Protein AF-A0A2I2FEG8-F1 (afdb_monomer)

Radius of gyration: 24.8 Å; Cα contacts (8 Å, |Δi|>4): 855; chains: 1; bounding box: 60×52×74 Å

Foldseek 3Di:
DDAWDWDWDFFAQQFIWIQTPNATETFLDAQDDDAFDWDDCPVVQVPFPCVVVVDPDRDDDDTKGFHDGTNDHPVRDDDHQAYEQQFDPDNSRHNPRNLVVLAPHQYEYAPVRLVVNPPRPNYDHADAQRWDWDDGPNFTKTKHWHAAFFDDDTHGTKIWIFTCSQPADPPPRAGETAIEGTWHEADPSLLVLLVHHAYQEYEAQALQQWDQDPVGIDGTGHHLLRVVVSCVSSVYNYYDYGNNDRIPSRPAHPVRNVVNDDFFEKEWQADPVDPQRVLQVVLVVVLCVVCVVVVFLHHHYHYDPAADDLVRLLLLLVQQDPDVPPPQPDPDAHHDDLCLQFPPADHSVSRSVVCVVVVNPRGADTKIDRPVNSHIDRTNDSVNSCVVSRVDDDDD

Organism: Aspergillus candidus (NCBI:txid41067)

Solvent-accessible surface area (backbone atoms only — not comparable to full-atom values): 21434 Å² total; per-residue (Å²): 130,82,80,70,46,79,47,76,46,81,37,40,42,51,18,29,40,39,30,53,70,86,39,29,34,36,27,18,42,42,55,66,76,50,62,68,41,70,50,88,43,50,80,63,51,76,69,53,74,48,58,87,73,74,39,94,64,84,71,84,58,70,79,47,35,34,62,50,48,44,77,56,55,86,91,69,58,71,86,67,53,32,34,46,31,23,34,62,87,45,60,70,31,32,20,82,65,26,56,64,60,57,64,99,24,41,32,41,28,13,54,65,41,36,60,72,54,54,87,54,84,44,48,40,49,33,53,64,74,35,69,48,74,52,72,50,83,96,42,60,35,42,42,26,19,32,78,43,49,47,70,88,66,73,65,43,20,14,38,38,44,33,34,78,73,60,40,59,37,87,87,80,68,24,47,26,26,39,35,36,43,31,54,17,36,81,56,82,72,58,44,54,50,32,74,64,32,34,28,60,32,35,41,35,34,33,8,28,30,50,49,82,46,101,92,44,74,45,71,23,20,16,38,35,58,46,46,53,53,47,37,63,61,23,58,40,74,36,82,43,84,34,31,28,52,44,45,69,53,38,74,26,41,71,66,49,46,70,64,37,64,69,53,46,51,33,39,33,38,41,36,87,92,36,69,52,20,47,49,34,51,54,50,50,53,52,49,40,59,51,8,73,74,66,73,50,46,46,46,39,81,42,81,38,72,65,68,73,53,74,65,54,47,51,51,50,53,54,36,21,41,81,58,92,82,58,96,65,89,72,92,76,75,71,69,50,59,55,38,68,48,24,62,85,24,85,40,70,69,50,29,56,50,49,35,66,74,56,76,34,69,48,53,52,64,20,32,37,34,36,71,78,78,54,38,49,44,77,49,46,56,62,68,61,51,36,43,75,48,51,71,44,78,89,78,132

Sequence (396 aa):
MSTPTLTITHITTATTILNINGTTFLTDPFFGSIDGTEYDTTPVWEQADLKSLGLDAIPPPPHLINRRGPALQLNELPPIDAVLLSHEDHLDNLDPEGRKLLDARKVFTTPDGANNLRPRPGVVGLRPWETVTPTIGDKVFRITGTPCKHFPVGEVTGFILETDSLGVHAESGKPNAIYFSGDTVYIDELKEIGKRWHVTAALLNLGNATFDFPVGPIQITMDGQQAVRLMREIGAEVMIPVHFESWEHFREDREGLVEAKTLDPITLFHAPSSSTSTNAYNILKRASTAASSTARGDFQLEVTTAPPTTDQLRNILDYVSADANAASTSRNSKAYAVSDVITGAKDAEDALRKFKEDGGSGFVRPITVDWTNAQAVIGDNESEILRMVHQIEEGN

Structure (mmCIF, N/CA/C/O backbone):
data_AF-A0A2I2FEG8-F1
#
_entry.id   AF-A0A2I2FEG8-F1
#
loop_
_atom_site.group_PDB
_atom_site.id
_atom_site.type_symbol
_atom_site.label_atom_id
_atom_site.label_alt_id
_atom_site.label_comp_id
_atom_site.label_asym_id
_atom_site.label_entity_id
_atom_site.label_seq_id
_atom_site.pdbx_PDB_ins_code
_atom_site.Cartn_x
_atom_site.Cartn_y
_atom_site.Cartn_z
_atom_site.occupancy
_atom_site.B_iso_or_equiv
_atom_site.auth_seq_id
_atom_site.auth_comp_id
_atom_site.auth_asym_id
_atom_site.auth_atom_id
_atom_site.pdbx_PDB_model_num
ATOM 1 N N . MET A 1 1 ? -13.468 -24.208 -1.490 1.00 53.97 1 MET A N 1
ATOM 2 C CA . MET A 1 1 ? -12.507 -23.298 -2.147 1.00 53.97 1 MET A CA 1
ATOM 3 C C . MET A 1 1 ? -11.253 -23.300 -1.293 1.00 53.97 1 MET A C 1
ATOM 5 O O . MET A 1 1 ? -11.398 -23.347 -0.077 1.00 53.97 1 MET A O 1
ATOM 9 N N . SER A 1 2 ? -10.064 -23.375 -1.889 1.00 60.34 2 SER A N 1
ATOM 10 C CA . SER A 1 2 ? -8.805 -23.229 -1.148 1.00 60.34 2 SER A CA 1
ATOM 11 C C . SER A 1 2 ? -8.722 -21.828 -0.542 1.00 60.34 2 SER A C 1
ATOM 13 O O . SER A 1 2 ? -9.211 -20.878 -1.153 1.00 60.34 2 SER A O 1
ATOM 15 N N . THR A 1 3 ? -8.130 -21.703 0.645 1.00 73.12 3 THR A N 1
ATOM 16 C CA . THR A 1 3 ? -7.857 -20.401 1.267 1.00 73.12 3 THR A CA 1
ATOM 17 C C . THR A 1 3 ? -7.001 -19.551 0.321 1.00 73.12 3 THR A C 1
ATOM 19 O O . THR A 1 3 ? -6.051 -20.101 -0.244 1.00 73.12 3 THR A O 1
ATOM 22 N N . PRO A 1 4 ? -7.309 -18.254 0.125 1.00 81.31 4 PRO A N 1
ATOM 23 C CA . PRO A 1 4 ? -6.475 -17.381 -0.689 1.00 81.31 4 PRO A CA 1
ATOM 24 C C . PRO A 1 4 ? -5.050 -17.324 -0.126 1.00 81.31 4 PRO A C 1
ATOM 26 O O . PRO A 1 4 ? -4.870 -17.199 1.084 1.00 81.31 4 PRO A O 1
ATOM 29 N N . THR A 1 5 ? -4.040 -17.404 -0.989 1.00 90.19 5 THR A N 1
ATOM 30 C CA . THR A 1 5 ? -2.628 -17.303 -0.599 1.00 90.19 5 THR A CA 1
ATOM 31 C C . THR A 1 5 ? -1.956 -16.140 -1.315 1.00 90.19 5 THR A C 1
ATOM 33 O O . THR A 1 5 ? -1.998 -16.060 -2.546 1.00 90.19 5 THR A O 1
ATOM 36 N N . LEU A 1 6 ? -1.287 -15.288 -0.540 1.00 94.50 6 LEU A N 1
ATOM 37 C CA . LEU A 1 6 ? -0.347 -14.279 -1.016 1.00 94.50 6 LEU A CA 1
ATOM 38 C C . LEU A 1 6 ? 1.034 -14.612 -0.447 1.00 94.50 6 LEU A C 1
ATOM 40 O O . LEU A 1 6 ? 1.193 -14.737 0.764 1.00 94.50 6 LEU A O 1
ATOM 44 N N . THR A 1 7 ? 2.030 -14.773 -1.311 1.00 96.31 7 THR A N 1
ATOM 45 C CA . THR A 1 7 ? 3.439 -14.863 -0.909 1.00 96.31 7 THR A CA 1
ATOM 46 C C . THR A 1 7 ? 4.209 -13.734 -1.562 1.00 96.31 7 THR A C 1
ATOM 48 O O . THR A 1 7 ? 4.014 -13.451 -2.742 1.00 96.31 7 THR A O 1
ATOM 51 N N . ILE A 1 8 ? 5.070 -13.090 -0.782 1.00 96.38 8 ILE A N 1
ATOM 52 C CA . ILE A 1 8 ? 5.869 -11.951 -1.215 1.00 96.38 8 ILE A CA 1
ATOM 53 C C . ILE A 1 8 ? 7.335 -12.299 -0.992 1.00 96.38 8 ILE A C 1
ATOM 55 O O . ILE A 1 8 ? 7.712 -12.757 0.087 1.00 96.38 8 ILE A O 1
ATOM 59 N N . THR A 1 9 ? 8.162 -12.103 -2.012 1.00 97.00 9 THR A N 1
ATOM 60 C CA . THR A 1 9 ? 9.616 -12.259 -1.918 1.00 97.00 9 THR A CA 1
ATOM 61 C C . THR A 1 9 ? 10.265 -10.983 -2.420 1.00 97.00 9 THR A C 1
ATOM 63 O O . THR A 1 9 ? 10.274 -10.716 -3.619 1.00 97.00 9 THR A O 1
ATOM 66 N N . HIS A 1 10 ? 10.773 -10.179 -1.489 1.00 95.50 10 HIS A N 1
ATOM 67 C CA . HIS A 1 10 ? 11.550 -8.985 -1.807 1.00 95.50 10 HIS A CA 1
ATOM 68 C C . HIS A 1 10 ? 12.927 -9.398 -2.335 1.00 95.50 10 HIS A C 1
ATOM 70 O O . HIS A 1 10 ? 13.583 -10.254 -1.740 1.00 95.50 10 HIS A O 1
ATOM 76 N N . ILE A 1 11 ? 13.328 -8.838 -3.477 1.00 93.94 11 ILE A N 1
ATOM 77 C CA . ILE A 1 11 ? 14.624 -9.113 -4.111 1.00 93.94 11 ILE A CA 1
ATOM 78 C C . ILE A 1 11 ? 15.593 -7.968 -3.816 1.00 93.94 11 ILE A C 1
ATOM 80 O O . ILE A 1 11 ? 16.716 -8.211 -3.375 1.00 93.94 11 ILE A O 1
ATOM 84 N N . THR A 1 12 ? 15.169 -6.737 -4.105 1.00 91.12 12 THR A N 1
ATOM 85 C CA . THR A 1 12 ? 15.885 -5.477 -3.848 1.00 91.12 12 THR A CA 1
ATOM 86 C C . THR A 1 12 ? 14.969 -4.300 -4.177 1.00 91.12 12 THR A C 1
ATOM 88 O O . THR A 1 12 ? 13.983 -4.507 -4.874 1.00 91.12 12 THR A O 1
ATOM 91 N N . THR A 1 13 ? 15.274 -3.084 -3.710 1.00 90.56 13 THR A N 1
ATOM 92 C CA . THR A 1 13 ? 14.554 -1.835 -4.055 1.00 90.56 13 THR A CA 1
ATOM 93 C C . THR A 1 13 ? 13.032 -2.047 -4.154 1.00 90.56 13 THR A C 1
ATOM 95 O O . THR A 1 13 ? 12.452 -2.497 -3.162 1.00 90.56 13 THR A O 1
ATOM 98 N N . ALA A 1 14 ? 12.389 -1.786 -5.301 1.00 94.44 14 ALA A N 1
ATOM 99 C CA . ALA A 1 14 ? 10.988 -2.122 -5.580 1.00 94.44 14 ALA A CA 1
ATOM 100 C C . ALA A 1 14 ? 10.810 -3.500 -6.236 1.00 94.44 14 ALA A C 1
ATOM 102 O O . ALA A 1 14 ? 9.677 -3.971 -6.349 1.00 94.44 14 ALA A O 1
ATOM 103 N N . THR A 1 15 ? 11.886 -4.184 -6.631 1.00 96.56 15 THR A N 1
ATOM 104 C CA . THR A 1 15 ? 11.830 -5.511 -7.246 1.00 96.56 15 THR A CA 1
ATOM 105 C C . THR A 1 15 ? 11.345 -6.565 -6.260 1.00 96.56 15 THR A C 1
ATOM 107 O O . THR A 1 15 ? 12.051 -6.977 -5.334 1.00 96.56 15 THR A O 1
ATOM 110 N N . THR A 1 16 ? 10.122 -7.037 -6.479 1.00 97.81 16 THR A N 1
ATOM 111 C CA . THR A 1 16 ? 9.434 -7.963 -5.581 1.00 97.81 16 THR A CA 1
ATOM 112 C C . THR A 1 16 ? 8.659 -8.998 -6.383 1.00 97.81 16 THR A C 1
ATOM 114 O O . THR A 1 16 ? 7.964 -8.679 -7.346 1.00 97.81 16 THR A O 1
ATOM 117 N N . ILE A 1 17 ? 8.752 -10.261 -5.973 1.00 98.19 17 ILE A N 1
ATOM 118 C CA . ILE A 1 17 ? 7.903 -11.329 -6.497 1.00 98.19 17 ILE A CA 1
ATOM 119 C C . ILE A 1 17 ? 6.617 -11.366 -5.674 1.00 98.19 17 ILE A C 1
ATOM 121 O O . ILE A 1 17 ? 6.667 -11.531 -4.454 1.00 98.19 17 ILE A O 1
ATOM 125 N N . LEU A 1 18 ? 5.471 -11.276 -6.346 1.00 97.69 18 LEU A N 1
ATOM 126 C CA . LEU A 1 18 ? 4.147 -11.456 -5.754 1.00 97.69 18 LEU A CA 1
ATOM 127 C C . LEU A 1 18 ? 3.524 -12.735 -6.310 1.00 97.69 18 LEU A C 1
ATOM 129 O O . LEU A 1 18 ? 3.187 -12.801 -7.490 1.00 97.69 18 LEU A O 1
ATOM 133 N N . ASN A 1 19 ? 3.341 -13.753 -5.473 1.00 97.12 19 ASN A N 1
ATOM 134 C CA . ASN A 1 19 ? 2.577 -14.940 -5.839 1.00 97.12 19 ASN A CA 1
ATOM 135 C C . ASN A 1 19 ? 1.159 -14.841 -5.270 1.00 97.12 19 ASN A C 1
ATOM 137 O O . ASN A 1 19 ? 0.963 -14.911 -4.057 1.00 97.12 19 ASN A O 1
ATOM 141 N N . ILE A 1 20 ? 0.179 -14.683 -6.157 1.00 95.81 20 ILE A N 1
ATOM 142 C CA . ILE A 1 20 ? -1.240 -14.558 -5.825 1.00 95.81 20 ILE A CA 1
ATOM 143 C C . ILE A 1 20 ? -1.937 -15.827 -6.303 1.00 95.81 20 ILE A C 1
ATOM 145 O O . ILE A 1 20 ? -2.204 -15.995 -7.493 1.00 95.81 20 ILE A O 1
ATOM 149 N N . ASN A 1 21 ? -2.237 -16.735 -5.373 1.00 92.19 21 ASN A N 1
ATOM 150 C CA . ASN A 1 21 ? -2.897 -18.014 -5.662 1.00 92.19 21 ASN A CA 1
ATOM 151 C C . ASN A 1 21 ? -2.223 -18.813 -6.798 1.00 92.19 21 ASN A C 1
ATOM 153 O O . ASN A 1 21 ? -2.902 -19.375 -7.662 1.00 92.19 21 ASN A O 1
ATOM 157 N N . GLY A 1 22 ? -0.890 -18.843 -6.829 1.00 93.50 22 GLY A N 1
ATOM 158 C CA . GLY A 1 22 ? -0.116 -19.559 -7.844 1.00 93.50 22 GLY A CA 1
ATOM 159 C C . GLY A 1 22 ? 0.196 -18.763 -9.114 1.00 93.50 22 GLY A C 1
ATOM 160 O O . GLY A 1 22 ? 0.963 -19.266 -9.926 1.00 93.50 22 GLY A O 1
ATOM 161 N N . THR A 1 23 ? -0.336 -17.548 -9.286 1.00 96.62 23 THR A N 1
ATOM 162 C CA . THR A 1 23 ? 0.081 -16.632 -10.363 1.00 96.62 23 THR A CA 1
ATOM 163 C C . THR A 1 23 ? 1.197 -15.722 -9.866 1.00 96.62 23 THR A C 1
ATOM 165 O O . THR A 1 23 ? 1.036 -15.062 -8.839 1.00 96.62 23 THR A O 1
ATOM 168 N N . THR A 1 24 ? 2.311 -15.673 -10.589 1.00 97.25 24 THR A N 1
ATOM 169 C CA . THR A 1 24 ? 3.525 -14.964 -10.175 1.00 97.25 24 THR A CA 1
ATOM 170 C C . THR A 1 24 ? 3.695 -13.659 -10.948 1.00 97.25 24 THR A C 1
ATOM 172 O O . THR A 1 24 ? 3.871 -13.661 -12.167 1.00 97.25 24 THR A O 1
ATOM 175 N N . PHE A 1 25 ? 3.695 -12.544 -10.224 1.00 98.19 25 PHE A N 1
ATOM 176 C CA . PHE A 1 25 ? 4.021 -11.215 -10.730 1.00 98.19 25 PHE A CA 1
ATOM 177 C C . PHE A 1 25 ? 5.422 -10.807 -10.279 1.00 98.19 25 PHE A C 1
ATOM 179 O O . PHE A 1 25 ? 5.868 -11.199 -9.200 1.00 98.19 25 PHE A O 1
ATOM 186 N N . LEU A 1 26 ? 6.087 -9.988 -11.088 1.00 98.25 26 LEU A N 1
ATOM 187 C CA . LEU A 1 26 ? 7.313 -9.288 -10.717 1.00 98.25 26 LEU A CA 1
ATOM 188 C C . LEU A 1 26 ? 7.055 -7.783 -10.780 1.00 98.25 26 LEU A C 1
ATOM 190 O O . LEU A 1 26 ? 6.565 -7.296 -11.799 1.00 98.25 26 LEU A O 1
ATOM 194 N N . THR A 1 27 ? 7.356 -7.061 -9.710 1.00 98.31 27 THR A N 1
ATOM 195 C CA . THR A 1 27 ? 7.336 -5.593 -9.710 1.00 98.31 27 THR A CA 1
ATOM 196 C C . THR A 1 27 ? 8.697 -5.057 -10.142 1.00 98.31 27 THR A C 1
ATOM 198 O O . THR A 1 27 ? 9.700 -5.699 -9.836 1.00 98.31 27 THR A O 1
ATOM 201 N N . ASP A 1 28 ? 8.719 -3.933 -10.864 1.00 97.31 28 ASP A N 1
ATOM 202 C CA . ASP A 1 28 ? 9.888 -3.065 -11.104 1.00 97.31 28 ASP A CA 1
ATOM 203 C C . ASP A 1 28 ? 11.232 -3.816 -11.173 1.00 97.31 28 ASP A C 1
ATOM 205 O O . ASP A 1 28 ? 11.995 -3.813 -10.202 1.00 97.31 28 ASP A O 1
ATOM 209 N N . PRO A 1 29 ? 11.498 -4.557 -12.268 1.00 95.75 29 PRO A N 1
ATOM 210 C CA . PRO A 1 29 ? 12.634 -5.460 -12.351 1.00 95.75 29 PRO A CA 1
ATOM 211 C C . PRO A 1 29 ? 13.958 -4.695 -12.454 1.00 95.75 29 PRO A C 1
ATOM 213 O O . PRO A 1 29 ? 14.327 -4.215 -13.525 1.00 95.75 29 PRO A O 1
ATOM 216 N N . PHE A 1 30 ? 14.698 -4.682 -11.349 1.00 92.81 30 PHE A N 1
ATOM 217 C CA . PHE A 1 30 ? 16.052 -4.165 -11.230 1.00 92.81 30 PHE A CA 1
ATOM 218 C C . PHE A 1 30 ? 17.008 -5.296 -10.842 1.00 92.81 30 PHE A C 1
ATOM 220 O O . PHE A 1 30 ? 16.884 -5.906 -9.778 1.00 92.81 30 PHE A O 1
ATOM 227 N N . PHE A 1 31 ? 17.988 -5.567 -11.704 1.00 90.50 31 PHE A N 1
ATOM 228 C CA . PHE A 1 31 ? 19.017 -6.586 -11.475 1.00 90.50 31 PHE A CA 1
ATOM 229 C C . PHE A 1 31 ? 20.442 -6.029 -11.593 1.00 90.50 31 PHE A C 1
ATOM 231 O O . PHE A 1 31 ? 21.400 -6.793 -11.733 1.00 90.50 31 PHE A O 1
ATOM 238 N N . GLY A 1 32 ? 20.583 -4.702 -11.503 1.00 77.50 32 GLY A N 1
ATOM 239 C CA . GLY A 1 32 ? 21.852 -4.003 -11.648 1.00 77.50 32 GLY A CA 1
ATOM 240 C C . GLY A 1 32 ? 22.887 -4.512 -10.647 1.00 77.50 32 GLY A C 1
ATOM 241 O O . GLY A 1 32 ? 22.648 -4.590 -9.439 1.00 77.50 32 GLY A O 1
ATOM 242 N N . SER A 1 33 ? 24.047 -4.901 -11.165 1.00 65.88 33 SER A N 1
ATOM 243 C CA . SER A 1 33 ? 25.044 -5.669 -10.428 1.00 65.88 33 SER A CA 1
ATOM 244 C C . SER A 1 33 ? 26.125 -4.793 -9.786 1.00 65.88 33 SER A C 1
ATOM 246 O O . SER A 1 33 ? 26.771 -4.021 -10.486 1.00 65.88 33 SER A O 1
ATOM 248 N N . ILE A 1 34 ? 26.408 -5.091 -8.509 1.00 61.03 34 ILE A N 1
ATOM 249 C CA . ILE A 1 34 ? 27.569 -4.717 -7.669 1.00 61.03 34 ILE A CA 1
ATOM 250 C C . ILE A 1 34 ? 27.370 -3.473 -6.783 1.00 61.03 34 ILE A C 1
ATOM 252 O O . ILE A 1 34 ? 26.960 -2.403 -7.231 1.00 61.03 34 ILE A O 1
ATOM 256 N N . ASP A 1 35 ? 27.726 -3.640 -5.507 1.00 63.06 35 ASP A N 1
ATOM 257 C CA . ASP A 1 35 ? 27.823 -2.591 -4.493 1.00 63.06 35 ASP A CA 1
ATOM 258 C C . ASP A 1 35 ? 28.776 -1.471 -4.941 1.00 63.06 35 ASP A C 1
ATOM 260 O O . ASP A 1 35 ? 29.925 -1.712 -5.313 1.00 63.06 35 ASP A O 1
ATOM 264 N N . GLY A 1 36 ? 28.313 -0.227 -4.859 1.00 62.69 36 GLY A N 1
ATOM 265 C CA . GLY A 1 36 ? 29.059 0.961 -5.266 1.00 62.69 36 GLY A CA 1
ATOM 266 C C . GLY A 1 36 ? 28.967 1.287 -6.757 1.00 62.69 36 GLY A C 1
ATOM 267 O O . GLY A 1 36 ? 29.761 2.094 -7.232 1.00 62.69 36 GLY A O 1
ATOM 268 N N . THR A 1 37 ? 28.034 0.685 -7.501 1.00 74.56 37 THR A N 1
ATOM 269 C CA . THR A 1 37 ? 27.810 1.063 -8.904 1.00 74.56 37 THR A CA 1
ATOM 270 C C . THR A 1 37 ? 27.239 2.475 -8.979 1.00 74.56 37 THR A C 1
ATOM 272 O O . THR A 1 37 ? 26.170 2.742 -8.428 1.00 74.56 37 THR A O 1
ATOM 275 N N . GLU A 1 38 ? 27.952 3.355 -9.680 1.00 77.56 38 GLU A N 1
ATOM 276 C CA . GLU A 1 38 ? 27.523 4.716 -9.997 1.00 77.56 38 GLU A CA 1
ATOM 277 C C . GLU A 1 38 ? 26.891 4.750 -11.389 1.00 77.56 38 GLU A C 1
ATOM 279 O O . GLU A 1 38 ? 27.446 4.210 -12.351 1.00 77.56 38 GLU A O 1
ATOM 284 N N . TYR A 1 39 ? 25.738 5.402 -11.502 1.00 74.19 39 TYR A N 1
ATOM 285 C CA . TYR A 1 39 ? 25.041 5.581 -12.770 1.00 74.19 39 TYR A CA 1
ATOM 286 C C . TYR A 1 39 ? 25.094 7.047 -13.196 1.00 74.19 39 TYR A C 1
ATOM 288 O O . TYR A 1 39 ? 24.644 7.933 -12.469 1.00 74.19 39 TYR A O 1
ATOM 296 N N . ASP A 1 40 ? 25.624 7.295 -14.396 1.00 72.44 40 ASP A N 1
ATOM 297 C CA . ASP A 1 40 ? 25.605 8.621 -15.011 1.00 72.44 40 ASP A CA 1
ATOM 298 C C . ASP A 1 40 ? 24.218 8.901 -15.604 1.00 72.44 40 ASP A C 1
ATOM 300 O O . ASP A 1 40 ? 23.840 8.367 -16.650 1.00 72.44 40 ASP A O 1
ATOM 304 N N . THR A 1 41 ? 23.452 9.741 -14.913 1.00 70.19 41 THR A N 1
ATOM 305 C CA . THR A 1 41 ? 22.109 10.166 -15.323 1.00 70.19 41 THR A CA 1
ATOM 306 C C . THR A 1 41 ? 22.103 11.479 -16.100 1.00 70.19 41 THR A C 1
ATOM 308 O O . THR A 1 41 ? 21.032 11.911 -16.532 1.00 70.19 41 THR A O 1
ATOM 311 N N . THR A 1 42 ? 23.270 12.093 -16.344 1.00 68.94 42 THR A N 1
ATOM 312 C CA . THR A 1 42 ? 23.397 13.385 -17.043 1.00 68.94 42 THR A CA 1
ATOM 313 C C . THR A 1 42 ? 22.572 13.446 -18.335 1.00 68.94 42 THR A C 1
ATOM 315 O O . THR A 1 42 ? 21.806 14.396 -18.488 1.00 68.94 42 THR A O 1
ATOM 318 N N . PRO A 1 43 ? 22.604 12.438 -19.236 1.00 65.69 43 PRO A N 1
ATOM 319 C CA . PRO A 1 43 ? 21.886 12.522 -20.510 1.00 65.69 43 PRO A CA 1
ATOM 320 C C . PRO A 1 43 ? 20.357 12.557 -20.382 1.00 65.69 43 PRO A C 1
ATOM 322 O O . PRO A 1 43 ? 19.688 13.120 -21.249 1.00 65.69 43 PRO A O 1
ATOM 325 N N . VAL A 1 44 ? 19.802 11.928 -19.340 1.00 67.44 44 VAL A N 1
ATOM 326 C CA . VAL A 1 44 ? 18.356 11.929 -19.050 1.00 67.44 44 VAL A CA 1
ATOM 327 C C . VAL A 1 44 ? 17.984 13.220 -18.323 1.00 67.44 44 VAL A C 1
ATOM 329 O O . VAL A 1 44 ? 17.004 13.876 -18.666 1.00 67.44 44 VAL A O 1
ATOM 332 N N . TRP A 1 45 ? 18.822 13.634 -17.372 1.00 67.25 45 TRP A N 1
ATOM 333 C CA . TRP A 1 45 ? 18.631 14.839 -16.572 1.00 67.25 45 TRP A CA 1
ATOM 334 C C . TRP A 1 45 ? 18.677 16.132 -17.397 1.00 67.25 45 TRP A C 1
ATOM 336 O O . TRP A 1 45 ? 17.884 17.042 -17.172 1.00 67.25 45 TRP A O 1
ATOM 346 N N . GLU A 1 46 ? 19.546 16.200 -18.410 1.00 70.00 46 GLU A N 1
ATOM 347 C CA . GLU A 1 46 ? 19.629 17.331 -19.345 1.00 70.00 46 GLU A CA 1
ATOM 348 C C . GLU A 1 46 ? 18.370 17.507 -20.214 1.00 70.00 46 GLU A C 1
ATOM 350 O O . GLU A 1 46 ? 18.165 18.576 -20.790 1.00 70.00 46 GLU A O 1
ATOM 355 N N . GLN A 1 47 ? 17.515 16.482 -20.310 1.00 67.62 47 GLN A N 1
ATOM 356 C CA . GLN A 1 47 ? 16.264 16.523 -21.076 1.00 67.62 47 GLN A CA 1
ATOM 357 C C . GLN A 1 47 ? 15.048 16.914 -20.220 1.00 67.62 47 GLN A C 1
ATOM 359 O O . GLN A 1 47 ? 13.965 17.129 -20.767 1.00 67.62 47 GLN A O 1
ATOM 364 N N . ALA A 1 48 ? 15.208 17.034 -18.898 1.00 66.81 48 ALA A N 1
ATOM 365 C CA . ALA A 1 48 ? 14.127 17.362 -17.976 1.00 66.81 48 ALA A CA 1
ATOM 366 C C . ALA A 1 48 ? 13.641 18.819 -18.135 1.00 66.81 48 ALA A C 1
ATOM 368 O O . ALA A 1 48 ? 14.427 19.765 -18.030 1.00 66.81 48 ALA A O 1
ATOM 369 N N . ASP A 1 49 ? 12.329 19.032 -18.311 1.00 66.31 49 ASP A N 1
ATOM 370 C CA . ASP A 1 49 ? 11.733 20.379 -18.289 1.00 66.31 49 ASP A CA 1
ATOM 371 C C . ASP A 1 49 ? 11.455 20.850 -16.851 1.00 66.31 49 ASP A C 1
ATOM 373 O O . ASP A 1 49 ? 10.336 20.805 -16.330 1.00 66.31 49 ASP A O 1
ATOM 377 N N . LEU A 1 50 ? 12.512 21.336 -16.200 1.00 68.06 50 LEU A N 1
ATOM 378 C CA . LEU A 1 50 ? 12.476 21.811 -14.813 1.00 68.06 50 LEU A CA 1
ATOM 379 C C . LEU A 1 50 ? 11.956 23.248 -14.660 1.00 68.06 50 LEU A C 1
ATOM 381 O O . LEU A 1 50 ? 11.885 23.765 -13.542 1.00 68.06 50 LEU A O 1
ATOM 385 N N . LYS A 1 51 ? 11.536 23.903 -15.753 1.00 66.56 51 LYS A N 1
ATOM 386 C CA . LYS A 1 51 ? 10.956 25.256 -15.683 1.00 66.56 51 LYS A CA 1
ATOM 387 C C . LYS A 1 51 ? 9.671 25.277 -14.865 1.00 66.56 51 LYS A C 1
ATOM 389 O O . LYS A 1 51 ? 9.383 26.264 -14.191 1.00 66.56 51 LYS A O 1
ATOM 394 N N . SER A 1 52 ? 8.923 24.174 -14.892 1.00 62.59 52 SER A N 1
ATOM 395 C CA . SER A 1 52 ? 7.723 23.967 -14.075 1.00 62.59 52 SER A CA 1
ATOM 396 C C . SER A 1 52 ? 8.000 24.013 -12.563 1.00 62.59 52 SER A C 1
ATOM 398 O O . SER A 1 52 ? 7.094 24.321 -11.790 1.00 62.59 52 SER A O 1
ATOM 400 N N . LEU A 1 53 ? 9.253 23.790 -12.147 1.00 61.47 53 LEU A N 1
ATOM 401 C CA . LEU A 1 53 ? 9.721 23.865 -10.761 1.00 61.47 53 LEU A CA 1
ATOM 402 C C . LEU A 1 53 ? 10.372 25.213 -10.405 1.00 61.47 53 LEU A C 1
ATOM 404 O O . LEU A 1 53 ? 10.947 25.356 -9.328 1.00 61.47 53 LEU A O 1
ATOM 408 N N . GLY A 1 54 ? 10.283 26.213 -11.289 1.00 65.06 54 GLY A N 1
ATOM 409 C CA . GLY A 1 54 ? 10.846 27.547 -11.056 1.00 65.06 54 GLY A CA 1
ATOM 410 C C . GLY A 1 54 ? 12.371 27.607 -11.165 1.00 65.06 54 GLY A C 1
ATOM 411 O O . GLY A 1 54 ? 12.985 28.512 -10.602 1.00 65.06 54 GLY A O 1
ATOM 412 N N . LEU A 1 55 ? 12.985 26.645 -11.860 1.00 67.38 55 LEU A N 1
ATOM 413 C CA . LEU A 1 55 ? 14.425 26.600 -12.092 1.00 67.38 55 LEU A CA 1
ATOM 414 C C . LEU A 1 55 ? 14.758 27.154 -13.483 1.00 67.38 55 LEU A C 1
ATOM 416 O O . LEU A 1 55 ? 14.318 26.623 -14.501 1.00 67.38 55 LEU A O 1
ATOM 420 N N . ASP A 1 56 ? 15.571 28.213 -13.519 1.00 67.12 56 ASP A N 1
ATOM 421 C CA . ASP A 1 56 ? 16.039 28.850 -14.761 1.00 67.12 56 ASP A CA 1
ATOM 422 C C . ASP A 1 56 ? 17.206 28.092 -15.428 1.00 67.12 56 ASP A C 1
ATOM 424 O O . ASP A 1 56 ? 17.559 28.367 -16.577 1.00 67.12 56 ASP A O 1
ATOM 428 N N . ALA A 1 57 ? 17.810 27.134 -14.715 1.00 65.56 57 ALA A N 1
ATOM 429 C CA . ALA A 1 57 ? 18.888 26.270 -15.189 1.00 65.56 57 ALA A CA 1
ATOM 430 C C . ALA A 1 57 ? 18.755 24.856 -14.597 1.00 65.56 57 ALA A C 1
ATOM 432 O O . ALA A 1 57 ? 18.288 24.693 -13.469 1.00 65.56 57 ALA A O 1
ATOM 433 N N . ILE A 1 58 ? 19.194 23.846 -15.355 1.00 64.19 58 ILE A N 1
ATOM 434 C CA . ILE A 1 58 ? 19.211 22.444 -14.920 1.00 64.19 58 ILE A CA 1
ATOM 435 C C . ILE A 1 58 ? 20.314 22.291 -13.852 1.00 64.19 58 ILE A C 1
ATOM 437 O O . ILE A 1 58 ? 21.471 22.611 -14.140 1.00 64.19 58 ILE A O 1
ATOM 441 N N . PRO A 1 59 ? 19.994 21.876 -12.611 1.00 65.56 59 PRO A N 1
ATOM 442 C CA . PRO A 1 59 ? 20.997 21.630 -11.574 1.00 65.56 59 PRO A CA 1
ATOM 443 C C . PRO A 1 59 ? 21.854 20.404 -11.938 1.00 65.56 59 PRO A C 1
ATOM 445 O O . PRO A 1 59 ? 21.482 19.660 -12.844 1.00 65.56 59 PRO A O 1
ATOM 448 N N . PRO A 1 60 ? 22.984 20.149 -11.253 1.00 66.62 60 PRO A N 1
ATOM 449 C CA . PRO A 1 60 ? 23.759 18.931 -11.477 1.00 66.62 60 PRO A CA 1
ATOM 450 C C . PRO A 1 60 ? 22.877 17.680 -11.331 1.00 66.62 60 PRO A C 1
ATOM 452 O O . PRO A 1 60 ? 22.008 17.669 -10.452 1.00 66.62 60 PRO A O 1
ATOM 455 N N . PRO A 1 61 ? 23.073 16.650 -12.170 1.00 67.69 61 PRO A N 1
ATOM 456 C CA . PRO A 1 61 ? 22.325 15.409 -12.054 1.00 67.69 61 PRO A CA 1
ATOM 457 C C . PRO A 1 61 ? 22.577 14.757 -10.692 1.00 67.69 61 PRO A C 1
ATOM 459 O O . PRO A 1 61 ? 23.695 14.832 -10.168 1.00 67.69 61 PRO A O 1
ATOM 462 N N . PRO A 1 62 ? 21.560 14.111 -10.103 1.00 67.81 62 PRO A N 1
ATOM 463 C CA . PRO A 1 62 ? 21.762 13.370 -8.875 1.00 67.81 62 PRO A CA 1
ATOM 464 C C . PRO A 1 62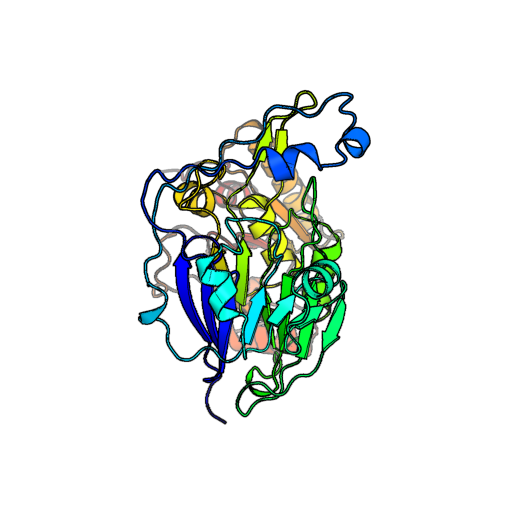 ? 22.726 12.205 -9.110 1.00 67.81 62 PRO A C 1
ATOM 466 O O . PRO A 1 62 ? 22.596 11.453 -10.078 1.00 67.81 62 PRO A O 1
ATOM 469 N N . HIS A 1 63 ? 23.683 12.034 -8.197 1.00 71.38 63 HIS A N 1
ATOM 470 C CA . HIS A 1 63 ? 24.547 10.860 -8.186 1.00 71.38 63 HIS A CA 1
ATOM 471 C C . HIS A 1 63 ? 23.735 9.656 -7.709 1.00 71.38 63 HIS A C 1
ATOM 473 O O . HIS A 1 63 ? 23.385 9.555 -6.532 1.00 71.38 63 HIS A O 1
ATOM 479 N N . LEU A 1 64 ? 23.422 8.745 -8.627 1.00 78.50 64 LEU A N 1
ATOM 480 C CA . LEU A 1 64 ? 22.727 7.512 -8.295 1.00 78.50 64 LEU A CA 1
ATOM 481 C C . LEU A 1 64 ? 23.754 6.419 -7.999 1.00 78.50 64 LEU A C 1
ATOM 483 O O . LEU A 1 64 ? 24.429 5.929 -8.905 1.00 78.50 64 LEU A O 1
ATOM 487 N N . ILE A 1 65 ? 23.867 6.049 -6.722 1.00 81.56 65 ILE A N 1
ATOM 488 C CA . ILE A 1 65 ? 24.772 4.997 -6.253 1.00 81.56 65 ILE A CA 1
ATOM 489 C C . ILE A 1 65 ? 23.949 3.853 -5.672 1.00 81.56 65 ILE A C 1
ATOM 491 O O . ILE A 1 65 ? 23.244 4.035 -4.673 1.00 81.56 65 ILE A O 1
ATOM 495 N N . ASN A 1 66 ? 24.077 2.668 -6.274 1.00 82.12 66 ASN A N 1
ATOM 496 C CA . ASN A 1 66 ? 23.550 1.441 -5.689 1.00 82.12 66 ASN A CA 1
ATOM 497 C C . ASN A 1 66 ? 24.583 0.853 -4.717 1.00 82.12 66 ASN A C 1
ATOM 499 O O . ASN A 1 66 ? 25.700 0.519 -5.098 1.00 82.12 66 ASN A O 1
ATOM 503 N N . ARG A 1 67 ? 24.207 0.717 -3.450 1.00 81.19 67 ARG A N 1
ATOM 504 C CA . ARG A 1 67 ? 25.000 0.205 -2.332 1.00 81.19 67 ARG A CA 1
ATOM 505 C C . ARG A 1 67 ? 24.839 -1.301 -2.115 1.00 81.19 67 ARG A C 1
ATOM 507 O O . ARG A 1 67 ? 25.677 -1.858 -1.413 1.00 81.19 67 ARG A O 1
ATOM 514 N N . ARG A 1 68 ? 23.790 -1.938 -2.657 1.00 82.44 68 ARG A N 1
ATOM 515 C CA . ARG A 1 68 ? 23.524 -3.372 -2.466 1.00 82.44 68 ARG A CA 1
ATOM 516 C C . ARG A 1 68 ? 22.940 -4.032 -3.721 1.00 82.44 68 ARG A C 1
ATOM 518 O O . ARG A 1 68 ? 21.913 -3.613 -4.248 1.00 82.44 68 ARG A O 1
ATOM 525 N N . GLY A 1 69 ? 23.574 -5.106 -4.187 1.00 84.50 69 GLY A N 1
ATOM 526 C CA . GLY A 1 69 ? 23.041 -5.933 -5.280 1.00 84.50 69 GLY A CA 1
ATOM 527 C C . GLY A 1 69 ? 21.752 -6.709 -4.929 1.00 84.50 69 GLY A C 1
ATOM 528 O O . GLY A 1 69 ? 21.416 -6.856 -3.752 1.00 84.50 69 GLY A O 1
ATOM 529 N N . PRO A 1 70 ? 21.033 -7.245 -5.936 1.00 89.75 70 PRO A N 1
ATOM 530 C CA . PRO A 1 70 ? 19.816 -8.028 -5.724 1.00 89.75 70 PRO A CA 1
ATOM 531 C C . PRO A 1 70 ? 20.082 -9.366 -5.022 1.00 89.75 70 PRO A C 1
ATOM 533 O O . PRO A 1 70 ? 21.075 -10.040 -5.305 1.00 89.75 70 PRO A O 1
ATOM 536 N N . ALA A 1 71 ? 19.160 -9.781 -4.144 1.00 91.12 71 ALA A N 1
ATOM 537 C CA . ALA A 1 71 ? 19.252 -11.052 -3.418 1.00 91.12 71 ALA A CA 1
ATOM 538 C C . ALA A 1 71 ? 19.065 -12.290 -4.313 1.00 91.12 71 ALA A C 1
ATOM 540 O O . ALA A 1 71 ? 19.506 -13.378 -3.950 1.00 91.12 71 ALA A O 1
ATOM 541 N N . LEU A 1 72 ? 18.413 -12.119 -5.467 1.00 91.88 72 LEU A N 1
ATOM 542 C CA . LEU A 1 72 ? 18.250 -13.129 -6.509 1.00 91.88 72 LEU A CA 1
ATOM 543 C C . LEU A 1 72 ? 18.686 -12.548 -7.849 1.00 91.88 72 LEU A C 1
ATOM 545 O O . LEU A 1 72 ? 18.305 -11.437 -8.215 1.00 91.88 72 LEU A O 1
ATOM 549 N N . GLN A 1 73 ? 19.451 -13.327 -8.598 1.00 90.31 73 GLN A N 1
ATOM 550 C CA . GLN A 1 73 ? 19.827 -13.026 -9.969 1.00 90.31 73 GLN A CA 1
ATOM 551 C C . GLN A 1 73 ? 18.733 -13.462 -10.948 1.00 90.31 73 GLN A C 1
ATOM 553 O O . GLN A 1 73 ? 17.844 -14.257 -10.639 1.00 90.31 73 GLN A O 1
ATOM 558 N N . LEU A 1 74 ? 18.834 -12.975 -12.185 1.00 88.25 74 LEU A N 1
ATOM 559 C CA . LEU A 1 74 ? 17.850 -13.222 -13.241 1.00 88.25 74 LEU A CA 1
ATOM 560 C C . LEU A 1 74 ? 17.557 -14.713 -13.486 1.00 88.25 74 LEU A C 1
ATOM 562 O O . LEU A 1 74 ? 16.425 -15.098 -13.772 1.00 88.25 74 LEU A O 1
ATOM 566 N N . ASN A 1 75 ? 18.592 -15.548 -13.396 1.00 89.94 75 ASN A N 1
ATOM 567 C CA . ASN A 1 75 ? 18.531 -16.994 -13.618 1.00 89.94 75 ASN A CA 1
ATOM 568 C C . ASN A 1 75 ? 18.034 -17.788 -12.398 1.00 89.94 75 ASN A C 1
ATOM 570 O O . ASN A 1 75 ? 17.855 -18.999 -12.509 1.00 89.94 75 ASN A O 1
ATOM 574 N N . GLU A 1 76 ? 17.814 -17.126 -11.263 1.00 93.50 76 GLU A N 1
ATOM 575 C CA . GLU A 1 76 ? 17.292 -17.716 -10.026 1.00 93.50 76 GLU A CA 1
ATOM 576 C C . GLU A 1 76 ? 15.792 -17.442 -9.848 1.00 93.50 76 GLU A C 1
ATOM 578 O O . GLU A 1 76 ? 15.159 -17.994 -8.946 1.00 93.50 76 GLU A O 1
ATOM 583 N N . LEU A 1 77 ? 15.204 -16.609 -10.715 1.00 94.38 77 LEU A N 1
ATOM 584 C CA . LEU A 1 77 ? 13.788 -16.277 -10.656 1.00 94.38 77 LEU A CA 1
ATOM 585 C C . LEU A 1 77 ? 12.905 -17.497 -10.971 1.00 94.38 77 LEU A C 1
ATOM 587 O O . LEU A 1 77 ? 13.189 -18.251 -11.909 1.00 94.38 77 LEU A O 1
ATOM 591 N N . PRO A 1 78 ? 11.775 -17.662 -10.259 1.00 94.56 78 PRO A N 1
ATOM 592 C CA . PRO A 1 78 ? 10.741 -18.597 -10.678 1.00 94.56 78 PRO A CA 1
ATOM 593 C C . PRO A 1 78 ? 10.105 -18.141 -12.006 1.00 94.56 78 PRO A C 1
ATOM 595 O O . PRO A 1 78 ? 10.308 -17.004 -12.444 1.00 94.56 78 PRO A O 1
ATOM 598 N N . PRO A 1 79 ? 9.289 -18.990 -12.660 1.00 94.19 79 PRO A N 1
ATOM 599 C CA . PRO A 1 79 ? 8.462 -18.553 -13.779 1.00 94.19 79 PRO A CA 1
ATOM 600 C C . PRO A 1 79 ? 7.624 -17.320 -13.405 1.00 94.19 79 PRO A C 1
ATOM 602 O O . PRO A 1 79 ? 6.898 -17.337 -12.413 1.00 94.19 79 PRO A O 1
ATOM 605 N N . ILE A 1 80 ? 7.745 -16.258 -14.206 1.00 95.75 80 ILE A N 1
ATOM 606 C CA . ILE A 1 80 ? 7.031 -14.986 -14.028 1.00 95.75 80 ILE A CA 1
ATOM 607 C C . ILE A 1 80 ? 5.940 -14.891 -15.093 1.00 95.75 80 ILE A C 1
ATOM 609 O O . ILE A 1 80 ? 6.259 -14.897 -16.286 1.00 95.75 80 ILE A O 1
ATOM 613 N N . ASP A 1 81 ? 4.683 -14.775 -14.667 1.00 96.69 81 ASP A N 1
ATOM 614 C CA . ASP A 1 81 ? 3.516 -14.720 -15.553 1.00 96.69 81 ASP A CA 1
ATOM 615 C C . ASP A 1 81 ? 3.241 -13.301 -16.076 1.00 96.69 81 ASP A C 1
ATOM 617 O O . ASP A 1 81 ? 2.803 -13.122 -17.218 1.00 96.69 81 ASP A O 1
ATOM 621 N N . ALA A 1 82 ? 3.488 -12.285 -15.245 1.00 97.94 82 ALA A N 1
ATOM 622 C CA . ALA A 1 82 ? 3.290 -10.881 -15.592 1.00 97.94 82 ALA A CA 1
ATOM 623 C C . ALA A 1 82 ? 4.235 -9.946 -14.823 1.00 97.94 82 ALA A C 1
ATOM 625 O O . ALA A 1 82 ? 4.764 -10.295 -13.770 1.00 97.94 82 ALA A O 1
ATOM 626 N N . VAL A 1 83 ? 4.428 -8.743 -15.355 1.00 98.50 83 VAL A N 1
ATOM 627 C CA . VAL A 1 83 ? 5.225 -7.675 -14.746 1.00 98.50 83 VAL A CA 1
ATOM 628 C C . VAL A 1 83 ? 4.321 -6.485 -14.440 1.00 98.50 83 VAL A C 1
ATOM 630 O O . VAL A 1 83 ? 3.527 -6.074 -15.291 1.00 98.50 83 VAL A O 1
ATOM 633 N N . LEU A 1 84 ? 4.446 -5.948 -13.230 1.00 98.69 84 LEU A N 1
ATOM 634 C CA . LEU A 1 84 ? 3.855 -4.678 -12.812 1.00 98.69 84 LEU A CA 1
ATOM 635 C C . LEU A 1 84 ? 4.985 -3.657 -12.780 1.00 98.69 84 LEU A C 1
ATOM 637 O O . LEU A 1 84 ? 5.801 -3.668 -11.865 1.00 98.69 84 LEU A O 1
ATOM 641 N N . LEU A 1 85 ? 5.072 -2.852 -13.826 1.00 98.44 85 LEU A N 1
ATOM 642 C CA . LEU A 1 85 ? 6.132 -1.877 -14.007 1.00 98.44 85 LEU A CA 1
ATOM 643 C C . LEU A 1 85 ? 5.551 -0.501 -13.706 1.00 98.44 85 LEU A C 1
ATOM 645 O O . LEU A 1 85 ? 4.752 0.002 -14.486 1.00 98.44 85 LEU A O 1
ATOM 649 N N . SER A 1 86 ? 5.893 0.079 -12.562 1.00 97.69 86 SER A N 1
ATOM 650 C CA . SER A 1 86 ? 5.346 1.370 -12.142 1.00 97.69 86 SER A CA 1
ATOM 651 C C . SER A 1 86 ? 5.721 2.489 -13.114 1.00 97.69 86 SER A C 1
ATOM 653 O O . SER A 1 86 ? 4.881 3.332 -13.424 1.00 97.69 86 SER A O 1
ATOM 655 N N . HIS A 1 87 ? 6.954 2.448 -13.619 1.00 94.81 87 HIS A N 1
ATOM 656 C CA . HIS A 1 87 ? 7.507 3.302 -14.665 1.00 94.81 87 HIS A CA 1
ATOM 657 C C . HIS A 1 87 ? 8.798 2.682 -15.211 1.00 94.81 87 HIS A C 1
ATOM 659 O O . HIS A 1 87 ? 9.433 1.846 -14.568 1.00 94.81 87 HIS A O 1
ATOM 665 N N . GLU A 1 88 ? 9.162 3.037 -16.437 1.00 92.00 88 GLU A N 1
ATOM 666 C CA . GLU A 1 88 ? 10.249 2.419 -17.192 1.00 92.00 88 GLU A CA 1
ATOM 667 C C . GLU A 1 88 ? 11.488 3.298 -17.337 1.00 92.00 88 GLU A C 1
ATOM 669 O O . GLU A 1 88 ? 12.481 2.829 -17.887 1.00 92.00 88 GLU A O 1
ATOM 674 N N . ASP A 1 89 ? 11.428 4.567 -16.964 1.00 86.50 89 ASP A N 1
ATOM 675 C CA . ASP A 1 89 ? 12.459 5.568 -17.235 1.00 86.50 89 ASP A CA 1
ATOM 676 C C . ASP A 1 89 ? 13.475 5.727 -16.096 1.00 86.50 89 ASP A C 1
ATOM 678 O O . ASP A 1 89 ? 14.565 6.253 -16.333 1.00 86.50 89 ASP A O 1
ATOM 682 N N . HIS A 1 90 ? 13.190 5.193 -14.906 1.00 87.38 90 HIS A N 1
ATOM 683 C CA . HIS A 1 90 ? 14.113 5.202 -13.771 1.00 87.38 90 HIS A CA 1
ATOM 684 C C . HIS A 1 90 ? 14.900 3.897 -13.632 1.00 87.38 90 HIS A C 1
ATOM 686 O O . HIS A 1 90 ? 14.374 2.786 -13.746 1.00 87.38 90 HIS A O 1
ATOM 692 N N . LEU A 1 91 ? 16.210 4.042 -13.409 1.00 85.94 91 LEU A N 1
ATOM 693 C CA . LEU A 1 91 ? 17.149 2.921 -13.383 1.00 85.94 91 LEU A CA 1
ATOM 694 C C . LEU A 1 91 ? 16.941 2.004 -12.185 1.00 85.94 91 LEU A C 1
ATOM 696 O O . LEU A 1 91 ? 17.205 0.818 -12.311 1.00 85.94 91 LEU A O 1
ATOM 700 N N . ASP A 1 92 ? 16.485 2.535 -11.059 1.00 86.38 92 ASP A N 1
ATOM 701 C CA . ASP A 1 92 ? 16.189 1.822 -9.819 1.00 86.38 92 ASP A CA 1
ATOM 702 C C . ASP A 1 92 ? 14.894 0.995 -9.869 1.00 86.38 92 ASP A C 1
ATOM 704 O O . ASP A 1 92 ? 14.736 0.068 -9.068 1.00 86.38 92 ASP A O 1
ATOM 708 N N . ASN A 1 93 ? 14.046 1.229 -10.877 1.00 91.94 93 ASN A N 1
ATOM 709 C CA . ASN A 1 93 ? 12.831 0.455 -11.146 1.00 91.94 93 ASN A CA 1
ATOM 710 C C . ASN A 1 93 ? 12.958 -0.432 -12.396 1.00 91.94 93 ASN A C 1
ATOM 712 O O . ASN A 1 93 ? 12.303 -1.473 -12.479 1.00 91.94 93 ASN A O 1
ATOM 716 N N . LEU A 1 94 ? 13.787 -0.055 -13.379 1.00 93.25 94 LEU A N 1
ATOM 717 C CA . LEU A 1 94 ? 14.004 -0.845 -14.592 1.00 93.25 94 LEU A CA 1
ATOM 718 C C . LEU A 1 94 ? 15.401 -0.651 -15.203 1.00 93.25 94 LEU A C 1
ATOM 720 O O . LEU A 1 94 ? 15.644 0.242 -16.024 1.00 93.25 94 LEU A O 1
ATOM 724 N N . ASP A 1 95 ? 16.302 -1.587 -14.916 1.00 90.62 95 ASP A N 1
ATOM 725 C CA . ASP A 1 95 ? 17.654 -1.590 -15.475 1.00 90.62 95 ASP A CA 1
ATOM 726 C C . ASP A 1 95 ? 17.757 -2.358 -16.810 1.00 90.62 95 ASP A C 1
ATOM 728 O O . ASP A 1 95 ? 16.823 -3.054 -17.231 1.00 90.62 95 ASP A O 1
ATOM 732 N N . PRO A 1 96 ? 18.898 -2.266 -17.523 1.00 89.69 96 PRO A N 1
ATOM 733 C CA . PRO A 1 96 ? 19.106 -3.012 -18.761 1.00 89.69 96 PRO A CA 1
ATOM 734 C C . PRO A 1 96 ? 18.929 -4.533 -18.633 1.00 89.69 96 PRO A C 1
ATOM 736 O O . PRO A 1 96 ? 18.482 -5.156 -19.599 1.00 89.69 96 PRO A O 1
ATOM 739 N N . GLU A 1 97 ? 19.250 -5.144 -17.485 1.00 89.62 97 GLU A N 1
ATOM 740 C CA . GLU A 1 97 ? 19.025 -6.579 -17.268 1.00 89.62 97 GLU A CA 1
ATOM 741 C C . GLU A 1 97 ? 17.539 -6.891 -17.058 1.00 89.62 97 GLU A C 1
ATOM 743 O O . GLU A 1 97 ? 16.998 -7.773 -17.731 1.00 89.62 97 GLU A O 1
ATOM 748 N N . GLY A 1 98 ? 16.840 -6.125 -16.220 1.00 92.56 98 GLY A N 1
ATOM 749 C CA . GLY A 1 98 ? 15.400 -6.246 -16.008 1.00 92.56 98 GLY A CA 1
ATOM 750 C C . GLY A 1 98 ? 14.581 -6.048 -17.282 1.00 92.56 98 GLY A C 1
ATOM 751 O O . GLY A 1 98 ? 13.621 -6.785 -17.526 1.00 92.56 98 GLY A O 1
ATOM 752 N N . ARG A 1 99 ? 15.013 -5.155 -18.184 1.00 93.06 99 ARG A N 1
ATOM 753 C CA . ARG A 1 99 ? 14.387 -4.966 -19.510 1.00 93.06 99 ARG A CA 1
ATOM 754 C C . ARG A 1 99 ? 14.344 -6.235 -20.352 1.00 93.06 99 ARG A C 1
ATOM 756 O O . ARG A 1 99 ? 13.414 -6.390 -21.146 1.00 93.06 99 ARG A O 1
ATOM 763 N N . LYS A 1 100 ? 15.301 -7.154 -20.180 1.00 90.44 100 LYS A N 1
ATOM 764 C CA . LYS A 1 100 ? 15.309 -8.447 -20.887 1.00 90.44 100 LYS A CA 1
ATOM 765 C C . LYS A 1 100 ? 14.150 -9.342 -20.446 1.00 90.44 100 LYS A C 1
ATOM 767 O O . LYS A 1 100 ? 13.739 -10.217 -21.202 1.00 90.44 100 LYS A O 1
ATOM 772 N N . LEU A 1 101 ? 13.589 -9.125 -19.250 1.00 90.19 101 LEU A N 1
ATOM 773 C CA . LEU A 1 101 ? 12.422 -9.875 -18.784 1.00 90.19 101 LEU A CA 1
ATOM 774 C C . LEU A 1 101 ? 11.118 -9.429 -19.437 1.00 90.19 101 LEU A C 1
ATOM 776 O O . LEU A 1 101 ? 10.152 -10.184 -19.441 1.00 90.19 101 LEU A O 1
ATOM 780 N N . LEU A 1 102 ? 11.051 -8.222 -19.984 1.00 93.69 102 LEU A N 1
ATOM 781 C CA . LEU A 1 102 ? 9.794 -7.719 -20.535 1.00 93.69 102 LEU A CA 1
ATOM 782 C C . LEU A 1 102 ? 9.384 -8.475 -21.808 1.00 93.69 102 LEU A C 1
ATOM 784 O O . LEU A 1 102 ? 8.206 -8.519 -22.165 1.00 93.69 102 LEU A O 1
ATOM 788 N N . ASP A 1 103 ? 10.345 -9.106 -22.482 1.00 88.81 103 ASP A N 1
ATOM 789 C CA . ASP A 1 103 ? 10.095 -9.865 -23.698 1.00 88.81 103 ASP A CA 1
ATOM 790 C C . ASP A 1 103 ? 9.282 -11.137 -23.401 1.00 88.81 103 ASP A C 1
ATOM 792 O O . ASP A 1 103 ? 9.548 -11.879 -22.456 1.00 88.81 103 ASP A O 1
ATOM 796 N N . ALA A 1 104 ? 8.264 -11.383 -24.234 1.00 85.44 104 ALA A N 1
ATOM 797 C CA . ALA A 1 104 ? 7.315 -12.499 -24.128 1.00 85.44 104 ALA A CA 1
ATOM 798 C C . ALA A 1 104 ? 6.448 -12.543 -22.848 1.00 85.44 104 ALA A C 1
ATOM 800 O O . ALA A 1 104 ? 5.753 -13.536 -22.627 1.00 85.44 104 ALA A O 1
ATOM 801 N N . ARG A 1 105 ? 6.423 -11.473 -22.042 1.00 91.44 105 ARG A N 1
ATOM 802 C CA . ARG A 1 105 ? 5.576 -11.357 -20.843 1.00 91.44 105 ARG A CA 1
ATOM 803 C C . ARG A 1 105 ? 4.471 -10.318 -21.023 1.00 91.44 105 ARG A C 1
ATOM 805 O O . ARG A 1 105 ? 4.551 -9.440 -21.882 1.00 91.44 105 ARG A O 1
ATOM 812 N N . LYS A 1 106 ? 3.424 -10.423 -20.199 1.00 96.31 106 LYS A N 1
ATOM 813 C CA . LYS A 1 106 ? 2.451 -9.337 -20.023 1.00 96.31 106 LYS A CA 1
ATOM 814 C C . LYS A 1 106 ? 3.054 -8.301 -19.091 1.00 96.31 106 LYS A C 1
ATOM 816 O O . LYS A 1 106 ? 3.473 -8.659 -17.996 1.00 96.31 106 LYS A O 1
ATOM 821 N N . VAL A 1 107 ? 3.091 -7.050 -19.521 1.00 98.38 107 VAL A N 1
ATOM 822 C CA . VAL A 1 107 ? 3.649 -5.939 -18.749 1.00 98.38 107 VAL A CA 1
ATOM 823 C C . VAL A 1 107 ? 2.568 -4.879 -18.624 1.00 98.38 107 VAL A C 1
ATOM 825 O O . VAL A 1 107 ? 2.015 -4.453 -19.635 1.00 98.38 107 VAL A O 1
ATOM 828 N N . PHE A 1 108 ? 2.260 -4.470 -17.401 1.00 98.69 108 PHE A N 1
ATOM 829 C CA . PHE A 1 108 ? 1.350 -3.362 -17.123 1.00 98.69 108 PHE A CA 1
ATOM 830 C C . PHE A 1 108 ? 2.183 -2.181 -16.646 1.00 98.69 108 PHE A C 1
ATOM 832 O O . PHE A 1 108 ? 3.033 -2.370 -15.783 1.00 98.69 108 PHE A O 1
ATOM 839 N N . THR A 1 109 ? 1.982 -1.013 -17.250 1.00 98.56 109 THR A N 1
ATOM 840 C CA . THR A 1 109 ? 2.786 0.195 -17.009 1.00 98.56 109 THR A CA 1
ATOM 841 C C . THR A 1 109 ? 1.985 1.451 -17.337 1.00 98.56 109 THR A C 1
ATOM 843 O O . THR A 1 109 ? 0.789 1.369 -17.623 1.00 98.56 109 THR A O 1
ATOM 846 N N . THR A 1 110 ? 2.615 2.616 -17.304 1.00 97.88 110 THR A N 1
ATOM 847 C CA . THR A 1 110 ? 2.035 3.887 -17.754 1.00 97.88 110 THR A CA 1
ATOM 848 C C . THR A 1 110 ? 1.796 3.939 -19.272 1.00 97.88 110 THR A C 1
ATOM 850 O O . THR A 1 110 ? 2.391 3.172 -20.037 1.00 97.88 110 THR A O 1
ATOM 853 N N . PRO A 1 111 ? 0.893 4.809 -19.762 1.00 97.06 111 PRO A N 1
ATOM 854 C CA . PRO A 1 111 ? 0.733 5.063 -21.191 1.00 97.06 111 PRO A CA 1
ATOM 855 C C . PRO A 1 111 ? 2.035 5.472 -21.885 1.00 97.06 111 PRO A C 1
ATOM 857 O O . PRO A 1 111 ? 2.304 4.962 -22.978 1.00 97.06 111 PRO A O 1
ATOM 860 N N . ASP A 1 112 ? 2.841 6.333 -21.256 1.00 94.56 112 ASP A N 1
ATOM 861 C CA . ASP A 1 112 ? 4.149 6.712 -21.797 1.00 94.56 112 ASP A CA 1
ATOM 862 C C . ASP A 1 112 ? 5.103 5.511 -21.862 1.00 94.56 112 ASP A C 1
ATOM 864 O O . ASP A 1 112 ? 5.636 5.201 -22.931 1.00 94.56 112 ASP A O 1
ATOM 868 N N . GLY A 1 113 ? 5.174 4.702 -20.802 1.00 95.06 113 GLY A N 1
ATOM 869 C CA . GLY A 1 113 ? 5.989 3.489 -20.807 1.00 95.06 113 GLY A CA 1
ATOM 870 C C . GLY A 1 113 ? 5.581 2.454 -21.835 1.00 95.06 113 GLY A C 1
ATOM 871 O O . GLY A 1 113 ? 6.426 1.843 -22.496 1.00 95.06 113 GLY A O 1
ATOM 872 N N . ALA A 1 114 ? 4.282 2.304 -22.079 1.00 96.38 114 ALA A N 1
ATOM 873 C CA . ALA A 1 114 ? 3.798 1.454 -23.157 1.00 96.38 114 ALA A CA 1
ATOM 874 C C . ALA A 1 114 ? 4.216 1.966 -24.545 1.00 96.38 114 ALA A C 1
ATOM 876 O O . ALA A 1 114 ? 4.406 1.166 -25.466 1.00 96.38 114 ALA A O 1
ATOM 877 N N . ASN A 1 115 ? 4.375 3.280 -24.715 1.00 95.62 115 ASN A N 1
ATOM 878 C CA . ASN A 1 115 ? 4.897 3.872 -25.939 1.00 95.62 115 ASN A CA 1
ATOM 879 C C . ASN A 1 115 ? 6.422 3.696 -26.057 1.00 95.62 115 ASN A C 1
ATOM 881 O O . ASN A 1 115 ? 6.898 3.259 -27.109 1.00 95.62 115 ASN A O 1
ATOM 885 N N . ASN A 1 116 ? 7.165 3.947 -24.980 1.00 94.12 116 ASN A N 1
ATOM 886 C CA . ASN A 1 116 ? 8.629 3.894 -24.941 1.00 94.12 116 ASN A CA 1
ATOM 887 C C . ASN A 1 116 ? 9.178 2.460 -25.048 1.00 94.12 116 ASN A C 1
ATOM 889 O O . ASN A 1 116 ? 10.264 2.236 -25.584 1.00 94.12 116 ASN A O 1
ATOM 893 N N . LEU A 1 117 ? 8.409 1.454 -24.617 1.00 94.62 117 LEU A N 1
ATOM 894 C CA . LEU A 1 117 ? 8.795 0.038 -24.674 1.00 94.62 117 LEU A CA 1
ATOM 895 C C . LEU A 1 117 ? 8.417 -0.675 -25.983 1.00 94.62 117 LEU A C 1
ATOM 897 O O . LEU A 1 117 ? 8.631 -1.891 -26.102 1.00 94.62 117 LEU A O 1
ATOM 901 N N . ARG A 1 118 ? 7.874 0.046 -26.973 1.00 93.38 118 ARG A N 1
ATOM 902 C CA . ARG A 1 118 ? 7.568 -0.504 -28.304 1.00 93.38 118 ARG A CA 1
ATOM 903 C C . ARG A 1 118 ? 8.819 -1.115 -28.963 1.00 93.38 118 ARG A C 1
ATOM 905 O O . ARG A 1 118 ? 9.926 -0.625 -28.760 1.00 93.38 118 ARG A O 1
ATOM 912 N N . PRO A 1 119 ? 8.665 -2.176 -29.781 1.00 92.81 119 PRO A N 1
ATOM 913 C CA . PRO A 1 119 ? 7.412 -2.727 -30.306 1.00 92.81 119 PRO A CA 1
ATOM 914 C C . PRO A 1 119 ? 6.835 -3.898 -29.488 1.00 92.81 119 PRO A C 1
ATOM 916 O O . PRO A 1 119 ? 6.100 -4.710 -30.047 1.00 92.81 119 PRO A O 1
ATOM 919 N N . ARG A 1 120 ? 7.168 -4.037 -28.196 1.00 93.12 120 ARG A N 1
ATOM 920 C CA . ARG A 1 120 ? 6.734 -5.187 -27.383 1.00 93.12 120 ARG A CA 1
ATOM 921 C C . ARG A 1 120 ? 5.198 -5.303 -27.341 1.00 93.12 120 ARG A C 1
ATOM 923 O O . ARG A 1 120 ? 4.547 -4.446 -26.751 1.00 93.12 120 ARG A O 1
ATOM 930 N N . PRO A 1 121 ? 4.596 -6.368 -27.908 1.00 88.31 121 PRO A N 1
ATOM 931 C CA . PRO A 1 121 ? 3.139 -6.467 -28.030 1.00 88.31 121 PRO A CA 1
ATOM 932 C C . PRO A 1 121 ? 2.433 -6.816 -26.710 1.00 88.31 121 PRO A C 1
ATOM 934 O O . PRO A 1 121 ? 1.214 -6.712 -26.628 1.00 88.31 121 PRO A O 1
ATOM 937 N N . GLY A 1 122 ? 3.180 -7.264 -25.694 1.00 92.81 122 GLY A N 1
ATOM 938 C CA . GLY A 1 122 ? 2.655 -7.633 -24.376 1.00 92.81 122 GLY A CA 1
ATOM 939 C C . GLY A 1 122 ? 2.560 -6.479 -23.375 1.00 92.81 122 GLY A C 1
ATOM 940 O O . GLY A 1 122 ? 2.144 -6.720 -22.244 1.00 92.81 122 GLY A O 1
ATOM 941 N N . VAL A 1 123 ? 2.950 -5.259 -23.764 1.00 97.69 123 VAL A N 1
ATOM 942 C CA . VAL A 1 123 ? 2.965 -4.084 -22.881 1.00 97.69 123 VAL A CA 1
ATOM 943 C C . VAL A 1 123 ? 1.643 -3.327 -22.983 1.00 97.69 123 VAL A C 1
ATOM 945 O O . VAL A 1 123 ? 1.189 -2.993 -24.077 1.00 97.69 123 VAL A O 1
ATOM 948 N N . VAL A 1 124 ? 1.028 -3.055 -21.835 1.00 98.00 124 VAL A N 1
ATOM 949 C CA . VAL A 1 124 ? -0.273 -2.399 -21.698 1.00 98.00 124 VAL A CA 1
ATOM 950 C C . VAL A 1 124 ? -0.122 -1.181 -20.792 1.00 98.00 124 VAL A C 1
ATOM 952 O O . VAL A 1 124 ? 0.256 -1.315 -19.631 1.00 98.00 124 VAL A O 1
ATOM 955 N N . GLY A 1 125 ? -0.433 -0.003 -21.335 1.00 97.94 125 GLY A N 1
ATOM 956 C CA . GLY A 1 125 ? -0.458 1.257 -20.594 1.00 97.94 125 GLY A CA 1
ATOM 957 C C . GLY A 1 125 ? -1.792 1.461 -19.874 1.00 97.94 125 GLY A C 1
ATOM 958 O O . GLY A 1 125 ? -2.838 1.225 -20.480 1.00 97.94 125 GLY A O 1
ATOM 959 N N . LEU A 1 126 ? -1.767 1.908 -18.618 1.00 98.25 126 LEU A N 1
ATOM 960 C CA . LEU A 1 126 ? -2.947 2.175 -17.792 1.00 98.25 126 LEU A CA 1
ATOM 961 C C . LEU A 1 126 ? -2.943 3.619 -17.295 1.00 98.25 126 LEU A C 1
ATOM 963 O O . LEU A 1 126 ? -2.018 4.040 -16.605 1.00 98.25 126 LEU A O 1
ATOM 967 N N . ARG A 1 127 ? -3.997 4.379 -17.601 1.00 98.00 127 ARG A N 1
ATOM 968 C CA . ARG A 1 127 ? -4.226 5.677 -16.950 1.00 98.00 127 ARG A CA 1
ATOM 969 C C . ARG A 1 127 ? -4.714 5.485 -15.509 1.00 98.00 127 ARG A C 1
ATOM 971 O O . ARG A 1 127 ? -5.244 4.420 -15.180 1.00 98.00 127 ARG A O 1
ATOM 978 N N . PRO A 1 128 ? -4.635 6.524 -14.658 1.00 97.56 128 PRO A N 1
ATOM 979 C CA . PRO A 1 128 ? -5.256 6.484 -13.341 1.00 97.56 128 PRO A CA 1
ATOM 980 C C . PRO A 1 128 ? -6.726 6.055 -13.420 1.00 97.56 128 PRO A C 1
ATOM 982 O O . PRO A 1 128 ? -7.512 6.604 -14.196 1.00 97.56 128 PRO A O 1
ATOM 985 N N . TRP A 1 129 ? -7.076 5.058 -12.610 1.00 98.38 129 TRP A N 1
ATOM 986 C CA . TRP A 1 129 ? -8.387 4.411 -12.520 1.00 98.38 129 TRP A CA 1
ATOM 987 C C . TRP A 1 129 ? -8.836 3.613 -13.748 1.00 98.38 129 TRP A C 1
ATOM 989 O O . TRP A 1 129 ? -9.971 3.134 -13.773 1.00 98.38 129 TRP A O 1
ATOM 999 N N . GLU A 1 130 ? -7.974 3.438 -14.746 1.00 98.62 130 GLU A N 1
ATOM 1000 C CA . GLU A 1 130 ? -8.229 2.546 -15.870 1.00 98.62 130 GLU A CA 1
ATOM 1001 C C . GLU A 1 130 ? -7.990 1.097 -15.450 1.00 98.62 130 GLU A C 1
ATOM 1003 O O . GLU A 1 130 ? -6.932 0.758 -14.920 1.00 98.62 130 GLU A O 1
ATOM 1008 N N . THR A 1 131 ? -8.982 0.243 -15.704 1.00 98.69 131 THR A N 1
ATOM 1009 C CA . THR A 1 131 ? -8.931 -1.184 -15.383 1.00 98.69 131 THR A CA 1
ATOM 1010 C C . THR A 1 131 ? -8.851 -2.017 -16.654 1.00 98.69 131 THR A C 1
ATOM 1012 O O . THR A 1 131 ? -9.675 -1.871 -17.558 1.00 98.69 131 THR A O 1
ATOM 1015 N N . VAL A 1 132 ? -7.919 -2.966 -16.687 1.00 98.62 132 VAL A N 1
ATOM 1016 C CA . VAL A 1 132 ? -7.861 -4.029 -17.700 1.00 98.62 132 VAL A CA 1
ATOM 1017 C C . VAL A 1 132 ? -8.158 -5.382 -17.075 1.00 98.62 132 VAL A C 1
ATOM 1019 O O . VAL A 1 132 ? -7.947 -5.590 -15.881 1.00 98.62 132 VAL A O 1
ATOM 1022 N N . THR A 1 133 ? -8.660 -6.320 -17.883 1.00 98.50 133 THR A N 1
ATOM 1023 C CA . THR A 1 133 ? -9.105 -7.637 -17.396 1.00 98.50 133 THR A CA 1
ATOM 1024 C C . THR A 1 133 ? -8.386 -8.803 -18.091 1.00 98.50 133 THR A C 1
ATOM 1026 O O . THR A 1 133 ? -9.001 -9.557 -18.848 1.00 98.50 133 THR A O 1
ATOM 1029 N N . PRO A 1 134 ? -7.058 -8.935 -17.926 1.00 97.69 134 PRO A N 1
ATOM 1030 C CA . PRO A 1 134 ? -6.281 -9.985 -18.572 1.00 97.69 134 PRO A CA 1
ATOM 1031 C C . PRO A 1 134 ? -6.483 -11.355 -17.911 1.00 97.69 134 PRO A C 1
ATOM 1033 O O . PRO A 1 134 ? -6.585 -11.485 -16.692 1.00 97.69 134 PRO A O 1
ATOM 1036 N N . THR A 1 135 ? -6.408 -12.411 -18.720 1.00 96.88 135 THR A N 1
ATOM 1037 C CA . THR A 1 135 ? -6.160 -13.772 -18.220 1.00 96.88 135 THR A CA 1
ATOM 1038 C C . THR A 1 135 ? -4.660 -13.975 -18.010 1.00 96.88 135 THR A C 1
ATOM 1040 O O . THR A 1 135 ? -3.909 -13.916 -18.981 1.00 96.88 135 THR A O 1
ATOM 1043 N N . ILE A 1 136 ? -4.196 -14.188 -16.784 1.00 95.44 136 ILE A N 1
ATOM 1044 C CA . ILE A 1 136 ? -2.780 -14.393 -16.441 1.00 95.44 136 ILE A CA 1
ATOM 1045 C C . ILE A 1 136 ? -2.657 -15.773 -15.793 1.00 95.44 136 ILE A C 1
ATOM 1047 O O . ILE A 1 136 ? -3.338 -16.062 -14.808 1.00 95.44 136 ILE A O 1
ATOM 1051 N N . GLY A 1 137 ? -1.848 -16.650 -16.390 1.00 88.88 137 GLY A N 1
ATOM 1052 C CA . GLY A 1 137 ? -1.905 -18.079 -16.091 1.00 88.88 137 GLY A CA 1
ATOM 1053 C C . GLY A 1 137 ? -3.302 -18.641 -16.384 1.00 88.88 137 GLY A C 1
ATOM 1054 O O . GLY A 1 137 ? -3.826 -18.490 -17.488 1.00 88.88 137 GLY A O 1
ATOM 1055 N N . ASP A 1 138 ? -3.918 -19.256 -15.380 1.00 90.06 138 ASP A N 1
ATOM 1056 C CA . ASP A 1 138 ? -5.265 -19.837 -15.410 1.00 90.06 138 ASP A CA 1
ATOM 1057 C C . ASP A 1 138 ? -6.345 -18.933 -14.779 1.00 90.06 138 ASP A C 1
ATOM 1059 O O . ASP A 1 138 ? -7.488 -19.363 -14.610 1.00 90.06 138 ASP A O 1
ATOM 1063 N N . LYS A 1 139 ? -6.007 -17.685 -14.423 1.00 94.38 139 LYS A N 1
ATOM 1064 C CA . LYS A 1 139 ? -6.881 -16.774 -13.665 1.00 94.38 139 LYS A CA 1
ATOM 1065 C C . LYS A 1 139 ? -7.181 -15.492 -14.420 1.00 94.38 139 LYS A C 1
ATOM 1067 O O . LYS A 1 139 ? -6.370 -14.998 -15.200 1.00 94.38 139 LYS A O 1
ATOM 1072 N N . VAL A 1 140 ? -8.355 -14.925 -14.157 1.00 97.62 140 VAL A N 1
ATOM 1073 C CA . VAL A 1 140 ? -8.718 -13.581 -14.614 1.00 97.62 140 VAL A CA 1
ATOM 1074 C C . VAL A 1 140 ? -8.354 -12.589 -13.519 1.00 97.62 140 VAL A C 1
ATOM 1076 O O . VAL A 1 140 ? -8.793 -12.734 -12.376 1.00 97.62 140 VAL A O 1
ATOM 1079 N N . PHE A 1 141 ? -7.564 -11.585 -13.879 1.00 98.44 141 PHE A N 1
ATOM 1080 C CA . PHE A 1 141 ? -7.244 -10.458 -13.012 1.00 98.44 141 PHE A CA 1
ATOM 1081 C C . PHE A 1 141 ? -7.977 -9.217 -13.492 1.00 98.44 141 PHE A C 1
ATOM 1083 O O . PHE A 1 141 ? -8.155 -9.039 -14.694 1.00 98.44 141 PHE A O 1
ATOM 1090 N N . ARG A 1 142 ? -8.375 -8.349 -12.565 1.00 98.69 142 ARG A N 1
ATOM 1091 C CA . ARG A 1 142 ? -8.689 -6.946 -12.850 1.00 98.69 142 ARG A CA 1
ATOM 1092 C C . ARG A 1 142 ? -7.528 -6.132 -12.300 1.00 98.69 142 ARG A C 1
ATOM 1094 O O . ARG A 1 142 ? -7.237 -6.211 -11.110 1.00 98.69 142 ARG A O 1
ATOM 1101 N N . ILE A 1 143 ? -6.832 -5.433 -13.188 1.00 98.81 143 ILE A N 1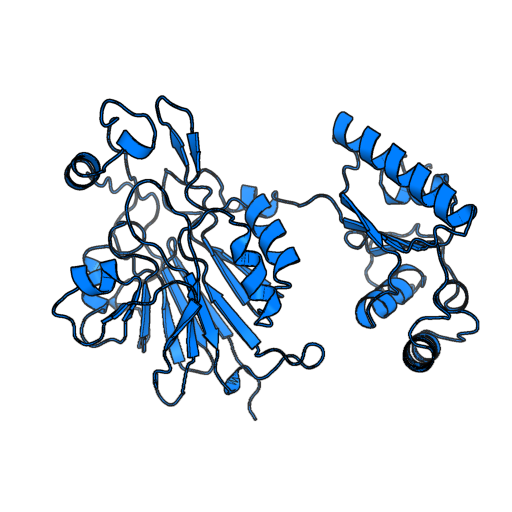
ATOM 1102 C CA . ILE A 1 143 ? -5.651 -4.637 -12.853 1.00 98.81 143 ILE A CA 1
ATOM 1103 C C . ILE A 1 143 ? -6.006 -3.187 -13.123 1.00 98.81 143 ILE A C 1
ATOM 1105 O O . ILE A 1 143 ? -6.306 -2.844 -14.266 1.00 98.81 143 ILE A O 1
ATOM 1109 N N . THR A 1 144 ? -6.004 -2.371 -12.074 1.00 98.88 144 THR A N 1
ATOM 1110 C CA . THR A 1 144 ? -6.356 -0.950 -12.150 1.00 98.88 144 THR A CA 1
ATOM 1111 C C . THR A 1 144 ? -5.128 -0.098 -11.878 1.00 98.88 144 THR A C 1
ATOM 1113 O O . THR A 1 144 ? -4.504 -0.281 -10.836 1.00 98.88 144 THR A O 1
ATOM 1116 N N . GLY A 1 145 ? -4.801 0.832 -12.777 1.00 98.75 145 GLY A N 1
ATOM 1117 C CA . GLY A 1 145 ? -3.756 1.830 -12.526 1.00 98.75 145 GLY A CA 1
ATOM 1118 C C . GLY A 1 145 ? -4.192 2.821 -11.442 1.00 98.75 145 GLY A C 1
ATOM 1119 O O . GLY A 1 145 ? -5.349 3.249 -11.428 1.00 98.75 145 GLY A O 1
ATOM 1120 N N . THR A 1 146 ? -3.306 3.203 -10.527 1.00 98.44 146 THR A N 1
ATOM 1121 C CA . THR A 1 146 ? -3.576 4.231 -9.503 1.00 98.44 146 THR A CA 1
ATOM 1122 C C . THR A 1 146 ? -2.856 5.535 -9.837 1.00 98.44 146 THR A C 1
ATOM 1124 O O . THR A 1 146 ? -1.816 5.500 -10.503 1.00 98.44 146 THR A O 1
ATOM 1127 N N . PRO A 1 147 ? -3.398 6.694 -9.416 1.00 96.88 147 PRO A N 1
ATOM 1128 C CA . PRO A 1 147 ? -2.714 7.967 -9.595 1.00 96.88 147 PRO A CA 1
ATOM 1129 C C . PRO A 1 147 ? -1.437 7.994 -8.753 1.00 96.88 147 PRO A C 1
ATOM 1131 O O . PRO A 1 147 ? -1.465 7.631 -7.578 1.00 96.88 147 PRO A O 1
ATOM 1134 N N . CYS A 1 148 ? -0.350 8.472 -9.348 1.00 95.06 148 CYS A N 1
ATOM 1135 C CA . CYS A 1 148 ? 0.912 8.725 -8.665 1.00 95.06 148 CYS A CA 1
ATOM 1136 C C . CYS A 1 148 ? 1.353 10.162 -8.915 1.00 95.06 148 CYS A C 1
ATOM 1138 O O . CYS A 1 148 ? 0.986 10.792 -9.911 1.00 95.06 148 CYS A O 1
ATOM 1140 N N . LYS A 1 149 ? 2.152 10.683 -7.991 1.00 89.94 149 LYS A N 1
ATOM 1141 C CA . LYS A 1 149 ? 2.812 11.971 -8.126 1.00 89.94 149 LYS A CA 1
ATOM 1142 C C . LYS A 1 149 ? 4.293 11.787 -7.845 1.00 89.94 149 LYS A C 1
ATOM 1144 O O . LYS A 1 149 ? 4.692 11.636 -6.692 1.00 89.94 149 LYS A O 1
ATOM 1149 N N . HIS A 1 150 ? 5.067 11.837 -8.918 1.00 82.56 150 HIS A N 1
ATOM 1150 C CA . HIS A 1 150 ? 6.509 11.687 -8.923 1.00 82.56 150 HIS A CA 1
ATOM 1151 C C . HIS A 1 150 ? 7.104 12.844 -9.729 1.00 82.56 150 HIS A C 1
ATOM 1153 O O . HIS A 1 150 ? 6.647 13.134 -10.833 1.00 82.56 150 HIS A O 1
ATOM 1159 N N . PHE A 1 151 ? 8.035 13.584 -9.132 1.00 71.75 151 PHE A N 1
ATOM 1160 C CA . PHE A 1 151 ? 8.702 14.717 -9.774 1.00 71.75 151 PHE A CA 1
ATOM 1161 C C . PHE A 1 151 ? 10.151 14.336 -10.097 1.00 71.75 151 PHE A C 1
ATOM 1163 O O . PHE A 1 151 ? 10.720 13.536 -9.363 1.00 71.75 151 PHE A O 1
ATOM 1170 N N . PRO A 1 152 ? 10.809 14.969 -11.085 1.00 54.97 152 PRO A N 1
ATOM 1171 C CA . PRO A 1 152 ? 10.300 16.000 -11.995 1.00 54.97 152 PRO A CA 1
ATOM 1172 C C . PRO A 1 152 ? 9.938 15.513 -13.411 1.00 54.97 152 PRO A C 1
ATOM 1174 O O . PRO A 1 152 ? 9.445 16.314 -14.204 1.00 54.97 152 PRO A O 1
ATOM 1177 N N . VAL A 1 153 ? 10.186 14.244 -13.742 1.00 62.94 153 VAL A N 1
ATOM 1178 C CA . VAL A 1 153 ? 9.997 13.662 -15.082 1.00 62.94 153 VAL A CA 1
ATOM 1179 C C . VAL A 1 153 ? 9.402 12.260 -14.934 1.00 62.94 153 VAL A C 1
ATOM 1181 O O . VAL A 1 153 ? 9.592 11.636 -13.895 1.00 62.94 153 VAL A O 1
ATOM 1184 N N . GLY A 1 154 ? 8.681 11.802 -15.956 1.00 69.88 154 GLY A N 1
ATOM 1185 C CA . GLY A 1 154 ? 8.164 10.437 -16.028 1.00 69.88 154 GLY A CA 1
ATOM 1186 C C . GLY A 1 154 ? 6.718 10.304 -15.570 1.00 69.88 154 GLY A C 1
ATOM 1187 O O . GLY A 1 154 ? 6.265 10.950 -14.622 1.00 69.88 154 GLY A O 1
ATOM 1188 N N . GLU A 1 155 ? 5.959 9.471 -16.279 1.00 89.00 155 GLU A N 1
ATOM 1189 C CA . GLU A 1 155 ? 4.671 9.000 -15.781 1.00 89.00 155 GLU A CA 1
ATOM 1190 C C . GLU A 1 155 ? 4.921 7.809 -14.859 1.00 89.00 155 GLU A C 1
ATOM 1192 O O . GLU A 1 155 ? 5.506 6.817 -15.286 1.00 89.00 155 GLU A O 1
ATOM 1197 N N . VAL A 1 156 ? 4.392 7.869 -13.636 1.00 95.38 156 VAL A N 1
ATOM 1198 C CA . VAL A 1 156 ? 4.368 6.729 -12.712 1.00 95.38 156 VAL A CA 1
ATOM 1199 C C . VAL A 1 156 ? 2.935 6.260 -12.492 1.00 95.38 156 VAL A C 1
ATOM 1201 O O . VAL A 1 156 ? 1.996 7.062 -12.472 1.00 95.38 156 VAL A O 1
ATOM 1204 N N . THR A 1 157 ? 2.752 4.955 -12.307 1.00 97.94 157 THR A N 1
ATOM 1205 C CA . THR A 1 157 ? 1.493 4.370 -11.851 1.00 97.94 157 THR A CA 1
ATOM 1206 C C . THR A 1 157 ? 1.723 3.330 -10.758 1.00 97.94 157 THR A C 1
ATOM 1208 O O . THR A 1 157 ? 2.718 2.607 -10.755 1.00 97.94 157 THR A O 1
ATOM 1211 N N . GLY A 1 158 ? 0.777 3.243 -9.830 1.00 98.25 158 GLY A N 1
ATOM 1212 C CA . GLY A 1 158 ? 0.619 2.086 -8.960 1.00 98.25 158 GLY A CA 1
ATOM 1213 C C . GLY A 1 158 ? -0.469 1.159 -9.498 1.00 98.25 158 GLY A C 1
ATOM 1214 O O . GLY A 1 158 ? -1.095 1.425 -10.525 1.00 98.25 158 GLY A O 1
ATOM 1215 N N . PHE A 1 159 ? -0.723 0.055 -8.805 1.00 98.88 159 PHE A N 1
ATOM 1216 C CA . PHE A 1 159 ? -1.627 -0.991 -9.265 1.00 98.88 159 PHE A CA 1
ATOM 1217 C C . PHE A 1 159 ? -2.513 -1.510 -8.142 1.00 98.88 159 PHE A C 1
ATOM 1219 O O . PHE A 1 159 ? -2.033 -1.882 -7.074 1.00 98.88 159 PHE A O 1
ATOM 1226 N N . ILE A 1 160 ? -3.806 -1.629 -8.423 1.00 98.81 160 ILE A N 1
ATOM 1227 C CA . ILE A 1 160 ? -4.724 -2.478 -7.665 1.00 98.81 160 ILE A CA 1
ATOM 1228 C C . ILE A 1 160 ? -4.897 -3.790 -8.421 1.00 98.81 160 ILE A C 1
ATOM 1230 O O . ILE A 1 160 ? -5.267 -3.791 -9.597 1.00 98.81 160 ILE A O 1
ATOM 1234 N N . LEU A 1 161 ? -4.651 -4.902 -7.731 1.00 98.62 161 LEU A N 1
ATOM 1235 C CA . LEU A 1 161 ? -4.824 -6.256 -8.239 1.00 98.62 161 LEU A CA 1
ATOM 1236 C C . LEU A 1 161 ? -6.031 -6.901 -7.572 1.00 98.62 161 LEU A C 1
ATOM 1238 O O . LEU A 1 161 ? -6.030 -7.153 -6.366 1.00 98.62 161 LEU A O 1
ATOM 1242 N N . GLU A 1 162 ? -7.031 -7.234 -8.377 1.00 97.06 162 GLU A N 1
ATOM 1243 C CA . GLU A 1 162 ? -8.168 -8.040 -7.954 1.00 97.06 162 GLU A CA 1
ATOM 1244 C C . GLU A 1 162 ? -8.219 -9.342 -8.749 1.00 97.06 162 GLU A C 1
ATOM 1246 O O . GLU A 1 162 ? -7.914 -9.396 -9.943 1.00 97.06 162 GLU A O 1
ATOM 1251 N N . THR A 1 163 ? -8.710 -10.393 -8.110 1.00 96.44 163 THR A N 1
ATOM 1252 C CA . THR A 1 163 ? -9.140 -11.614 -8.786 1.00 96.44 163 THR A CA 1
ATOM 1253 C C . THR A 1 163 ? -10.208 -12.285 -7.936 1.00 96.44 163 THR A C 1
ATOM 1255 O O . THR A 1 163 ? -10.247 -12.102 -6.720 1.00 96.44 163 THR A O 1
ATOM 1258 N N . ASP A 1 164 ? -11.092 -13.064 -8.553 1.00 93.94 164 ASP A N 1
ATOM 1259 C CA . ASP A 1 164 ? -12.228 -13.679 -7.856 1.00 93.94 164 ASP A CA 1
ATOM 1260 C C . ASP A 1 164 ? -11.766 -14.605 -6.718 1.00 93.94 164 ASP A C 1
ATOM 1262 O O . ASP A 1 164 ? -12.465 -14.767 -5.720 1.00 93.94 164 ASP A O 1
ATOM 1266 N N . SER A 1 165 ? -10.554 -15.161 -6.824 1.00 92.00 165 SER A N 1
ATOM 1267 C CA . SER A 1 165 ? -9.970 -16.010 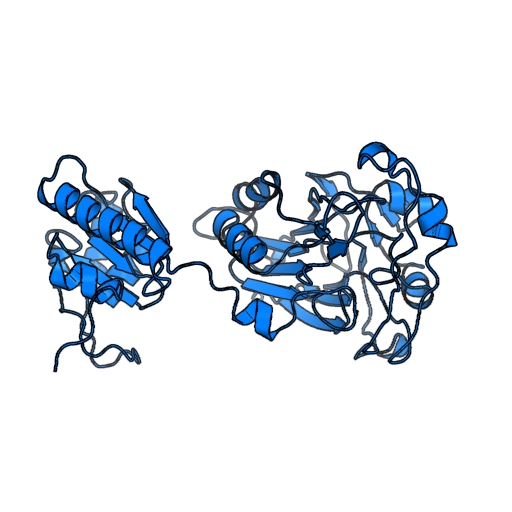-5.785 1.00 92.00 165 SER A CA 1
ATOM 1268 C C . SER A 1 165 ? -9.471 -15.253 -4.550 1.00 92.00 165 SER A C 1
ATOM 1270 O O . SER A 1 165 ? -9.158 -15.904 -3.559 1.00 92.00 165 SER A O 1
ATOM 1272 N N . LEU A 1 166 ? -9.387 -13.916 -4.573 1.00 94.44 166 LEU A N 1
ATOM 1273 C CA . LEU A 1 166 ? -9.164 -13.109 -3.363 1.00 94.44 166 LEU A CA 1
ATOM 1274 C C . LEU A 1 166 ? -10.459 -12.924 -2.558 1.00 94.44 166 LEU A C 1
ATOM 1276 O O . LEU A 1 166 ? -10.405 -12.668 -1.357 1.00 94.44 166 LEU A O 1
ATOM 1280 N N . GLY A 1 167 ? -11.619 -13.115 -3.192 1.00 94.12 167 GLY A N 1
ATOM 1281 C CA . GLY A 1 167 ? -12.925 -12.996 -2.557 1.00 94.12 167 GLY A CA 1
ATOM 1282 C C . GLY A 1 167 ? -13.353 -11.551 -2.291 1.00 94.12 167 GLY A C 1
ATOM 1283 O O . GLY A 1 167 ? -12.838 -10.594 -2.869 1.00 94.12 167 GLY A O 1
ATOM 1284 N N . VAL A 1 168 ? -14.345 -11.415 -1.416 1.00 95.81 168 VAL A N 1
ATOM 1285 C CA . VAL A 1 168 ? -14.912 -10.134 -0.985 1.00 95.81 168 VAL A CA 1
ATOM 1286 C C . VAL A 1 168 ? -14.810 -10.022 0.528 1.00 95.81 168 VAL A C 1
ATOM 1288 O O . VAL A 1 168 ? -14.942 -11.021 1.240 1.00 95.81 168 VAL A O 1
ATOM 1291 N N . HIS A 1 169 ? -14.599 -8.810 1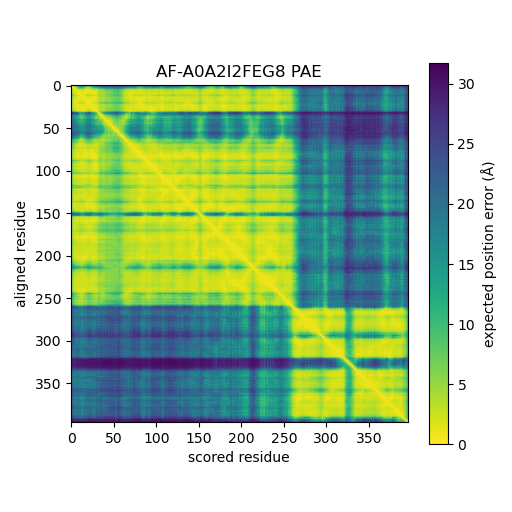.021 1.00 95.19 169 HIS A N 1
ATOM 1292 C CA . HIS A 1 169 ? -14.575 -8.543 2.447 1.00 95.19 169 HIS A CA 1
ATOM 1293 C C . HIS A 1 169 ? -15.984 -8.674 3.029 1.00 95.19 169 HIS A C 1
ATOM 1295 O O . HIS A 1 169 ? -16.931 -8.055 2.537 1.00 95.19 169 HIS A O 1
ATOM 1301 N N . ALA A 1 170 ? -16.129 -9.488 4.075 1.00 90.94 170 ALA A N 1
ATOM 1302 C CA . ALA A 1 170 ? -17.435 -9.891 4.592 1.00 90.94 170 ALA A CA 1
ATOM 1303 C C . ALA A 1 170 ? -18.265 -8.712 5.123 1.00 90.94 170 ALA A C 1
ATOM 1305 O O . ALA A 1 170 ? -19.483 -8.701 4.958 1.00 90.94 170 ALA A O 1
ATOM 1306 N N . GLU A 1 171 ? -17.618 -7.722 5.742 1.00 87.94 171 GLU A N 1
ATOM 1307 C CA . GLU A 1 171 ? -18.327 -6.606 6.375 1.00 87.94 171 GLU A CA 1
ATOM 1308 C C . GLU A 1 171 ? -18.620 -5.465 5.405 1.00 87.94 171 GLU A C 1
ATOM 1310 O O . GLU A 1 171 ? -19.714 -4.906 5.398 1.00 87.94 171 GLU A O 1
ATOM 1315 N N . SER A 1 172 ? -17.636 -5.112 4.576 1.00 90.06 172 SER A N 1
ATOM 1316 C CA . SER A 1 172 ? -17.745 -3.964 3.671 1.00 90.06 172 SER A CA 1
ATOM 1317 C C . SER A 1 172 ? -18.368 -4.330 2.324 1.00 90.06 172 SER A C 1
ATOM 1319 O O . SER A 1 172 ? -18.771 -3.436 1.583 1.00 90.06 172 SER A O 1
ATOM 1321 N N . GLY A 1 173 ? -18.420 -5.623 1.980 1.00 94.38 173 GLY A N 1
ATOM 1322 C CA . GLY A 1 173 ? -18.860 -6.119 0.674 1.00 94.38 173 GLY A CA 1
ATOM 1323 C C . GLY A 1 173 ? -17.930 -5.740 -0.484 1.00 94.38 173 GLY A C 1
ATOM 1324 O O . GLY A 1 173 ? -18.256 -6.013 -1.639 1.00 94.38 173 GLY A O 1
ATOM 1325 N N . LYS A 1 174 ? -16.791 -5.098 -0.199 1.00 96.94 174 LYS A N 1
ATOM 1326 C CA . LYS A 1 174 ? -15.831 -4.653 -1.212 1.00 96.94 174 LYS A CA 1
ATOM 1327 C C . LYS A 1 174 ? -14.998 -5.833 -1.720 1.00 96.94 174 LYS A C 1
ATOM 1329 O O . LYS A 1 174 ? -14.718 -6.751 -0.946 1.00 96.94 174 LYS A O 1
ATOM 1334 N N . PRO A 1 175 ? -14.567 -5.816 -2.992 1.00 97.75 175 PRO A N 1
ATOM 1335 C CA . PRO A 1 175 ? -13.583 -6.774 -3.483 1.00 97.75 175 PRO A CA 1
ATOM 1336 C C . PRO A 1 175 ? -12.283 -6.674 -2.680 1.00 97.75 175 PRO A C 1
ATOM 1338 O O . PRO A 1 175 ? -11.792 -5.570 -2.422 1.00 97.75 175 PRO A O 1
ATOM 1341 N N . ASN A 1 176 ? -11.735 -7.831 -2.303 1.00 97.75 176 ASN A N 1
ATOM 1342 C CA . ASN A 1 176 ? -10.405 -7.910 -1.714 1.00 97.75 176 ASN A CA 1
ATOM 1343 C C . ASN A 1 176 ? -9.361 -7.635 -2.795 1.00 97.75 176 ASN A C 1
ATOM 1345 O O . ASN A 1 176 ? -9.436 -8.197 -3.893 1.00 97.75 176 ASN A O 1
ATOM 1349 N N . ALA A 1 177 ? -8.384 -6.794 -2.476 1.00 98.31 177 ALA A N 1
ATOM 1350 C CA . ALA A 1 177 ? -7.362 -6.395 -3.425 1.00 98.31 177 ALA A CA 1
ATOM 1351 C C . ALA A 1 177 ? -5.978 -6.253 -2.792 1.00 98.31 177 ALA A C 1
ATOM 1353 O O . ALA A 1 177 ? -5.834 -6.007 -1.593 1.00 98.31 177 ALA A O 1
ATOM 1354 N N . ILE A 1 178 ? -4.961 -6.371 -3.642 1.00 98.56 178 ILE A N 1
ATOM 1355 C CA . ILE A 1 178 ? -3.570 -6.062 -3.310 1.00 98.56 178 ILE A CA 1
ATOM 1356 C C . ILE A 1 178 ? -3.216 -4.744 -3.988 1.00 98.56 178 ILE A C 1
ATOM 1358 O O . ILE A 1 178 ? -3.500 -4.566 -5.171 1.00 98.56 178 ILE A O 1
ATOM 1362 N N . TYR A 1 179 ? -2.604 -3.833 -3.243 1.00 98.81 179 TYR A N 1
ATOM 1363 C CA . TYR A 1 179 ? -2.152 -2.542 -3.740 1.00 98.81 179 TYR A CA 1
ATOM 1364 C C . TYR A 1 179 ? -0.627 -2.533 -3.873 1.00 98.81 179 TYR A C 1
ATOM 1366 O O . TYR A 1 179 ? 0.064 -2.938 -2.946 1.00 98.81 179 TYR A O 1
ATOM 1374 N N . PHE A 1 180 ? -0.105 -2.070 -5.004 1.00 98.75 180 PHE A N 1
ATOM 1375 C CA . PHE A 1 180 ? 1.298 -1.711 -5.195 1.00 98.75 180 PHE A CA 1
ATOM 1376 C C . PHE A 1 180 ? 1.372 -0.218 -5.523 1.00 98.75 180 PHE A C 1
ATOM 1378 O O . PHE A 1 180 ? 0.746 0.209 -6.487 1.00 98.75 180 PHE A O 1
ATOM 1385 N N . SER A 1 181 ? 2.086 0.587 -4.735 1.00 98.38 181 SER A N 1
ATOM 1386 C CA . SER A 1 181 ? 2.028 2.049 -4.880 1.00 98.38 181 SER A CA 1
ATOM 1387 C C . SER A 1 181 ? 2.726 2.599 -6.116 1.00 98.38 181 SER A C 1
ATOM 1389 O O . SER A 1 181 ? 2.350 3.671 -6.584 1.00 98.38 181 SER A O 1
ATOM 1391 N N . GLY A 1 182 ? 3.767 1.912 -6.595 1.00 96.81 182 GLY A N 1
ATOM 1392 C CA . GLY A 1 182 ? 4.794 2.558 -7.407 1.00 96.81 182 GLY A CA 1
ATOM 1393 C C . GLY A 1 182 ? 5.447 3.735 -6.670 1.00 96.81 182 GLY A C 1
ATOM 1394 O O . GLY A 1 182 ? 5.219 3.955 -5.471 1.00 96.81 182 GLY A O 1
ATOM 1395 N N . ASP A 1 183 ? 6.235 4.509 -7.401 1.00 95.38 183 ASP A N 1
ATOM 1396 C CA . ASP A 1 183 ? 6.888 5.710 -6.891 1.00 95.38 183 ASP A CA 1
ATOM 1397 C C . ASP A 1 183 ? 5.901 6.879 -6.818 1.00 95.38 183 ASP A C 1
ATOM 1399 O O . ASP A 1 183 ? 5.467 7.455 -7.816 1.00 95.38 183 ASP A O 1
ATOM 1403 N N . THR A 1 184 ? 5.499 7.239 -5.605 1.00 95.12 184 THR A N 1
ATOM 1404 C CA . THR A 1 184 ? 4.607 8.376 -5.391 1.00 95.12 184 THR A CA 1
ATOM 1405 C C . THR A 1 184 ? 4.827 8.971 -4.020 1.00 95.12 184 THR A C 1
ATOM 1407 O O . THR A 1 184 ? 5.070 8.242 -3.062 1.00 95.12 184 THR A O 1
ATOM 1410 N N . VAL A 1 185 ? 4.665 10.287 -3.903 1.00 93.06 185 VAL A N 1
ATOM 1411 C CA . VAL A 1 185 ? 4.346 10.917 -2.616 1.00 93.06 185 VAL A CA 1
ATOM 1412 C C . VAL A 1 185 ? 2.875 10.705 -2.275 1.00 93.06 185 VAL A C 1
ATOM 1414 O O . VAL A 1 185 ? 2.057 10.346 -3.130 1.00 93.06 185 VAL A O 1
ATOM 1417 N N . TYR A 1 186 ? 2.508 10.986 -1.030 1.00 93.19 186 TYR A N 1
ATOM 1418 C CA . TYR A 1 186 ? 1.105 11.011 -0.652 1.00 93.19 186 TYR A CA 1
ATOM 1419 C C . TYR A 1 186 ? 0.322 12.094 -1.423 1.00 93.19 186 TYR A C 1
ATOM 1421 O O . TYR A 1 186 ? 0.676 13.276 -1.417 1.00 93.19 186 TYR A O 1
ATOM 1429 N N . ILE A 1 187 ? -0.803 11.699 -2.025 1.00 93.31 187 ILE A N 1
ATOM 1430 C CA . ILE A 1 187 ? -1.802 12.598 -2.617 1.00 93.31 187 ILE A CA 1
ATOM 1431 C C . ILE A 1 187 ? -3.197 12.223 -2.114 1.00 93.31 187 ILE A C 1
ATOM 1433 O O . ILE A 1 187 ? -3.513 11.044 -1.966 1.00 93.31 187 ILE A O 1
ATOM 1437 N N . ASP A 1 188 ? -4.057 13.219 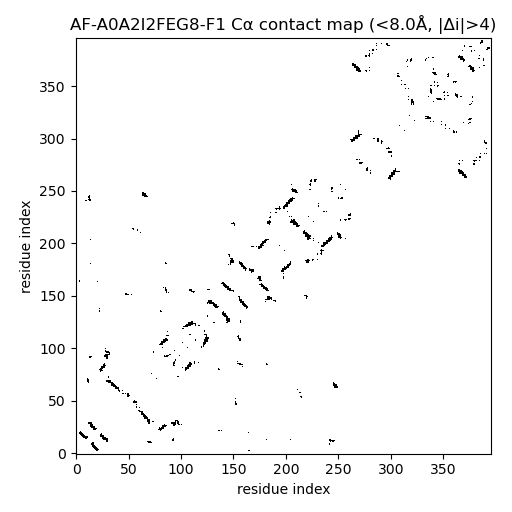-1.879 1.00 89.56 188 ASP A N 1
ATOM 1438 C CA . ASP A 1 188 ? -5.397 12.990 -1.310 1.00 89.56 188 ASP A CA 1
ATOM 1439 C C . ASP A 1 188 ? -6.268 12.051 -2.167 1.00 89.56 188 ASP A C 1
ATOM 1441 O O . ASP A 1 188 ? -7.162 11.391 -1.639 1.00 89.56 188 ASP A O 1
ATOM 1445 N N . GLU A 1 189 ? -6.002 11.958 -3.473 1.00 95.81 189 GLU A N 1
ATOM 1446 C CA . GLU A 1 189 ? -6.721 11.070 -4.392 1.00 95.81 189 GLU A CA 1
ATOM 1447 C C . GLU A 1 189 ? -6.538 9.580 -4.050 1.00 95.81 189 GLU A C 1
ATOM 1449 O O . GLU A 1 189 ? -7.432 8.775 -4.310 1.00 95.81 189 GLU A O 1
ATOM 1454 N N . LEU A 1 190 ? -5.439 9.199 -3.384 1.00 97.31 190 LEU A N 1
ATOM 1455 C CA . LEU A 1 190 ? -5.199 7.811 -2.966 1.00 97.31 190 LEU A CA 1
ATOM 1456 C C . LEU A 1 190 ? -6.245 7.307 -1.957 1.00 97.31 190 LEU A C 1
ATOM 1458 O O . LEU A 1 190 ? -6.507 6.106 -1.898 1.00 97.31 190 LEU A O 1
ATOM 1462 N N . LYS A 1 191 ? -6.929 8.202 -1.227 1.00 94.06 191 LYS A N 1
ATOM 1463 C CA . LYS A 1 191 ? -8.052 7.848 -0.333 1.00 94.06 191 LYS A CA 1
ATOM 1464 C C . LYS A 1 191 ? -9.196 7.152 -1.067 1.00 94.06 191 LYS A C 1
ATOM 1466 O O . LYS A 1 191 ? -9.969 6.415 -0.456 1.00 94.06 191 LYS A O 1
ATOM 1471 N N . GLU A 1 192 ? -9.336 7.385 -2.374 1.00 97.69 192 GLU A N 1
ATOM 1472 C CA . GLU A 1 192 ? -10.359 6.734 -3.194 1.00 97.69 192 GLU A CA 1
ATOM 1473 C C . GLU A 1 192 ? -10.164 5.213 -3.267 1.00 97.69 192 GLU A C 1
ATOM 1475 O O . GLU A 1 192 ? -11.146 4.490 -3.454 1.00 97.69 192 GLU A O 1
ATOM 1480 N N . ILE A 1 193 ? -8.941 4.710 -3.045 1.00 98.56 193 ILE A N 1
ATOM 1481 C CA . ILE A 1 193 ? -8.646 3.272 -3.005 1.00 98.56 193 ILE A CA 1
ATOM 1482 C C . ILE A 1 193 ? -9.502 2.592 -1.933 1.00 98.56 193 ILE A C 1
ATOM 1484 O O . ILE A 1 193 ? -10.274 1.684 -2.244 1.00 98.56 193 ILE A O 1
ATOM 1488 N N . GLY A 1 194 ? -9.455 3.088 -0.693 1.00 97.00 194 GLY A N 1
ATOM 1489 C CA . GLY A 1 194 ? -10.221 2.519 0.420 1.00 97.00 194 GLY A CA 1
ATOM 1490 C C . GLY A 1 194 ? -11.730 2.653 0.268 1.00 97.00 194 GLY A C 1
ATOM 1491 O O . GLY A 1 194 ? -12.485 1.954 0.939 1.00 97.00 194 GLY A O 1
ATOM 1492 N N . LYS A 1 195 ? -12.220 3.523 -0.623 1.00 96.62 195 LYS A N 1
ATOM 1493 C CA . LYS A 1 195 ? -13.655 3.614 -0.937 1.00 96.62 195 LYS A CA 1
ATOM 1494 C C . LYS A 1 195 ? -14.110 2.494 -1.869 1.00 96.62 195 LYS A C 1
ATOM 1496 O O . LYS A 1 195 ? -15.255 2.059 -1.756 1.00 96.62 195 LYS A O 1
ATOM 1501 N N . ARG A 1 196 ? -13.232 2.027 -2.758 1.00 98.19 196 ARG A N 1
ATOM 1502 C CA . ARG A 1 196 ? -13.547 1.071 -3.831 1.00 98.19 196 ARG A CA 1
ATOM 1503 C C . ARG A 1 196 ? -13.165 -0.369 -3.487 1.00 98.19 196 ARG A C 1
ATOM 1505 O O . ARG A 1 196 ? -13.909 -1.280 -3.840 1.00 98.19 196 ARG A O 1
ATOM 1512 N N . TRP A 1 197 ? -12.068 -0.568 -2.760 1.00 98.56 197 TRP A N 1
ATOM 1513 C CA . TRP A 1 197 ? -11.535 -1.890 -2.428 1.00 98.56 197 TRP A CA 1
ATOM 1514 C C . TRP A 1 197 ? -11.365 -2.081 -0.927 1.00 98.56 197 TRP A C 1
ATOM 1516 O O . TRP A 1 197 ? -11.275 -1.122 -0.160 1.00 98.56 197 TRP A O 1
ATOM 1526 N N . HIS A 1 198 ? -11.331 -3.346 -0.523 1.00 98.06 198 HIS A N 1
ATOM 1527 C CA . HIS A 1 198 ? -10.771 -3.758 0.754 1.00 98.06 198 HIS A CA 1
ATOM 1528 C C . HIS A 1 198 ? -9.334 -4.216 0.514 1.00 98.06 198 HIS A C 1
ATOM 1530 O O . HIS A 1 198 ? -9.107 -5.234 -0.141 1.00 98.06 198 HIS A O 1
ATOM 1536 N N . VAL A 1 199 ? -8.358 -3.432 0.965 1.00 98.25 199 VAL A N 1
ATOM 1537 C CA . VAL A 1 199 ? -6.947 -3.695 0.662 1.00 98.25 199 VAL A CA 1
ATOM 1538 C C . VAL A 1 199 ? -6.380 -4.665 1.695 1.00 98.25 199 VAL A C 1
ATOM 1540 O O . VAL A 1 199 ? -6.080 -4.288 2.822 1.00 98.25 199 VAL A O 1
ATOM 1543 N N . THR A 1 200 ? -6.203 -5.927 1.315 1.00 96.94 200 THR A N 1
ATOM 1544 C CA . THR A 1 200 ? -5.660 -6.954 2.221 1.00 96.94 200 THR A CA 1
ATOM 1545 C C . THR A 1 200 ? -4.149 -6.815 2.402 1.00 96.94 200 THR A C 1
ATOM 1547 O O . THR A 1 200 ? -3.591 -7.219 3.414 1.00 96.94 200 THR A O 1
ATOM 1550 N N . ALA A 1 201 ? -3.462 -6.257 1.404 1.00 97.69 201 ALA A N 1
ATOM 1551 C CA . ALA A 1 201 ? -2.028 -6.010 1.449 1.00 97.69 201 ALA A CA 1
ATOM 1552 C C . ALA A 1 201 ? -1.667 -4.803 0.580 1.00 97.69 201 ALA A C 1
ATOM 1554 O O . ALA A 1 201 ? -2.135 -4.700 -0.555 1.00 97.69 201 ALA A O 1
ATOM 1555 N N . ALA A 1 202 ? -0.818 -3.922 1.100 1.00 98.38 202 ALA A N 1
ATOM 1556 C CA . ALA A 1 202 ? -0.290 -2.760 0.402 1.00 98.38 202 ALA A CA 1
ATOM 1557 C C . ALA A 1 202 ? 1.243 -2.820 0.369 1.00 98.38 202 ALA A C 1
ATOM 1559 O O . ALA A 1 202 ? 1.898 -2.677 1.399 1.00 98.38 202 ALA A O 1
ATOM 1560 N N . LEU A 1 203 ? 1.802 -3.043 -0.817 1.00 98.31 203 LEU A N 1
ATOM 1561 C CA . LEU A 1 203 ? 3.223 -2.937 -1.121 1.00 98.31 203 LEU A CA 1
ATOM 1562 C C . LEU A 1 203 ? 3.545 -1.470 -1.434 1.00 98.31 203 LEU A C 1
ATOM 1564 O O . LEU A 1 203 ? 3.064 -0.943 -2.438 1.00 98.31 203 LEU A O 1
ATOM 1568 N N . LEU A 1 204 ? 4.305 -0.803 -0.565 1.00 98.00 204 LEU A N 1
ATOM 1569 C CA . LEU A 1 204 ? 4.548 0.640 -0.653 1.00 98.00 204 LEU A CA 1
ATOM 1570 C C . LEU A 1 204 ? 6.035 0.950 -0.862 1.00 98.00 204 LEU A C 1
ATOM 1572 O O . LEU A 1 204 ? 6.873 0.418 -0.134 1.00 98.00 204 LEU A O 1
ATOM 1576 N N . ASN A 1 205 ? 6.347 1.849 -1.798 1.00 96.94 205 ASN A N 1
ATOM 1577 C CA . ASN A 1 205 ? 7.700 2.368 -2.019 1.00 96.94 205 ASN A CA 1
ATOM 1578 C C . ASN A 1 205 ? 7.980 3.515 -1.030 1.00 96.94 205 ASN A C 1
ATOM 1580 O O . ASN A 1 205 ? 7.410 4.599 -1.175 1.00 96.94 205 ASN A O 1
ATOM 1584 N N . LEU A 1 206 ? 8.814 3.267 -0.009 1.00 94.50 206 LEU A N 1
ATOM 1585 C CA . LEU A 1 206 ? 8.930 4.112 1.194 1.00 94.50 206 LEU A CA 1
ATOM 1586 C C . LEU A 1 206 ? 10.343 4.651 1.486 1.00 94.50 206 LEU A C 1
ATOM 1588 O O . LEU A 1 206 ? 10.702 4.858 2.638 1.00 94.50 206 LEU A O 1
ATOM 1592 N N . GLY A 1 207 ? 11.180 4.870 0.473 1.00 88.25 207 GLY A N 1
ATOM 1593 C CA . GLY A 1 207 ? 12.557 5.337 0.696 1.00 88.25 207 GLY A CA 1
ATOM 1594 C C . GLY A 1 207 ? 12.711 6.816 1.026 1.00 88.25 207 GLY A C 1
ATOM 1595 O O . GLY A 1 207 ? 13.844 7.285 1.154 1.00 88.25 207 GLY A O 1
ATOM 1596 N N . ASN A 1 208 ? 11.610 7.575 1.110 1.00 90.19 208 ASN A N 1
ATOM 1597 C CA . ASN A 1 208 ? 11.634 9.032 1.237 1.00 90.19 208 ASN A CA 1
ATOM 1598 C C . ASN A 1 208 ? 12.652 9.689 0.278 1.00 90.19 208 ASN A C 1
ATOM 1600 O O . ASN A 1 208 ? 13.444 10.561 0.663 1.00 90.19 208 ASN A O 1
ATOM 1604 N N . ALA A 1 209 ? 12.691 9.212 -0.971 1.00 84.88 209 ALA A N 1
ATOM 1605 C CA . ALA A 1 209 ? 13.605 9.715 -1.978 1.00 84.88 209 ALA A CA 1
ATOM 1606 C C . ALA A 1 209 ? 13.390 11.224 -2.109 1.00 84.88 209 ALA A C 1
ATOM 1608 O O . ALA A 1 209 ? 12.263 11.698 -2.291 1.00 84.88 209 ALA A O 1
ATOM 1609 N N . THR A 1 210 ? 14.468 11.984 -1.934 1.00 82.44 210 THR A N 1
ATOM 1610 C CA . THR A 1 210 ? 14.411 13.444 -1.892 1.00 82.44 210 THR A CA 1
ATOM 1611 C C . THR A 1 210 ? 15.642 14.024 -2.563 1.00 82.44 210 THR A C 1
ATOM 1613 O O . THR A 1 210 ? 16.777 13.726 -2.178 1.00 82.44 210 THR A O 1
ATOM 1616 N N . PHE A 1 211 ? 15.407 14.912 -3.524 1.00 75.88 211 PHE A N 1
ATOM 1617 C CA . PHE A 1 211 ? 16.458 15.647 -4.214 1.00 75.88 211 PHE A CA 1
ATOM 1618 C C . PHE A 1 211 ? 16.510 17.091 -3.729 1.00 75.88 211 PHE A C 1
ATOM 1620 O O . PHE A 1 211 ? 15.480 17.756 -3.599 1.00 75.88 211 PHE A O 1
ATOM 1627 N N . ASP A 1 212 ? 17.720 17.582 -3.467 1.00 76.81 212 ASP A N 1
ATOM 1628 C CA . ASP A 1 212 ? 17.930 18.973 -3.086 1.00 76.81 212 ASP A CA 1
ATOM 1629 C C . ASP A 1 212 ? 18.033 19.839 -4.342 1.00 76.81 212 ASP A C 1
ATOM 1631 O O . ASP A 1 212 ? 18.975 19.725 -5.128 1.00 76.81 212 ASP A O 1
ATOM 1635 N N . PHE A 1 213 ? 17.067 20.736 -4.516 1.00 70.56 213 PHE A N 1
ATOM 1636 C CA . PHE A 1 213 ? 17.086 21.746 -5.566 1.00 70.56 213 PHE A CA 1
ATOM 1637 C C . PHE A 1 213 ? 17.404 23.128 -4.977 1.00 70.56 213 PHE A C 1
ATOM 1639 O O . PHE A 1 213 ? 17.193 23.357 -3.783 1.00 70.56 213 PHE A O 1
ATOM 1646 N N . PRO A 1 214 ? 17.830 24.110 -5.798 1.00 72.00 214 PRO A N 1
ATOM 1647 C CA . PRO A 1 214 ? 17.997 25.497 -5.350 1.00 72.00 214 PRO A CA 1
ATOM 1648 C C . PRO A 1 214 ? 16.744 26.115 -4.702 1.00 72.00 214 PRO A C 1
ATOM 1650 O O . PRO A 1 214 ? 16.858 27.043 -3.905 1.00 72.00 214 PRO A O 1
ATOM 1653 N N . VAL A 1 215 ? 15.555 25.598 -5.034 1.00 72.31 215 VAL A N 1
ATOM 1654 C CA . VAL A 1 215 ? 14.253 26.023 -4.486 1.00 72.31 215 VAL A CA 1
ATOM 1655 C C . VAL A 1 215 ? 13.858 25.299 -3.190 1.00 72.31 215 VAL A C 1
ATOM 1657 O O . VAL A 1 215 ? 12.820 25.612 -2.611 1.00 72.31 215 VAL A O 1
ATOM 1660 N N . GLY A 1 216 ? 14.681 24.360 -2.716 1.00 74.62 216 GLY A N 1
ATOM 1661 C CA . GLY A 1 216 ? 14.422 23.511 -1.555 1.00 74.62 216 GLY A CA 1
ATOM 1662 C C . GLY A 1 216 ? 14.382 22.016 -1.903 1.00 74.62 216 GLY A C 1
ATOM 1663 O O . GLY A 1 216 ? 14.424 21.652 -3.081 1.00 74.62 216 GLY A O 1
ATOM 1664 N N . PRO A 1 217 ? 14.321 21.138 -0.887 1.00 78.81 217 PRO A N 1
ATOM 1665 C CA . PRO A 1 217 ? 14.198 19.700 -1.095 1.00 78.81 217 PRO A CA 1
ATOM 1666 C C . PRO A 1 217 ? 12.837 19.349 -1.706 1.00 78.81 217 PRO A C 1
ATOM 1668 O O . PRO A 1 217 ? 11.801 19.850 -1.264 1.00 78.81 217 PRO A O 1
ATOM 1671 N N . ILE A 1 218 ? 12.839 18.459 -2.695 1.00 79.25 218 ILE A N 1
ATOM 1672 C CA . ILE A 1 218 ? 11.628 17.897 -3.298 1.00 79.25 218 ILE A CA 1
ATOM 1673 C C . ILE A 1 218 ? 11.605 16.399 -3.005 1.00 79.25 218 ILE A C 1
ATOM 1675 O O . ILE A 1 218 ? 12.464 15.657 -3.478 1.00 79.25 218 ILE A O 1
ATOM 1679 N N . GLN A 1 219 ? 10.616 15.983 -2.216 1.00 87.50 219 GLN A N 1
ATOM 1680 C CA . GLN A 1 219 ? 10.296 14.584 -1.940 1.00 87.50 219 GLN A CA 1
ATOM 1681 C C . GLN A 1 219 ? 9.548 13.980 -3.136 1.00 87.50 219 GLN A C 1
ATOM 1683 O O . GLN A 1 219 ? 8.658 14.630 -3.696 1.00 87.50 219 GLN A O 1
ATOM 1688 N N . ILE A 1 220 ? 9.899 12.752 -3.519 1.00 87.56 220 ILE A N 1
ATOM 1689 C CA . ILE A 1 220 ? 9.363 12.092 -4.723 1.00 87.56 220 ILE A CA 1
ATOM 1690 C C . ILE A 1 220 ? 8.781 10.695 -4.456 1.00 87.56 220 ILE A C 1
ATOM 1692 O O . ILE A 1 220 ? 7.983 10.212 -5.260 1.00 87.56 220 ILE A O 1
ATOM 1696 N N . THR A 1 221 ? 9.092 10.087 -3.309 1.00 92.00 221 THR A N 1
ATOM 1697 C CA . THR A 1 221 ? 8.416 8.886 -2.789 1.00 92.00 221 THR A CA 1
ATOM 1698 C C . THR A 1 221 ? 7.947 9.121 -1.357 1.00 92.00 221 THR A C 1
ATOM 1700 O O . THR A 1 221 ? 8.479 9.992 -0.667 1.00 92.00 221 THR A O 1
ATOM 1703 N N . MET A 1 222 ? 6.967 8.343 -0.896 1.00 93.94 222 MET A N 1
ATOM 1704 C CA . MET A 1 222 ? 6.461 8.434 0.474 1.00 93.94 222 MET A CA 1
ATOM 1705 C C . MET A 1 222 ? 7.558 8.205 1.522 1.00 93.94 222 MET A C 1
ATOM 1707 O O . MET A 1 222 ? 8.498 7.437 1.306 1.00 93.94 222 MET A O 1
ATOM 1711 N N . ASP A 1 223 ? 7.386 8.872 2.662 1.00 91.81 223 ASP A N 1
ATOM 1712 C CA . ASP A 1 223 ? 8.004 8.518 3.940 1.00 91.81 223 ASP A CA 1
ATOM 1713 C C . ASP A 1 223 ? 7.053 7.648 4.787 1.00 91.81 223 ASP A C 1
ATOM 1715 O O . ASP A 1 223 ? 5.887 7.420 4.431 1.00 91.81 223 ASP A O 1
ATOM 1719 N N . GLY A 1 224 ? 7.526 7.172 5.936 1.00 90.62 224 GLY A N 1
ATOM 1720 C CA . GLY A 1 224 ? 6.745 6.348 6.850 1.00 90.62 224 GLY A CA 1
ATOM 1721 C C . GLY A 1 224 ? 5.513 7.061 7.419 1.00 90.62 224 GLY A C 1
ATOM 1722 O O . GLY A 1 224 ? 4.464 6.436 7.581 1.00 90.62 224 GLY A O 1
ATOM 1723 N N . GLN A 1 225 ? 5.562 8.377 7.660 1.00 86.94 225 GLN A N 1
ATOM 1724 C CA . GLN A 1 225 ? 4.401 9.121 8.176 1.00 86.94 225 GLN A CA 1
ATOM 1725 C C . GLN A 1 225 ? 3.271 9.182 7.141 1.00 86.94 225 GLN A C 1
ATOM 1727 O O . GLN A 1 225 ? 2.098 8.954 7.459 1.00 86.94 225 GLN A O 1
ATOM 1732 N N . GLN A 1 226 ? 3.629 9.457 5.888 1.00 90.31 226 GLN A N 1
ATOM 1733 C CA . GLN A 1 226 ? 2.735 9.415 4.739 1.00 90.31 226 GLN A CA 1
ATOM 1734 C C . GLN A 1 226 ? 2.158 8.011 4.533 1.00 90.31 226 GLN A C 1
ATOM 1736 O O . GLN A 1 226 ? 0.951 7.880 4.306 1.00 90.31 226 GLN A O 1
ATOM 1741 N N . ALA A 1 227 ? 2.985 6.972 4.678 1.00 93.19 227 ALA A N 1
ATOM 1742 C CA . ALA A 1 227 ? 2.567 5.580 4.563 1.00 93.19 227 ALA A CA 1
ATOM 1743 C C . ALA A 1 227 ? 1.515 5.207 5.612 1.00 93.19 227 ALA A C 1
ATOM 1745 O O . ALA A 1 227 ? 0.448 4.701 5.263 1.00 93.19 227 ALA A O 1
ATOM 1746 N N . VAL A 1 228 ? 1.754 5.509 6.892 1.00 89.25 228 VAL A N 1
ATOM 1747 C CA . VAL A 1 228 ? 0.796 5.176 7.955 1.00 89.25 228 VAL A CA 1
ATOM 1748 C C . VAL A 1 228 ? -0.504 5.967 7.798 1.00 89.25 228 VAL A C 1
ATOM 1750 O O . VAL A 1 228 ? -1.590 5.407 7.980 1.00 89.25 228 VAL A O 1
ATOM 1753 N N . ARG A 1 229 ? -0.429 7.246 7.400 1.00 87.81 229 ARG A N 1
ATOM 1754 C CA . ARG A 1 229 ? -1.625 8.024 7.045 1.00 87.81 229 ARG A CA 1
ATOM 1755 C C . ARG A 1 229 ? -2.418 7.331 5.938 1.00 87.81 229 ARG A C 1
ATOM 1757 O O . ARG A 1 229 ? -3.626 7.152 6.091 1.00 87.81 229 ARG A O 1
ATOM 1764 N N . LEU A 1 230 ? -1.752 6.929 4.855 1.00 93.75 230 LEU A N 1
ATOM 1765 C CA . LEU A 1 230 ? -2.397 6.258 3.733 1.00 93.75 230 LEU A CA 1
ATOM 1766 C C . LEU A 1 230 ? -3.053 4.945 4.170 1.00 93.75 230 LEU A C 1
ATOM 1768 O O . LEU A 1 230 ? -4.230 4.745 3.891 1.00 93.75 230 LEU A O 1
ATOM 1772 N N . MET A 1 231 ? -2.325 4.093 4.897 1.00 94.38 231 MET A N 1
ATOM 1773 C CA . MET A 1 231 ? -2.819 2.809 5.409 1.00 94.38 231 MET A CA 1
ATOM 1774 C C . MET A 1 231 ? -4.110 2.971 6.219 1.00 94.38 231 MET A C 1
ATOM 1776 O O . MET A 1 231 ? -5.074 2.240 5.985 1.00 94.38 231 MET A O 1
ATOM 1780 N N . ARG A 1 232 ? -4.159 3.967 7.118 1.00 87.75 232 ARG A N 1
ATOM 1781 C CA . ARG A 1 232 ? -5.355 4.288 7.916 1.00 87.75 232 ARG A CA 1
ATOM 1782 C C . ARG A 1 232 ? -6.522 4.741 7.045 1.00 87.75 232 ARG A C 1
ATOM 1784 O O . ARG A 1 232 ? -7.643 4.278 7.227 1.00 87.75 232 ARG A O 1
ATOM 1791 N N . GLU A 1 233 ? -6.270 5.639 6.099 1.00 88.25 233 GLU A N 1
ATOM 1792 C CA . GLU A 1 233 ? -7.324 6.205 5.256 1.00 88.25 233 GLU A CA 1
ATOM 1793 C C . GLU A 1 233 ? -7.889 5.202 4.245 1.00 88.25 233 GLU A C 1
ATOM 1795 O O . GLU A 1 233 ? -9.080 5.267 3.932 1.00 88.25 233 GLU A O 1
ATOM 1800 N N . ILE A 1 234 ? -7.067 4.271 3.743 1.00 95.44 234 ILE A N 1
ATOM 1801 C CA . ILE A 1 234 ? -7.534 3.226 2.822 1.00 95.44 234 ILE A CA 1
ATOM 1802 C C . ILE A 1 234 ? -8.043 1.971 3.541 1.00 95.44 234 ILE A C 1
ATOM 1804 O O . ILE A 1 234 ? -8.643 1.112 2.895 1.00 95.44 234 ILE A O 1
ATOM 1808 N N . GLY A 1 235 ? -7.825 1.867 4.856 1.00 90.75 235 GLY A N 1
ATOM 1809 C CA . GLY A 1 235 ? -8.199 0.705 5.661 1.00 90.75 235 GLY A CA 1
ATOM 1810 C C . GLY A 1 235 ? -7.452 -0.565 5.256 1.00 90.75 235 GLY A C 1
ATOM 1811 O O . GLY A 1 235 ? -8.051 -1.637 5.244 1.00 90.75 235 GLY A O 1
ATOM 1812 N N . ALA A 1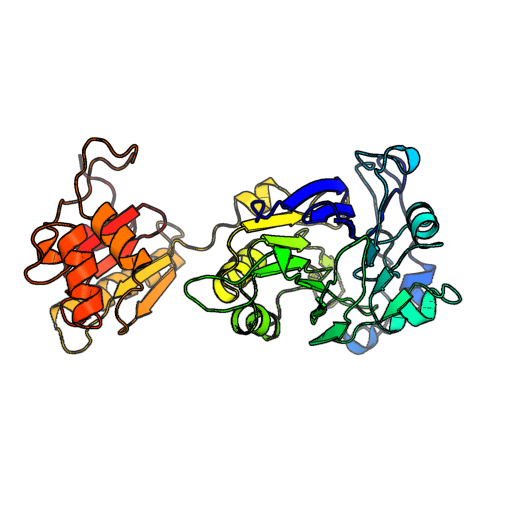 236 ? -6.182 -0.444 4.858 1.00 95.56 236 ALA A N 1
ATOM 1813 C CA . ALA A 1 236 ? -5.392 -1.595 4.440 1.00 95.56 236 ALA A CA 1
ATOM 1814 C C . ALA A 1 236 ? -4.952 -2.440 5.647 1.00 95.56 236 ALA A C 1
ATOM 1816 O O . ALA A 1 236 ? -4.532 -1.896 6.666 1.00 95.56 236 ALA A O 1
ATOM 1817 N N . GLU A 1 237 ? -5.025 -3.767 5.527 1.00 93.69 237 GLU A N 1
ATOM 1818 C CA . GLU A 1 237 ? -4.745 -4.679 6.649 1.00 93.69 237 GLU A CA 1
ATOM 1819 C C . GLU A 1 237 ? -3.246 -4.843 6.928 1.00 93.69 237 GLU A C 1
ATOM 1821 O O . GLU A 1 237 ? -2.824 -4.891 8.082 1.00 93.69 237 GLU A O 1
ATOM 1826 N N . VAL A 1 238 ? -2.433 -4.938 5.870 1.00 94.62 238 VAL A N 1
ATOM 1827 C CA . VAL A 1 238 ? -0.993 -5.209 5.968 1.00 94.62 238 VAL A CA 1
ATOM 1828 C C . VAL A 1 238 ? -0.210 -4.230 5.105 1.00 94.62 238 VAL A C 1
ATOM 1830 O O . VAL A 1 238 ? -0.449 -4.129 3.902 1.00 94.62 238 VAL A O 1
ATOM 1833 N N . MET A 1 239 ? 0.758 -3.543 5.714 1.00 95.19 239 MET A N 1
ATOM 1834 C CA . MET A 1 239 ? 1.761 -2.744 5.009 1.00 95.19 239 MET A CA 1
ATOM 1835 C C . MET A 1 239 ? 3.004 -3.595 4.753 1.00 95.19 239 MET A C 1
ATOM 1837 O O . MET A 1 239 ? 3.564 -4.166 5.688 1.00 95.19 239 MET A O 1
ATOM 1841 N N . ILE A 1 240 ? 3.458 -3.649 3.504 1.00 96.00 240 ILE A N 1
ATOM 1842 C CA . ILE A 1 240 ? 4.740 -4.239 3.119 1.00 96.00 240 ILE A CA 1
ATOM 1843 C C . ILE A 1 240 ? 5.627 -3.112 2.573 1.00 96.00 240 ILE A C 1
ATOM 1845 O O . ILE A 1 240 ? 5.438 -2.695 1.429 1.00 96.00 240 ILE A O 1
ATOM 1849 N N . PRO A 1 241 ? 6.569 -2.587 3.373 1.00 95.00 241 PRO A N 1
ATOM 1850 C CA . PRO A 1 241 ? 7.497 -1.571 2.900 1.00 95.00 241 PRO A CA 1
ATOM 1851 C C . PRO A 1 241 ? 8.500 -2.187 1.916 1.00 95.00 241 PRO A C 1
ATOM 1853 O O . PRO A 1 241 ? 9.027 -3.275 2.161 1.00 95.00 241 PRO A O 1
ATOM 1856 N 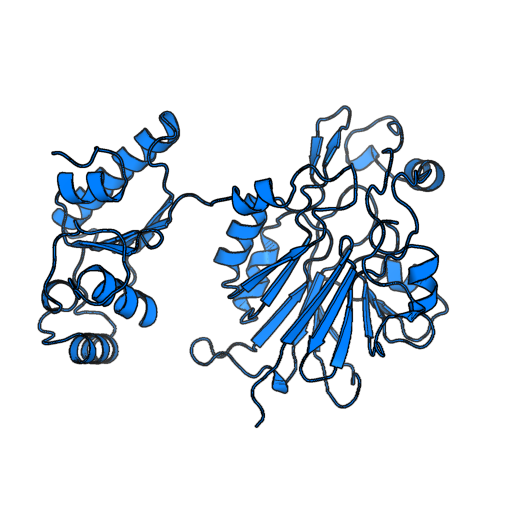N . VAL A 1 242 ? 8.781 -1.478 0.826 1.00 95.06 242 VAL A N 1
ATOM 1857 C CA . VAL A 1 242 ? 9.856 -1.742 -0.146 1.00 95.06 242 VAL A CA 1
ATOM 1858 C C . VAL A 1 242 ? 10.477 -0.409 -0.584 1.00 95.06 242 VAL A C 1
ATOM 1860 O O . VAL A 1 242 ? 10.066 0.651 -0.113 1.00 95.06 242 VAL A O 1
ATOM 1863 N N . HIS A 1 243 ? 11.482 -0.437 -1.463 1.00 93.62 243 HIS A N 1
ATOM 1864 C CA . HIS A 1 243 ? 12.101 0.769 -2.033 1.00 93.62 243 HIS A CA 1
ATOM 1865 C C . HIS A 1 243 ? 12.680 1.743 -0.985 1.00 93.62 243 HIS A C 1
ATOM 1867 O O . HIS A 1 243 ? 12.626 2.952 -1.170 1.00 93.62 243 HIS A O 1
ATOM 1873 N N . PHE A 1 244 ? 13.201 1.221 0.131 1.00 88.81 244 PHE A N 1
ATOM 1874 C CA . PHE A 1 244 ? 13.807 2.006 1.222 1.00 88.81 244 PHE A CA 1
ATOM 1875 C C . PHE A 1 244 ? 15.269 1.633 1.505 1.00 88.81 244 PHE A C 1
ATOM 1877 O O . PHE A 1 244 ? 15.914 2.189 2.386 1.00 88.81 244 PHE A O 1
ATOM 1884 N N . GLU A 1 245 ? 15.815 0.664 0.772 1.00 81.75 245 GLU A N 1
ATOM 1885 C CA . GLU A 1 245 ? 17.196 0.218 0.933 1.00 81.75 245 GLU A CA 1
ATOM 1886 C C . GLU A 1 245 ? 17.884 0.051 -0.423 1.00 81.75 245 GLU A C 1
ATOM 1888 O O . GLU A 1 245 ? 17.233 -0.069 -1.459 1.00 81.75 245 GLU A O 1
ATOM 1893 N N . SER A 1 246 ? 19.214 -0.016 -0.396 1.00 80.50 246 SER A N 1
ATOM 1894 C CA . SER A 1 246 ? 20.115 -0.206 -1.546 1.00 80.50 246 SER A CA 1
ATOM 1895 C C . SER A 1 246 ? 20.509 1.056 -2.312 1.00 80.50 246 SER A C 1
ATOM 1897 O O . SER A 1 246 ? 21.597 1.049 -2.864 1.00 80.50 246 SER A O 1
ATOM 1899 N N . TRP A 1 247 ? 19.767 2.165 -2.287 1.00 83.31 247 TRP A N 1
ATOM 1900 C CA . TRP A 1 247 ? 20.172 3.392 -2.998 1.00 83.31 247 TRP A CA 1
ATOM 1901 C C . TRP A 1 247 ? 20.502 4.555 -2.065 1.00 83.31 247 TRP A C 1
ATOM 1903 O O . TRP A 1 247 ? 19.835 4.768 -1.060 1.00 83.31 247 TRP A O 1
ATOM 1913 N N . GLU A 1 248 ? 21.533 5.331 -2.409 1.00 81.56 248 GLU A N 1
ATOM 1914 C CA . GLU A 1 248 ? 22.014 6.450 -1.579 1.00 81.56 248 GLU A CA 1
ATOM 1915 C C . GLU A 1 248 ? 21.052 7.641 -1.492 1.00 81.56 248 GLU A C 1
ATOM 1917 O O . GLU A 1 248 ? 21.108 8.412 -0.540 1.00 81.56 248 GLU A O 1
ATOM 1922 N N . HIS A 1 249 ? 20.159 7.801 -2.466 1.00 79.50 249 HIS A N 1
ATOM 1923 C CA . HIS A 1 249 ? 19.202 8.905 -2.474 1.00 79.50 249 HIS A CA 1
ATOM 1924 C C . HIS A 1 249 ? 17.974 8.649 -1.576 1.00 79.50 249 HIS A C 1
ATOM 1926 O O . HIS A 1 249 ? 17.150 9.553 -1.404 1.00 79.50 249 HIS A O 1
ATOM 1932 N N . PHE A 1 250 ? 17.853 7.453 -0.987 1.00 85.44 250 PHE A N 1
ATOM 1933 C CA . PHE A 1 250 ? 16.855 7.169 0.042 1.00 85.44 250 PHE A CA 1
ATOM 1934 C C . PHE A 1 250 ? 17.262 7.820 1.363 1.00 85.44 250 PHE A C 1
ATOM 1936 O O . PHE A 1 250 ? 18.390 7.667 1.830 1.00 85.44 250 PHE A O 1
ATOM 1943 N N . ARG A 1 251 ? 16.336 8.581 1.955 1.00 85.62 251 ARG A N 1
ATOM 1944 C CA . ARG A 1 251 ? 16.557 9.323 3.209 1.00 85.62 251 ARG A CA 1
ATOM 1945 C C . ARG A 1 251 ? 15.921 8.660 4.423 1.00 85.62 251 ARG A C 1
ATOM 1947 O O . ARG A 1 251 ? 16.101 9.152 5.533 1.00 85.62 251 ARG A O 1
ATOM 1954 N N . GLU A 1 252 ? 15.176 7.582 4.213 1.00 85.12 252 GLU A N 1
ATOM 1955 C CA . GLU A 1 252 ? 14.542 6.807 5.271 1.00 85.12 252 GLU A CA 1
ATOM 1956 C C . GLU A 1 252 ? 14.822 5.320 5.047 1.00 85.12 252 GLU A C 1
ATOM 1958 O O . GLU A 1 252 ? 14.570 4.786 3.968 1.00 85.12 252 GLU A O 1
ATOM 1963 N N . ASP A 1 253 ? 15.395 4.679 6.062 1.00 85.25 253 ASP A N 1
ATOM 1964 C CA . ASP A 1 253 ? 15.755 3.266 6.071 1.00 85.25 253 ASP A CA 1
ATOM 1965 C C . ASP A 1 253 ? 14.760 2.444 6.907 1.00 85.25 253 ASP A C 1
ATOM 1967 O O . ASP A 1 253 ? 13.696 2.915 7.318 1.00 85.25 253 ASP A O 1
ATOM 1971 N N . ARG A 1 254 ? 15.087 1.171 7.151 1.00 85.25 254 ARG A N 1
ATOM 1972 C CA . ARG A 1 254 ? 14.228 0.267 7.925 1.00 85.25 254 ARG A CA 1
ATOM 1973 C C . ARG A 1 254 ? 13.953 0.816 9.322 1.00 85.25 254 ARG A C 1
ATOM 1975 O O . ARG A 1 254 ? 12.818 0.734 9.783 1.00 85.25 254 ARG A O 1
ATOM 1982 N N . GLU A 1 255 ? 14.982 1.301 10.003 1.00 82.94 255 GLU A N 1
ATOM 1983 C CA . GLU A 1 255 ? 14.884 1.860 11.344 1.00 82.94 255 GLU A CA 1
ATOM 1984 C C . GLU A 1 255 ? 13.972 3.089 11.338 1.00 82.94 255 GLU A C 1
ATOM 1986 O O . GLU A 1 255 ? 13.028 3.129 12.128 1.00 82.94 255 GLU A O 1
ATOM 1991 N N . GLY A 1 256 ? 14.166 4.009 10.386 1.00 82.06 256 GLY A N 1
ATOM 1992 C CA . GLY A 1 256 ? 13.290 5.166 10.187 1.00 82.06 256 GLY A CA 1
ATOM 1993 C C . GLY A 1 256 ? 11.825 4.777 9.977 1.00 82.06 256 GLY A C 1
ATOM 1994 O O . GLY A 1 256 ? 10.946 5.303 10.654 1.00 82.06 256 GLY A O 1
ATOM 1995 N N . LEU A 1 257 ? 11.552 3.772 9.139 1.00 84.81 257 LEU A N 1
ATOM 1996 C CA . LEU A 1 257 ? 10.190 3.280 8.897 1.00 84.81 257 LEU A CA 1
ATOM 1997 C C . LEU A 1 257 ? 9.550 2.600 10.114 1.00 84.81 257 LEU A C 1
ATOM 1999 O O . LEU A 1 257 ? 8.336 2.678 10.295 1.00 84.81 257 LEU A O 1
ATOM 2003 N N . VAL A 1 258 ? 10.338 1.919 10.949 1.00 79.50 258 VAL A N 1
ATOM 2004 C CA . VAL A 1 258 ? 9.847 1.327 12.207 1.00 79.50 258 VAL A CA 1
ATOM 2005 C C . VAL A 1 258 ? 9.592 2.412 13.257 1.00 79.50 258 VAL A C 1
ATOM 2007 O O . VAL A 1 258 ? 8.653 2.301 14.052 1.00 79.50 258 VAL A O 1
ATOM 2010 N N . GLU A 1 259 ? 10.411 3.463 13.264 1.00 75.25 259 GLU A N 1
ATOM 2011 C CA . GLU A 1 259 ? 10.254 4.632 14.129 1.00 75.25 259 GLU A CA 1
ATOM 2012 C C . GLU A 1 259 ? 9.165 5.594 13.668 1.00 75.25 259 GLU A C 1
ATOM 2014 O O . GLU A 1 259 ? 8.677 6.360 14.503 1.00 75.25 259 GLU A O 1
ATOM 2019 N N . ALA A 1 260 ? 8.752 5.532 12.395 1.00 66.62 260 ALA A N 1
ATOM 2020 C CA . ALA A 1 260 ? 7.630 6.261 11.817 1.00 66.62 260 ALA A CA 1
ATOM 2021 C C . ALA A 1 260 ? 6.301 5.801 12.437 1.00 66.62 260 ALA A C 1
ATOM 2023 O O . ALA A 1 260 ? 5.409 5.232 11.811 1.00 66.62 260 ALA A O 1
ATOM 2024 N N . LYS A 1 261 ? 6.165 6.061 13.731 1.00 60.38 261 LYS A N 1
ATOM 2025 C CA . LYS A 1 261 ? 4.939 5.948 14.484 1.00 60.38 261 LYS A CA 1
ATOM 2026 C C . LYS A 1 261 ? 4.119 7.178 14.163 1.00 60.38 261 LYS A C 1
ATOM 2028 O O . LYS A 1 261 ? 4.535 8.314 14.384 1.00 60.38 261 LYS A O 1
ATOM 2033 N N . THR A 1 262 ? 2.905 6.956 13.694 1.00 61.28 262 THR A N 1
ATOM 2034 C CA . THR A 1 262 ? 1.857 7.935 13.954 1.00 61.28 262 THR A CA 1
ATOM 2035 C C . THR A 1 262 ? 1.661 8.065 15.448 1.00 61.28 262 THR A C 1
ATOM 2037 O O . THR A 1 262 ? 1.734 7.067 16.162 1.00 61.28 262 THR A O 1
ATOM 2040 N N . LEU A 1 263 ? 1.331 9.276 15.880 1.00 72.69 263 LEU A N 1
ATOM 2041 C CA . LEU A 1 263 ? 0.818 9.526 17.216 1.00 72.69 263 LEU A CA 1
ATOM 2042 C C . LEU A 1 263 ? -0.247 8.483 17.590 1.00 72.69 263 LEU A C 1
ATOM 2044 O O . LEU A 1 263 ? -1.067 8.094 16.740 1.00 72.69 263 LEU A O 1
ATOM 2048 N N . ASP A 1 264 ? -0.221 8.044 18.848 1.00 80.50 264 ASP A N 1
ATOM 2049 C CA . ASP A 1 264 ? -1.161 7.049 19.359 1.00 80.50 264 ASP A CA 1
ATOM 2050 C C . ASP A 1 264 ? -2.592 7.551 19.124 1.00 80.50 264 ASP A C 1
ATOM 2052 O O . ASP A 1 264 ? -2.919 8.674 19.525 1.00 80.50 264 ASP A O 1
ATOM 2056 N N . PRO A 1 265 ? -3.443 6.805 18.395 1.00 85.00 265 PRO A N 1
ATOM 2057 C CA . PRO A 1 265 ? -4.801 7.243 18.151 1.00 85.00 265 PRO A CA 1
ATOM 2058 C C . PRO A 1 265 ? -5.593 7.085 19.447 1.00 85.00 265 PRO A C 1
ATOM 2060 O O . PRO A 1 265 ? -5.789 5.977 19.949 1.00 85.00 265 PRO A O 1
ATOM 2063 N N . ILE A 1 266 ? -6.069 8.208 19.974 1.00 92.88 266 ILE A N 1
ATOM 2064 C CA . ILE A 1 266 ? -6.967 8.249 21.122 1.00 92.88 266 ILE A CA 1
ATOM 2065 C C . ILE A 1 266 ? -8.346 8.632 20.611 1.00 92.88 266 ILE A C 1
ATOM 2067 O O . ILE A 1 266 ? -8.566 9.774 20.204 1.00 92.88 266 ILE A O 1
ATOM 2071 N N . THR A 1 267 ? -9.293 7.697 20.644 1.00 95.25 267 THR A N 1
ATOM 2072 C CA . THR A 1 267 ? -10.669 7.970 20.216 1.00 95.25 267 THR A CA 1
ATOM 2073 C C . THR A 1 267 ? -11.546 8.302 21.415 1.00 95.25 267 THR A C 1
ATOM 2075 O O . THR A 1 267 ? -11.684 7.509 22.343 1.00 95.25 267 THR A O 1
ATOM 2078 N N . LEU A 1 268 ? -12.208 9.456 21.370 1.00 97.44 268 LEU A N 1
ATOM 2079 C CA . LEU A 1 268 ? -13.306 9.805 22.263 1.00 97.44 268 LEU A CA 1
ATOM 2080 C C . LEU A 1 268 ? -14.646 9.533 21.572 1.00 97.44 268 LEU A C 1
ATOM 2082 O O . LEU A 1 268 ? -15.046 10.259 20.655 1.00 97.44 268 LEU A O 1
ATOM 2086 N N . PHE A 1 269 ? -15.388 8.551 22.083 1.00 97.31 269 PHE A N 1
ATOM 2087 C CA . PHE A 1 269 ? -16.800 8.367 21.753 1.00 97.31 269 PHE A CA 1
ATOM 2088 C C . PHE A 1 269 ? -17.638 9.399 22.512 1.00 97.31 269 PHE A C 1
ATOM 2090 O O . PHE A 1 269 ? -17.993 9.233 23.681 1.00 97.31 269 PHE A O 1
ATOM 2097 N N . HIS A 1 270 ? -17.921 10.507 21.840 1.00 96.50 270 HIS A N 1
ATOM 2098 C CA . HIS A 1 270 ? -18.453 11.727 22.419 1.00 96.50 270 HIS A CA 1
ATOM 2099 C C . HIS A 1 270 ? -19.985 11.797 22.352 1.00 96.50 270 HIS A C 1
ATOM 2101 O O . HIS A 1 270 ? -20.614 11.463 21.349 1.00 96.50 270 HIS A O 1
ATOM 2107 N N . ALA A 1 271 ? -20.593 12.294 23.426 1.00 96.25 271 ALA A N 1
ATOM 2108 C CA . ALA A 1 271 ? -21.997 12.672 23.510 1.00 96.25 271 ALA A CA 1
ATOM 2109 C C . ALA A 1 271 ? -22.077 14.162 23.891 1.00 96.25 271 ALA A C 1
ATOM 2111 O O . ALA A 1 271 ? -22.086 14.470 25.082 1.00 96.25 271 ALA A O 1
ATOM 2112 N N . PRO A 1 272 ? -22.150 15.097 22.923 1.00 92.38 272 PRO A N 1
ATOM 2113 C CA . PRO A 1 272 ? -22.091 16.542 23.189 1.00 92.38 272 PRO A CA 1
ATOM 2114 C C . PRO A 1 272 ? -23.147 17.060 24.173 1.00 92.38 272 PRO A C 1
ATOM 2116 O O . PRO A 1 272 ? -22.949 18.075 24.831 1.00 92.38 272 PRO A O 1
ATOM 2119 N N . SER A 1 273 ? -24.278 16.359 24.292 1.00 94.19 273 SER A N 1
ATOM 2120 C CA . SER A 1 273 ? -25.347 16.677 25.242 1.00 94.19 273 SER A CA 1
ATOM 2121 C C . SER A 1 273 ? -25.033 16.287 26.693 1.00 94.19 273 SER A C 1
ATOM 2123 O O . SER A 1 273 ? -25.797 16.633 27.590 1.00 94.19 273 SER A O 1
ATOM 2125 N N . SER A 1 274 ? -23.947 15.549 26.941 1.00 95.44 274 SER A N 1
ATOM 2126 C CA . SER A 1 274 ? -23.513 15.108 28.268 1.00 95.44 274 SER A CA 1
ATOM 2127 C C . SER A 1 274 ? -22.415 16.024 28.809 1.00 95.44 274 SER A C 1
ATOM 2129 O O . SER A 1 274 ? -21.370 16.211 28.175 1.00 95.44 274 SER A O 1
ATOM 2131 N N . SER A 1 275 ? -22.621 16.559 30.017 1.00 95.50 275 SER A N 1
ATOM 2132 C CA . SER A 1 275 ? -21.609 17.350 30.729 1.00 95.50 275 SER A CA 1
ATOM 2133 C C . SER A 1 275 ? -20.336 16.539 30.965 1.00 95.50 275 SER A C 1
ATOM 2135 O O . SER A 1 275 ? -19.245 17.026 30.689 1.00 95.50 275 SER A O 1
ATOM 2137 N N . THR A 1 276 ? -20.482 15.274 31.363 1.00 95.25 276 THR A N 1
ATOM 2138 C CA . THR A 1 276 ? -19.375 14.324 31.530 1.00 95.25 276 THR A CA 1
ATOM 2139 C C . THR A 1 276 ? -18.608 14.151 30.219 1.00 95.25 276 THR A C 1
ATOM 2141 O O . THR A 1 276 ? -17.390 14.278 30.175 1.00 95.25 276 THR A O 1
ATOM 2144 N N . SER A 1 277 ? -19.300 13.972 29.093 1.00 96.31 277 SER A N 1
ATOM 2145 C CA . SER A 1 277 ? -18.611 13.838 27.803 1.00 96.31 277 SER A CA 1
ATOM 2146 C C . SER A 1 277 ? -17.893 15.116 27.358 1.00 96.31 277 SER A C 1
ATOM 2148 O O . SER A 1 277 ? -16.819 15.049 26.761 1.00 96.31 277 SER A O 1
ATOM 2150 N N . THR A 1 278 ? -18.456 16.282 27.679 1.00 97.00 278 THR A N 1
ATOM 2151 C CA . THR A 1 278 ? -17.838 17.587 27.403 1.00 97.00 278 THR A CA 1
ATOM 2152 C C . THR A 1 278 ? -16.583 17.803 28.251 1.00 97.00 278 THR A C 1
ATOM 2154 O O . THR A 1 278 ? -15.577 18.307 27.751 1.00 97.00 278 THR A O 1
ATOM 2157 N N . ASN A 1 279 ? -16.604 17.375 29.515 1.00 96.88 279 ASN A N 1
ATOM 2158 C CA . ASN A 1 279 ? -15.442 17.417 30.398 1.00 96.88 279 ASN A CA 1
ATOM 2159 C C . ASN A 1 279 ? -14.302 16.536 29.870 1.00 96.88 279 ASN A C 1
ATOM 2161 O O . ASN A 1 279 ? -13.184 17.031 29.722 1.00 96.88 279 ASN A O 1
ATOM 2165 N N . ALA A 1 280 ? -14.589 15.279 29.507 1.00 96.31 280 ALA A N 1
ATOM 2166 C CA . ALA A 1 280 ? -13.606 14.358 28.927 1.00 96.31 280 ALA A CA 1
ATOM 2167 C C . ALA A 1 280 ? -12.948 14.937 27.660 1.00 96.31 280 ALA A C 1
ATOM 2169 O O . ALA A 1 280 ? -11.722 14.953 27.543 1.00 96.31 280 ALA A O 1
ATOM 2170 N N . TYR A 1 281 ? -13.750 15.510 26.754 1.00 96.88 281 TYR A N 1
ATOM 2171 C CA . TYR A 1 281 ? -13.246 16.202 25.564 1.00 96.88 281 TYR A CA 1
ATOM 2172 C C . TYR A 1 281 ? -12.294 17.355 25.911 1.00 96.88 281 TYR A C 1
ATOM 2174 O O . TYR A 1 281 ? -11.214 17.466 25.334 1.00 96.88 281 TYR A O 1
ATOM 2182 N N . ASN A 1 282 ? -12.656 18.200 26.880 1.00 96.50 282 ASN A N 1
ATOM 2183 C CA . ASN A 1 282 ? -11.814 19.323 27.294 1.00 96.50 282 ASN A CA 1
ATOM 2184 C C . ASN A 1 282 ? -10.512 18.871 27.976 1.00 96.50 282 ASN A C 1
ATOM 2186 O O . ASN A 1 282 ? -9.488 19.543 27.838 1.00 96.50 282 ASN A O 1
ATOM 2190 N N . ILE A 1 283 ? -10.521 17.751 28.706 1.00 95.88 283 ILE A N 1
ATOM 2191 C CA . ILE A 1 283 ? -9.308 17.143 29.274 1.00 95.88 283 ILE A CA 1
ATOM 2192 C C . ILE A 1 283 ? -8.379 16.694 28.141 1.00 95.88 283 ILE A C 1
ATOM 2194 O O . ILE A 1 283 ? -7.236 17.142 28.086 1.00 95.88 283 ILE A O 1
ATOM 2198 N N . LEU A 1 284 ? -8.889 15.902 27.194 1.00 94.38 284 LEU A N 1
ATOM 2199 C CA . LEU A 1 284 ? -8.108 15.383 26.066 1.00 94.38 284 LEU A CA 1
ATOM 2200 C C . LEU A 1 284 ? -7.580 16.489 25.154 1.00 94.38 284 LEU A C 1
ATOM 2202 O O . LEU A 1 284 ? -6.427 16.449 24.739 1.00 94.38 284 LEU A O 1
ATOM 2206 N N . LYS A 1 285 ? -8.381 17.524 24.887 1.00 93.62 285 LYS A N 1
ATOM 2207 C CA . LYS A 1 285 ? -7.948 18.672 24.084 1.00 93.62 285 LYS A CA 1
ATOM 2208 C C . LYS A 1 285 ? -6.792 19.429 24.743 1.00 93.62 285 LYS A C 1
ATOM 2210 O O . LYS A 1 285 ? -5.849 19.826 24.056 1.00 93.62 285 LYS A O 1
ATOM 2215 N 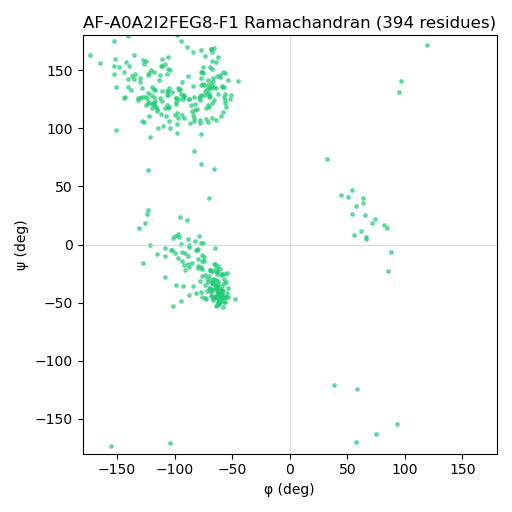N . ARG A 1 286 ? -6.849 19.628 26.068 1.00 92.69 286 ARG A N 1
ATOM 2216 C CA . ARG A 1 286 ? -5.750 20.244 26.833 1.00 92.69 286 ARG A CA 1
ATOM 2217 C C . ARG A 1 286 ? -4.504 19.361 26.817 1.00 92.69 286 ARG A C 1
ATOM 2219 O O . ARG A 1 286 ? -3.423 19.878 26.561 1.00 92.69 286 ARG A O 1
ATOM 2226 N N . ALA A 1 287 ? -4.672 18.057 27.033 1.00 89.44 287 ALA A N 1
ATOM 2227 C CA . ALA A 1 287 ? -3.586 17.084 27.012 1.00 89.44 287 ALA A CA 1
ATOM 2228 C C . ALA A 1 287 ? -2.885 17.026 25.647 1.00 89.44 287 ALA A C 1
ATOM 2230 O O . ALA A 1 287 ? -1.674 17.179 25.592 1.00 89.44 287 ALA A O 1
ATOM 2231 N N . SER A 1 288 ? -3.641 16.923 24.550 1.00 86.44 288 SER A N 1
ATOM 2232 C CA . SER A 1 288 ? -3.096 16.918 23.185 1.00 86.44 288 SER A CA 1
ATOM 2233 C C . SER A 1 288 ? -2.325 18.209 22.881 1.00 86.44 288 SER A C 1
ATOM 2235 O O . SER A 1 288 ? -1.197 18.160 22.406 1.00 86.44 288 SER A O 1
ATOM 2237 N N . THR A 1 289 ? -2.868 19.374 23.264 1.00 84.69 289 THR A N 1
ATOM 2238 C CA . THR A 1 289 ? -2.171 20.662 23.076 1.00 84.69 289 THR A CA 1
ATOM 2239 C C . THR A 1 289 ? -0.852 20.728 23.862 1.00 84.69 289 THR A C 1
ATOM 2241 O O . THR A 1 289 ? 0.146 21.239 23.358 1.00 84.69 289 THR A O 1
ATOM 2244 N N . ALA A 1 290 ? -0.837 20.231 25.104 1.00 82.31 290 ALA A N 1
ATOM 2245 C CA . ALA A 1 290 ? 0.363 20.198 25.942 1.00 82.31 290 ALA A CA 1
ATOM 2246 C C . ALA A 1 290 ? 1.414 19.207 25.413 1.00 82.31 290 ALA A C 1
ATOM 2248 O O . ALA A 1 290 ? 2.608 19.526 25.379 1.00 82.31 290 ALA A O 1
ATOM 2249 N N . ALA A 1 291 ? 0.973 18.038 24.955 1.00 77.12 291 ALA A N 1
ATOM 2250 C CA . ALA A 1 291 ? 1.835 16.991 24.433 1.00 77.12 291 ALA A CA 1
ATOM 2251 C C . ALA A 1 291 ? 2.585 17.434 23.173 1.00 77.12 291 ALA A C 1
ATOM 2253 O O . ALA A 1 291 ? 3.810 17.328 23.129 1.00 77.12 291 ALA A O 1
ATOM 2254 N N . SER A 1 292 ? 1.895 18.084 22.228 1.00 69.38 292 SER A N 1
ATOM 2255 C CA . SER A 1 292 ? 2.528 18.618 21.015 1.00 69.38 292 SER A CA 1
ATOM 2256 C C . SER A 1 292 ? 3.587 19.697 21.301 1.00 69.38 292 SER A C 1
ATOM 2258 O O . SER A 1 292 ? 4.430 19.974 20.454 1.00 69.38 292 SER A O 1
ATOM 2260 N N . SER A 1 293 ? 3.582 20.313 22.492 1.00 69.31 293 SER A N 1
ATOM 2261 C CA . SER A 1 293 ? 4.611 21.286 22.899 1.00 69.31 293 SER A CA 1
ATOM 2262 C C . SER A 1 293 ? 5.810 20.677 23.635 1.00 69.31 293 SER A C 1
ATOM 2264 O O . SER A 1 293 ? 6.875 21.290 23.673 1.00 69.31 293 SER A O 1
ATOM 2266 N N . THR A 1 294 ? 5.646 19.495 24.236 1.00 63.12 294 THR A N 1
ATOM 2267 C CA . THR A 1 294 ? 6.654 18.868 25.114 1.00 63.12 294 THR A CA 1
ATOM 2268 C C . THR A 1 294 ? 7.216 17.561 24.554 1.00 63.12 294 THR A C 1
ATOM 2270 O O . THR A 1 294 ? 8.161 17.027 25.129 1.00 63.12 294 THR A O 1
ATOM 2273 N N . ALA A 1 295 ? 6.641 17.050 23.457 1.00 60.09 295 ALA A N 1
ATOM 2274 C CA . ALA A 1 295 ? 6.921 15.750 22.837 1.00 60.09 295 ALA A CA 1
ATOM 2275 C C . ALA A 1 295 ? 6.761 14.538 23.782 1.00 60.09 295 ALA A C 1
ATOM 2277 O O . ALA A 1 295 ? 7.094 13.411 23.419 1.00 60.09 295 ALA A O 1
ATOM 2278 N N . ARG A 1 296 ? 6.235 14.743 24.998 1.00 62.81 296 ARG A N 1
ATOM 2279 C CA . ARG A 1 296 ? 5.937 13.688 25.970 1.00 62.81 296 ARG A CA 1
ATOM 2280 C C . ARG A 1 296 ? 4.450 13.350 25.902 1.00 62.81 296 ARG A C 1
ATOM 2282 O O . ARG A 1 296 ? 3.612 14.223 26.125 1.00 62.81 296 ARG A O 1
ATOM 2289 N N . GLY A 1 297 ? 4.148 12.078 25.637 1.00 65.62 297 GLY A N 1
ATOM 2290 C CA . GLY A 1 297 ? 2.774 11.582 25.538 1.00 65.62 297 GLY A CA 1
ATOM 2291 C C . GLY A 1 297 ? 2.000 12.225 24.389 1.00 65.62 297 GLY A C 1
ATOM 2292 O O . GLY A 1 297 ? 0.856 12.609 24.595 1.00 65.62 297 GLY A O 1
ATOM 2293 N N . ASP A 1 298 ? 2.642 12.436 23.234 1.00 79.25 298 ASP A N 1
ATOM 2294 C CA . ASP A 1 298 ? 1.995 12.999 22.043 1.00 79.25 298 ASP A CA 1
ATOM 2295 C C . ASP A 1 298 ? 1.072 11.960 21.396 1.00 79.25 298 ASP A C 1
ATOM 2297 O O . ASP A 1 298 ? 1.443 10.799 21.225 1.00 79.25 298 ASP A O 1
ATOM 2301 N N . PHE A 1 299 ? -0.154 12.371 21.082 1.00 85.94 299 PHE A N 1
ATOM 2302 C CA . PHE A 1 299 ? -1.221 11.477 20.6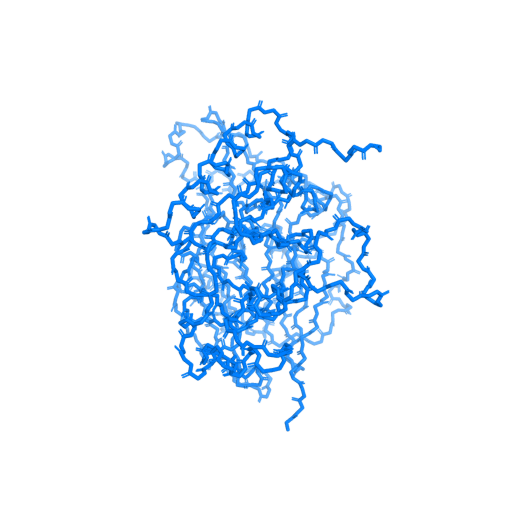37 1.00 85.94 299 PHE A CA 1
ATOM 2303 C C . PHE A 1 299 ? -2.166 12.189 19.662 1.00 85.94 299 PHE A C 1
ATOM 2305 O O . PHE A 1 299 ? -2.356 13.408 19.720 1.00 85.94 299 PHE A O 1
ATOM 2312 N N . GLN A 1 300 ? -2.797 11.425 18.772 1.00 85.50 300 GLN A N 1
ATOM 2313 C CA . GLN A 1 300 ? -3.792 11.943 17.841 1.00 85.50 300 GLN A CA 1
ATOM 2314 C C . GLN A 1 300 ? -5.186 11.782 18.441 1.00 85.50 300 GLN A C 1
ATOM 2316 O O . GLN A 1 300 ? -5.692 10.671 18.571 1.00 85.50 300 GLN A O 1
ATOM 2321 N N . LEU A 1 301 ? -5.827 12.900 18.787 1.00 91.31 301 LEU A N 1
ATOM 2322 C CA . LEU A 1 301 ? -7.195 12.890 19.297 1.00 91.31 301 LEU A CA 1
ATOM 2323 C C . LEU A 1 301 ? -8.214 12.774 18.155 1.00 91.31 301 LEU A C 1
ATOM 2325 O O . LEU A 1 301 ? -8.380 13.701 17.362 1.00 91.31 301 LEU A O 1
ATOM 2329 N N . GLU A 1 302 ? -8.966 11.680 18.139 1.00 92.06 302 GLU A N 1
ATOM 2330 C CA . GLU A 1 302 ? -10.123 11.479 17.272 1.00 92.06 302 GLU A CA 1
ATOM 2331 C C . GLU A 1 302 ? -11.413 11.613 18.081 1.00 92.06 302 GLU A C 1
ATOM 2333 O O . GLU A 1 302 ? -11.588 10.975 19.115 1.00 92.06 302 GLU A O 1
ATOM 2338 N N . VAL A 1 303 ? -12.353 12.435 17.618 1.00 94.56 303 VAL A N 1
ATOM 2339 C CA . VAL A 1 303 ? -13.632 12.639 18.309 1.00 94.56 303 VAL A CA 1
ATOM 2340 C C . VAL A 1 303 ? -14.762 12.210 17.396 1.00 94.56 303 VAL A C 1
ATOM 2342 O O . VAL A 1 303 ? -14.927 12.758 16.307 1.00 94.56 303 VAL A O 1
ATOM 2345 N N . THR A 1 304 ? -15.566 11.252 17.851 1.00 94.50 304 THR A N 1
ATOM 2346 C CA . THR A 1 304 ? -16.692 10.722 17.080 1.00 94.50 304 THR A CA 1
ATOM 2347 C C . THR A 1 304 ? -17.971 10.714 17.902 1.00 94.50 304 THR A C 1
ATOM 2349 O O . THR A 1 304 ? -17.963 10.392 19.086 1.00 94.50 304 THR A O 1
ATOM 2352 N N . THR A 1 305 ? -19.091 11.066 17.275 1.00 93.69 305 THR A N 1
ATOM 2353 C CA . THR A 1 305 ? -20.435 10.898 17.853 1.00 93.69 305 THR A CA 1
ATOM 2354 C C . THR A 1 305 ? -21.115 9.616 17.370 1.00 93.69 305 THR A C 1
ATOM 2356 O O . THR A 1 305 ? -22.130 9.204 17.939 1.00 93.69 305 THR A O 1
ATOM 2359 N N . ALA A 1 306 ? -20.553 8.955 16.352 1.00 92.12 306 ALA A N 1
ATOM 2360 C CA . ALA A 1 306 ? -21.033 7.669 15.872 1.00 92.12 306 ALA A CA 1
ATOM 2361 C C . ALA A 1 306 ? -20.792 6.571 16.928 1.00 92.12 306 ALA A C 1
ATOM 2363 O O . ALA A 1 306 ? -19.878 6.689 17.750 1.00 92.12 306 ALA A O 1
ATOM 2364 N N . PRO A 1 307 ? -21.626 5.519 16.977 1.00 89.94 307 PRO A N 1
ATOM 2365 C CA . PRO A 1 307 ? -21.304 4.325 17.755 1.00 89.94 307 PRO A CA 1
ATOM 2366 C C . PRO A 1 307 ? -20.049 3.626 17.186 1.00 89.94 307 PRO A C 1
ATOM 2368 O O . PRO A 1 307 ? -19.734 3.828 16.010 1.00 89.94 307 PRO A O 1
ATOM 2371 N N . PRO A 1 308 ? -19.333 2.815 17.989 1.00 92.88 308 PRO A N 1
ATOM 2372 C CA . PRO A 1 308 ? -18.218 2.008 17.490 1.00 92.88 308 PRO A CA 1
ATOM 2373 C C . PRO A 1 308 ? -18.668 0.990 16.431 1.00 92.88 308 PRO A C 1
ATOM 2375 O O . PRO A 1 308 ? -19.843 0.634 16.345 1.00 92.88 308 PRO A O 1
ATOM 2378 N N . THR A 1 309 ? -17.738 0.463 15.637 1.00 89.75 309 THR A N 1
ATOM 2379 C CA . THR A 1 309 ? -17.988 -0.770 14.872 1.00 89.75 309 THR A CA 1
ATOM 2380 C C . THR A 1 309 ? -18.109 -1.976 15.814 1.00 89.75 309 THR A C 1
ATOM 2382 O O . THR A 1 309 ? -17.779 -1.898 16.999 1.00 89.75 309 THR A O 1
ATOM 2385 N N . THR A 1 310 ? -18.576 -3.122 15.303 1.00 84.31 310 THR A N 1
ATOM 2386 C CA . THR A 1 310 ? -18.663 -4.352 16.118 1.00 84.31 310 THR A CA 1
ATOM 2387 C C . THR A 1 310 ? -17.283 -4.785 16.627 1.00 84.31 310 THR A C 1
ATOM 2389 O O . THR A 1 310 ? -17.162 -5.178 17.787 1.00 84.31 310 THR A O 1
ATOM 2392 N N . ASP A 1 311 ? -16.243 -4.667 15.800 1.00 81.56 311 ASP A N 1
ATOM 2393 C CA . ASP A 1 311 ? -14.872 -5.012 16.189 1.00 81.56 311 ASP A CA 1
ATOM 2394 C C . ASP A 1 311 ? -14.274 -4.010 17.174 1.00 81.56 311 ASP A C 1
ATOM 2396 O O . ASP A 1 311 ? -13.657 -4.411 18.160 1.00 81.56 311 ASP A O 1
ATOM 2400 N N . GLN A 1 312 ? -14.536 -2.713 16.983 1.00 89.00 312 GLN A N 1
ATOM 2401 C CA . GLN A 1 312 ? -14.168 -1.699 17.970 1.00 89.00 312 GLN A CA 1
ATOM 2402 C C . GLN A 1 312 ? -14.825 -1.982 19.323 1.00 89.00 312 GLN A C 1
ATOM 2404 O O . GLN A 1 312 ? -14.156 -1.899 20.346 1.00 89.00 312 GLN A O 1
ATOM 2409 N N . LEU A 1 313 ? -16.110 -2.355 19.346 1.00 92.56 313 LEU A N 1
ATOM 2410 C CA . LEU A 1 313 ? -16.791 -2.717 20.587 1.00 92.56 313 LEU A CA 1
ATOM 2411 C C . LEU A 1 313 ? -16.168 -3.953 21.242 1.00 92.56 313 LEU A C 1
ATOM 2413 O O . LEU A 1 313 ? -15.981 -3.949 22.455 1.00 92.56 313 LEU A O 1
ATOM 2417 N N . ARG A 1 314 ? -15.838 -4.994 20.469 1.00 88.38 314 ARG A N 1
ATOM 2418 C CA . ARG A 1 314 ? -15.157 -6.184 20.997 1.00 88.38 314 ARG A CA 1
ATOM 2419 C C . ARG A 1 314 ? -13.834 -5.800 21.667 1.00 88.38 314 ARG A C 1
ATOM 2421 O O . ARG A 1 314 ? -13.643 -6.131 22.829 1.00 88.38 314 ARG A O 1
ATOM 2428 N N . ASN A 1 315 ? -13.004 -5.012 20.988 1.00 87.94 315 ASN A N 1
ATOM 2429 C CA . ASN A 1 315 ? -11.739 -4.528 21.540 1.00 87.94 315 ASN A CA 1
ATOM 2430 C C . ASN A 1 315 ? -11.946 -3.689 22.810 1.00 87.94 315 ASN A C 1
ATOM 2432 O O . ASN A 1 315 ? -11.254 -3.891 23.797 1.00 87.94 315 ASN A O 1
ATOM 2436 N N . ILE A 1 316 ? -12.929 -2.780 22.821 1.00 92.00 316 ILE A N 1
ATOM 2437 C CA . ILE A 1 316 ? -13.245 -1.969 24.007 1.00 92.00 316 ILE A CA 1
ATOM 2438 C C . ILE A 1 316 ? -13.628 -2.860 25.191 1.00 92.00 316 ILE A C 1
ATOM 2440 O O . ILE A 1 316 ? -13.159 -2.618 26.299 1.00 92.00 316 ILE A O 1
ATOM 2444 N N . LEU A 1 317 ? -14.471 -3.875 24.967 1.00 90.50 317 LEU A N 1
ATOM 2445 C CA . LEU A 1 317 ? -14.867 -4.833 26.001 1.00 90.50 317 LEU A CA 1
ATOM 2446 C C . LEU A 1 317 ? -13.651 -5.578 26.560 1.00 90.50 317 LEU A C 1
ATOM 2448 O O . LEU A 1 317 ? -13.540 -5.704 27.778 1.00 90.50 317 LEU A O 1
ATOM 2452 N N . ASP A 1 318 ? -12.723 -5.980 25.693 1.00 84.94 318 ASP A N 1
ATOM 2453 C CA . ASP A 1 318 ? -11.478 -6.627 26.100 1.00 84.94 318 ASP A CA 1
ATOM 2454 C C . ASP A 1 318 ? -10.604 -5.670 26.932 1.00 84.94 318 ASP A C 1
ATOM 2456 O O . ASP A 1 318 ? -10.131 -6.053 28.001 1.00 84.94 318 ASP A O 1
ATOM 2460 N N . TYR A 1 319 ? -10.462 -4.404 26.517 1.00 87.88 319 TYR A N 1
ATOM 2461 C CA . TYR A 1 319 ? -9.622 -3.399 27.192 1.00 87.88 319 TYR A CA 1
ATOM 2462 C C . TYR A 1 319 ? -10.122 -3.011 28.585 1.00 87.88 319 TYR A C 1
ATOM 2464 O O . TYR A 1 319 ? -9.323 -2.662 29.457 1.00 87.88 319 TYR A O 1
ATOM 2472 N N . VAL A 1 320 ? -11.441 -3.037 28.804 1.00 83.38 320 VAL A N 1
ATOM 2473 C CA . VAL A 1 320 ? -12.028 -2.734 30.119 1.00 83.38 320 VAL A CA 1
ATOM 2474 C C . VAL A 1 320 ? -12.126 -3.954 31.031 1.00 83.38 320 VAL A C 1
ATOM 2476 O O . VAL A 1 320 ? -12.284 -3.801 32.248 1.00 83.38 320 VAL A O 1
ATOM 2479 N N . SER A 1 321 ? -12.063 -5.159 30.459 1.00 69.94 321 SER A N 1
ATOM 2480 C CA . SER A 1 321 ? -12.144 -6.408 31.203 1.00 69.94 321 SER A CA 1
ATOM 2481 C C . SER A 1 321 ? -10.777 -6.768 31.786 1.00 69.94 321 SER A C 1
ATOM 2483 O O . SER A 1 321 ? -9.792 -6.942 31.076 1.00 69.94 321 SER A O 1
ATOM 2485 N N . ALA A 1 322 ? -10.696 -6.889 33.110 1.00 54.22 322 ALA A N 1
ATOM 2486 C CA . ALA A 1 322 ? -9.497 -7.384 33.781 1.00 54.22 322 ALA A CA 1
ATOM 2487 C C . ALA A 1 322 ? -9.410 -8.912 33.647 1.00 54.22 322 ALA A C 1
ATOM 2489 O O . ALA A 1 322 ? -9.613 -9.632 34.625 1.00 54.22 322 ALA A O 1
ATOM 2490 N N . ASP A 1 323 ? -9.161 -9.428 32.442 1.00 45.41 323 ASP A N 1
ATOM 2491 C CA . ASP A 1 323 ? -8.911 -10.857 32.278 1.00 45.41 323 ASP A CA 1
ATOM 2492 C C . ASP A 1 323 ? -7.438 -11.167 32.585 1.00 45.41 323 ASP A C 1
ATOM 2494 O O . ASP A 1 323 ? -6.519 -10.815 31.843 1.00 45.41 323 ASP A O 1
ATOM 2498 N N . ALA A 1 324 ? -7.206 -11.834 33.718 1.00 38.44 324 ALA A N 1
ATOM 2499 C CA . ALA A 1 324 ? -5.884 -12.155 34.261 1.00 38.44 324 ALA A CA 1
ATOM 2500 C C . ALA A 1 324 ? -5.051 -13.116 33.381 1.00 38.44 324 ALA A C 1
ATOM 2502 O O . ALA A 1 324 ? -3.908 -13.420 33.725 1.00 38.44 324 ALA A O 1
ATOM 2503 N N . ASN A 1 325 ? -5.611 -13.599 32.265 1.00 40.16 325 ASN A N 1
ATOM 2504 C CA . ASN A 1 325 ? -4.962 -14.504 31.314 1.00 40.16 325 ASN A CA 1
ATOM 2505 C C . ASN A 1 325 ? -4.583 -13.847 29.974 1.00 40.16 325 ASN A C 1
ATOM 2507 O O . ASN A 1 325 ? -3.964 -14.509 29.139 1.00 40.16 325 ASN A O 1
ATOM 2511 N N . ALA A 1 326 ? -4.909 -12.570 29.750 1.00 42.50 326 ALA A N 1
ATOM 2512 C CA . ALA A 1 326 ? -4.404 -11.842 28.592 1.00 42.50 326 ALA A CA 1
ATOM 2513 C C . ALA A 1 326 ? -2.942 -11.442 28.844 1.00 42.50 326 ALA A C 1
ATOM 2515 O O . ALA A 1 326 ? -2.616 -10.838 29.864 1.00 42.50 326 ALA A O 1
ATOM 2516 N N . ALA A 1 327 ? -2.045 -11.760 27.908 1.00 34.78 327 ALA A N 1
ATOM 2517 C CA . ALA A 1 327 ? -0.622 -11.411 27.946 1.00 34.78 327 ALA A CA 1
ATOM 2518 C C . ALA A 1 327 ? -0.363 -9.898 27.733 1.00 34.78 327 ALA A C 1
ATOM 2520 O O . ALA A 1 327 ? 0.573 -9.518 27.033 1.00 34.78 327 ALA A O 1
ATOM 2521 N N . SER A 1 328 ? -1.199 -9.033 28.315 1.00 41.16 328 SER A N 1
ATOM 2522 C CA . SER A 1 328 ? -1.042 -7.582 28.307 1.00 41.16 328 SER A CA 1
ATOM 2523 C C . SER A 1 328 ? -0.170 -7.149 29.483 1.00 41.16 328 SER A C 1
ATOM 2525 O O . SER A 1 328 ? -0.416 -7.471 30.645 1.00 41.16 328 SER A O 1
ATOM 2527 N N . THR A 1 329 ? 0.890 -6.412 29.173 1.00 36.59 329 THR A N 1
ATOM 2528 C CA . THR A 1 329 ? 1.897 -5.913 30.114 1.00 36.59 329 THR A CA 1
ATOM 2529 C C . THR A 1 329 ? 1.431 -4.725 30.964 1.00 36.59 329 THR A C 1
ATOM 2531 O O . THR A 1 329 ? 2.208 -4.254 31.791 1.00 36.59 329 THR A O 1
ATOM 2534 N N . SER A 1 330 ? 0.188 -4.246 30.830 1.00 43.94 330 SER A N 1
ATOM 2535 C CA . SER A 1 330 ? -0.325 -3.128 31.637 1.00 43.94 330 SER A CA 1
ATOM 2536 C C . SER A 1 330 ? -1.154 -3.634 32.824 1.00 43.94 330 SER A C 1
ATOM 2538 O O . SER A 1 330 ? -2.337 -3.931 32.707 1.00 43.94 330 SER A O 1
ATOM 2540 N N . ARG A 1 331 ? -0.523 -3.749 33.999 1.00 45.00 331 ARG A N 1
ATOM 2541 C CA . ARG A 1 331 ? -1.142 -4.260 35.242 1.00 45.00 331 ARG A CA 1
ATOM 2542 C C . ARG A 1 331 ? -2.036 -3.250 35.987 1.00 45.00 331 ARG A C 1
ATOM 2544 O O . ARG A 1 331 ? -2.462 -3.560 37.094 1.00 45.00 331 ARG A O 1
ATOM 2551 N N . ASN A 1 332 ? -2.311 -2.069 35.422 1.00 51.00 332 ASN A N 1
ATOM 2552 C CA . ASN A 1 332 ? -2.855 -0.926 36.174 1.00 51.00 332 ASN A CA 1
ATOM 2553 C C . ASN A 1 332 ? -4.082 -0.226 35.546 1.00 51.00 332 ASN A C 1
ATOM 2555 O O . ASN A 1 332 ? -4.442 0.867 35.992 1.00 51.00 332 ASN A O 1
ATOM 2559 N N . SER A 1 333 ? -4.767 -0.818 34.559 1.00 55.28 333 SER A N 1
ATOM 2560 C CA . SER A 1 333 ? -6.053 -0.277 34.094 1.00 55.28 333 SER A CA 1
ATOM 2561 C C . SER A 1 333 ? -7.169 -0.577 35.105 1.00 55.28 333 SER A C 1
ATOM 2563 O O . SER A 1 333 ? -7.257 -1.659 35.689 1.00 55.28 333 SER A O 1
ATOM 2565 N N . LYS A 1 334 ? -8.030 0.412 35.361 1.00 67.88 334 LYS A N 1
ATOM 2566 C CA . LYS A 1 334 ? -9.223 0.227 36.191 1.00 67.88 334 LYS A CA 1
ATOM 2567 C C . LYS A 1 334 ? -10.174 -0.726 35.469 1.00 67.88 334 LYS A C 1
ATOM 2569 O O . LYS A 1 334 ? -10.561 -0.456 34.339 1.00 67.88 334 LYS A O 1
ATOM 2574 N N . ALA A 1 335 ? -10.564 -1.810 36.131 1.00 77.94 335 ALA A N 1
ATOM 2575 C CA . ALA A 1 335 ? -11.550 -2.734 35.587 1.00 77.94 335 ALA A CA 1
ATOM 2576 C C . ALA A 1 335 ? -12.937 -2.075 35.566 1.00 77.94 335 ALA A C 1
ATOM 2578 O O . ALA A 1 335 ? -13.382 -1.554 36.595 1.00 77.94 335 ALA A O 1
ATOM 2579 N N . TYR A 1 336 ? -13.628 -2.140 34.429 1.00 84.75 336 TYR A N 1
ATOM 2580 C CA . TYR A 1 336 ? -15.043 -1.777 34.330 1.00 84.75 336 TYR A CA 1
ATOM 2581 C C . TYR A 1 336 ? -15.884 -3.026 34.073 1.00 84.75 336 TYR A C 1
ATOM 2583 O O . TYR A 1 336 ? -15.407 -4.021 33.524 1.00 84.75 336 TYR A O 1
ATOM 2591 N N . ALA A 1 337 ? -17.149 -2.995 34.484 1.00 88.62 337 ALA A N 1
ATOM 2592 C CA . ALA A 1 337 ? -18.075 -4.060 34.142 1.00 88.62 337 ALA A CA 1
ATOM 2593 C C . ALA A 1 337 ? -18.508 -3.925 32.678 1.00 88.62 337 ALA A C 1
ATOM 2595 O O . ALA A 1 337 ? -18.612 -2.828 32.134 1.00 88.62 337 ALA A O 1
ATOM 2596 N N . VAL A 1 338 ? -18.872 -5.042 32.046 1.00 89.50 338 VAL A N 1
ATOM 2597 C CA . VAL A 1 338 ? -19.425 -5.027 30.681 1.00 89.50 338 VAL A CA 1
ATOM 2598 C C . VAL A 1 338 ? -20.684 -4.147 30.585 1.00 89.50 338 VAL A C 1
ATOM 2600 O O . VAL A 1 338 ? -20.903 -3.469 29.580 1.00 89.50 338 VAL A O 1
ATOM 2603 N N . SER A 1 339 ? -21.474 -4.088 31.663 1.00 91.19 339 SER A N 1
ATOM 2604 C CA . SER A 1 339 ? -22.647 -3.215 31.772 1.00 91.19 339 SER A CA 1
ATOM 2605 C C . SER A 1 339 ? -22.326 -1.718 31.745 1.00 91.19 339 SER A C 1
ATOM 2607 O O . SER A 1 339 ? -23.219 -0.922 31.457 1.00 91.19 339 SER A O 1
ATOM 2609 N N . ASP A 1 340 ? -21.080 -1.340 32.049 1.00 92.06 340 ASP A N 1
ATOM 2610 C CA . ASP A 1 340 ? -20.608 0.046 32.004 1.00 92.06 340 ASP A CA 1
ATOM 2611 C C . ASP A 1 340 ? -20.268 0.480 30.569 1.00 92.06 340 ASP A C 1
ATOM 2613 O O . ASP A 1 340 ? -20.227 1.675 30.290 1.00 92.06 340 ASP A O 1
ATOM 2617 N N . VAL A 1 341 ? -20.065 -0.477 29.650 1.00 92.75 341 VAL A N 1
ATOM 2618 C CA . VAL A 1 341 ? -19.852 -0.234 28.211 1.00 92.75 341 VAL A CA 1
ATOM 2619 C C . VAL A 1 341 ? -21.168 -0.328 27.440 1.00 92.75 341 VAL A C 1
ATOM 2621 O O . VAL A 1 341 ? -21.495 0.568 26.660 1.00 92.75 341 VAL A O 1
ATOM 2624 N N . ILE A 1 342 ? -21.944 -1.395 27.664 1.00 95.56 342 ILE A N 1
ATOM 2625 C CA . ILE A 1 342 ? -23.269 -1.601 27.063 1.00 95.56 342 ILE A CA 1
ATOM 2626 C C . ILE A 1 342 ? -24.317 -1.713 28.165 1.00 95.56 342 ILE A C 1
ATOM 2628 O O . ILE A 1 342 ? -24.329 -2.664 28.949 1.00 95.56 342 ILE A O 1
ATOM 2632 N N . THR A 1 343 ? -25.260 -0.775 28.172 1.00 93.12 343 THR A N 1
ATOM 2633 C CA . THR A 1 343 ? -26.298 -0.682 29.202 1.00 93.12 343 THR A CA 1
ATOM 2634 C C . THR A 1 343 ? -27.085 -1.992 29.322 1.00 93.12 343 THR A C 1
ATOM 2636 O O . THR A 1 343 ? -27.768 -2.437 28.397 1.00 93.12 343 THR A O 1
ATOM 2639 N N . GLY A 1 344 ? -27.018 -2.611 30.503 1.00 91.00 344 GLY A N 1
ATOM 2640 C CA . GLY A 1 344 ? -27.771 -3.825 30.823 1.00 91.00 344 GLY A CA 1
ATOM 2641 C C . GLY A 1 344 ? -27.285 -5.095 30.116 1.00 91.00 344 GLY A C 1
ATOM 2642 O O . GLY A 1 344 ? -28.067 -6.045 30.014 1.00 91.00 344 GLY A O 1
ATOM 2643 N N . ALA A 1 345 ? -26.055 -5.112 29.598 1.00 92.62 345 ALA A N 1
ATOM 2644 C CA . ALA A 1 345 ? -25.383 -6.335 29.169 1.00 92.62 345 ALA A CA 1
ATOM 2645 C C . ALA A 1 345 ? -24.851 -7.128 30.371 1.00 92.62 345 ALA A C 1
ATOM 2647 O O . ALA A 1 345 ? -24.413 -6.545 31.365 1.00 92.62 345 ALA A O 1
ATOM 2648 N N . LYS A 1 346 ? -24.913 -8.459 30.285 1.00 90.50 346 LYS A N 1
ATOM 2649 C CA . LYS A 1 346 ? -24.456 -9.366 31.356 1.00 90.50 346 LYS A CA 1
ATOM 2650 C C . LYS A 1 346 ? -23.008 -9.817 31.190 1.00 90.50 346 LYS A C 1
ATOM 2652 O O . LYS A 1 346 ? -22.304 -9.987 32.179 1.00 90.50 346 LYS A O 1
ATOM 2657 N N . ASP A 1 347 ? -22.597 -10.011 29.947 1.00 90.12 347 ASP A N 1
ATOM 2658 C CA . ASP A 1 347 ? -21.286 -10.491 29.523 1.00 90.12 347 ASP A CA 1
ATOM 2659 C C . ASP A 1 347 ? -20.983 -9.951 28.113 1.00 90.12 347 ASP A C 1
ATOM 2661 O O . ASP A 1 347 ? -21.814 -9.261 27.510 1.00 90.12 347 ASP A O 1
ATOM 2665 N N . ALA A 1 348 ? -19.776 -10.211 27.605 1.00 88.25 348 ALA A N 1
ATOM 2666 C CA . ALA A 1 348 ? -19.316 -9.670 26.326 1.00 88.25 348 ALA A CA 1
ATOM 2667 C C . ALA A 1 348 ? -20.144 -10.171 25.125 1.00 88.25 348 ALA A C 1
ATOM 2669 O O . ALA A 1 348 ? -20.401 -9.406 24.192 1.00 88.25 348 ALA A O 1
ATOM 2670 N N . GLU A 1 349 ? -20.614 -11.423 25.149 1.00 90.69 349 GLU A N 1
ATOM 2671 C CA . GLU A 1 349 ? -21.462 -11.964 24.081 1.00 90.69 349 GLU A CA 1
ATOM 2672 C C . GLU A 1 349 ? -22.838 -11.284 24.069 1.00 90.69 349 GLU A C 1
ATOM 2674 O O . GLU A 1 349 ? -23.323 -10.864 23.013 1.00 90.69 349 GLU A O 1
ATOM 2679 N N . ASP A 1 350 ? -23.447 -11.105 25.244 1.00 93.00 350 ASP A N 1
ATOM 2680 C CA . ASP A 1 350 ? -24.713 -10.392 25.407 1.00 93.00 350 ASP A CA 1
ATOM 2681 C C . ASP A 1 350 ? -24.583 -8.911 25.018 1.00 93.00 350 ASP A C 1
ATOM 2683 O O . ASP A 1 350 ? -25.490 -8.359 24.393 1.00 93.00 350 ASP A O 1
ATOM 2687 N N . ALA A 1 351 ? -23.442 -8.279 25.315 1.00 92.94 351 ALA A N 1
ATOM 2688 C CA . ALA A 1 351 ? -23.131 -6.912 24.901 1.00 92.94 351 ALA A CA 1
ATOM 2689 C C . ALA A 1 351 ? -23.096 -6.766 23.373 1.00 92.94 351 ALA A C 1
ATOM 2691 O O . ALA A 1 351 ? -23.796 -5.911 22.828 1.00 92.94 351 ALA A O 1
ATOM 2692 N N . LEU A 1 352 ? -22.348 -7.629 22.675 1.00 92.44 352 LEU A N 1
ATOM 2693 C CA . LEU A 1 352 ? -22.266 -7.624 21.209 1.00 92.44 352 LEU A CA 1
ATOM 2694 C C . LEU A 1 352 ? -23.627 -7.907 20.561 1.00 92.44 352 LEU A C 1
ATOM 2696 O O . LEU A 1 352 ? -23.981 -7.281 19.560 1.00 92.44 352 LEU A O 1
ATOM 2700 N N . ARG A 1 353 ? -24.411 -8.831 21.130 1.00 94.56 353 ARG A N 1
ATOM 2701 C CA . ARG A 1 353 ? -25.766 -9.139 20.655 1.00 94.56 353 ARG A CA 1
ATOM 2702 C C . ARG A 1 353 ? -26.697 -7.934 20.803 1.00 94.56 353 ARG A C 1
ATOM 2704 O O . ARG A 1 353 ? -27.310 -7.528 19.819 1.00 94.56 353 ARG A O 1
ATOM 2711 N N . LYS A 1 354 ? -26.771 -7.336 21.999 1.00 94.38 354 LYS A N 1
ATOM 2712 C CA . LYS A 1 354 ? -27.604 -6.151 22.282 1.00 94.38 354 LYS A CA 1
ATOM 2713 C C . LYS A 1 354 ? -27.232 -4.969 21.397 1.00 94.38 354 LYS A C 1
ATOM 2715 O O . LYS A 1 354 ? -28.120 -4.348 20.829 1.00 94.38 354 LYS A O 1
ATOM 2720 N N . PHE A 1 355 ? -25.934 -4.716 21.238 1.00 94.00 355 PHE A N 1
ATOM 2721 C CA . PHE A 1 355 ? -25.417 -3.639 20.399 1.00 94.00 355 PHE A CA 1
ATOM 2722 C C . PHE A 1 355 ? -25.845 -3.778 18.932 1.00 94.00 355 PHE A C 1
ATOM 2724 O O . PHE A 1 355 ? -26.192 -2.796 18.279 1.00 94.00 355 PHE A O 1
ATOM 2731 N N . LYS A 1 356 ? -25.858 -5.010 18.405 1.00 90.88 356 LYS A N 1
ATOM 2732 C CA . LYS A 1 356 ? -26.364 -5.286 17.053 1.00 90.88 356 LYS A CA 1
ATOM 2733 C C . LYS A 1 356 ? -27.880 -5.115 16.954 1.00 90.88 356 LYS A C 1
ATOM 2735 O O . LYS A 1 356 ? -28.361 -4.614 15.943 1.00 90.88 356 LYS A O 1
ATOM 2740 N N . GLU A 1 357 ? -28.623 -5.534 17.976 1.00 90.88 357 GLU A N 1
ATOM 2741 C CA . GLU A 1 357 ? -30.091 -5.457 18.005 1.00 90.88 357 GLU A CA 1
ATOM 2742 C C . GLU A 1 357 ? -30.615 -4.021 18.106 1.00 90.88 357 GLU A C 1
ATOM 2744 O O . GLU A 1 357 ? -31.627 -3.695 17.488 1.00 90.88 357 GLU A O 1
ATOM 2749 N N . ASP A 1 358 ? -29.941 -3.163 18.872 1.00 89.56 358 ASP A N 1
ATOM 2750 C CA . ASP A 1 358 ? -30.396 -1.801 19.156 1.00 89.56 358 ASP A CA 1
ATOM 2751 C C . ASP A 1 358 ? -29.692 -0.715 18.322 1.00 89.56 358 ASP A C 1
ATOM 2753 O O . ASP A 1 358 ? -29.911 0.480 18.538 1.00 89.56 358 ASP A O 1
ATOM 2757 N N . GLY A 1 359 ? -28.844 -1.119 17.370 1.00 85.25 359 GLY A N 1
ATOM 2758 C CA . GLY A 1 359 ? -28.088 -0.206 16.511 1.00 85.25 359 GLY A CA 1
ATOM 2759 C C . GLY A 1 359 ? -27.061 0.644 17.267 1.00 85.25 359 GLY A C 1
ATOM 2760 O O . GLY A 1 359 ? -26.737 1.749 16.832 1.00 85.25 359 GLY A O 1
ATOM 2761 N N . GLY A 1 360 ? -26.577 0.163 18.412 1.00 85.62 360 GLY A N 1
ATOM 2762 C CA . GLY A 1 360 ? -25.595 0.835 19.256 1.00 85.62 360 GLY A CA 1
ATOM 2763 C C . GLY A 1 360 ? -26.167 1.893 20.195 1.00 85.62 360 GLY A C 1
ATOM 2764 O O . GLY A 1 360 ? -25.415 2.719 20.725 1.00 85.62 360 GLY A O 1
ATOM 2765 N N . SER A 1 361 ? -27.483 1.885 20.419 1.00 87.69 361 SER A N 1
ATOM 2766 C CA . SER A 1 361 ? -28.156 2.844 21.304 1.00 87.69 361 SER A CA 1
ATOM 2767 C C . SER A 1 361 ? -27.762 2.676 22.776 1.00 87.69 361 SER A C 1
ATOM 2769 O O . SER A 1 361 ? -27.652 3.662 23.503 1.00 87.69 361 SER A O 1
ATOM 2771 N N . GLY A 1 362 ? -27.485 1.442 23.201 1.00 90.31 362 GLY A N 1
ATOM 2772 C CA . GLY A 1 362 ? -27.099 1.086 24.562 1.00 90.31 362 GLY A CA 1
ATOM 2773 C C . GLY A 1 362 ? -25.631 1.350 24.891 1.00 90.31 362 GLY A C 1
ATOM 2774 O O . GLY A 1 362 ? -25.241 1.149 26.043 1.00 90.31 362 GLY A O 1
ATOM 2775 N N . PHE A 1 363 ? -24.828 1.796 23.916 1.00 95.88 363 PHE A N 1
ATOM 2776 C CA . PHE A 1 363 ? -23.420 2.128 24.118 1.00 95.88 363 PHE A CA 1
ATOM 2777 C C . PHE A 1 363 ? -23.255 3.391 24.963 1.00 95.88 363 PHE A C 1
ATOM 2779 O O . PHE A 1 363 ? -23.690 4.488 24.585 1.00 95.88 363 PHE A O 1
ATOM 2786 N N . VAL A 1 364 ? -22.613 3.217 26.116 1.00 95.00 364 VAL A N 1
ATOM 2787 C CA . VAL A 1 364 ? -22.382 4.267 27.106 1.00 95.00 364 VAL A CA 1
ATOM 2788 C C . VAL A 1 364 ? -21.356 5.265 26.572 1.00 95.00 364 VAL A C 1
ATOM 2790 O O . VAL A 1 364 ? -20.399 4.910 25.893 1.00 95.00 364 VAL A O 1
ATOM 2793 N N . ARG A 1 365 ? -21.571 6.553 26.858 1.00 95.69 365 ARG A N 1
ATOM 2794 C CA . ARG A 1 365 ? -20.669 7.650 26.481 1.00 95.69 365 ARG A CA 1
ATOM 2795 C C . ARG A 1 365 ? -20.513 8.622 27.659 1.00 95.69 365 ARG A C 1
ATOM 2797 O O . ARG A 1 365 ? -21.504 8.889 28.341 1.00 95.69 365 ARG A O 1
ATOM 2804 N N . PRO A 1 366 ? -19.333 9.234 27.862 1.00 97.12 366 PRO A N 1
ATOM 2805 C CA . PRO A 1 366 ? -18.112 9.073 27.074 1.00 97.12 366 PRO A CA 1
ATOM 2806 C C . PRO A 1 366 ? -17.368 7.768 27.366 1.00 97.12 366 PRO A C 1
ATOM 2808 O O . PRO A 1 366 ? -17.336 7.310 28.507 1.00 97.12 366 PRO A O 1
ATOM 2811 N N . ILE A 1 367 ? -16.700 7.251 26.339 1.00 96.56 367 ILE A N 1
ATOM 2812 C CA . ILE A 1 367 ? -15.606 6.288 26.487 1.00 96.56 367 ILE A CA 1
ATOM 2813 C C . ILE A 1 367 ? -14.427 6.830 25.686 1.00 96.56 367 ILE A C 1
ATOM 2815 O O . ILE A 1 367 ? -14.584 7.183 24.514 1.00 96.56 367 ILE A O 1
ATOM 2819 N N . THR A 1 368 ? -13.277 6.939 26.342 1.00 96.44 368 THR A N 1
ATOM 2820 C CA . THR A 1 368 ? -12.007 7.284 25.702 1.00 96.44 368 THR A CA 1
ATOM 2821 C C . THR A 1 368 ? -11.198 6.010 25.535 1.00 96.44 368 THR A C 1
ATOM 2823 O O . THR A 1 368 ? -11.086 5.252 26.494 1.00 96.44 368 THR A O 1
ATOM 2826 N N . VAL A 1 369 ? -10.655 5.768 24.347 1.00 93.75 369 VAL A N 1
ATOM 2827 C CA . VAL A 1 369 ? -9.952 4.527 24.008 1.00 93.75 369 VAL A CA 1
ATOM 2828 C C . VAL A 1 369 ? -8.563 4.852 23.483 1.00 93.75 369 VAL A C 1
ATOM 2830 O O . VAL A 1 369 ? -8.441 5.638 22.545 1.00 93.75 369 VAL A O 1
ATOM 2833 N N . ASP A 1 370 ? -7.550 4.234 24.080 1.00 90.38 370 ASP A N 1
ATOM 2834 C CA . ASP A 1 370 ? -6.195 4.142 23.550 1.00 90.38 370 ASP A CA 1
ATOM 2835 C C . ASP A 1 370 ? -6.029 2.784 22.866 1.00 90.38 370 ASP A C 1
ATOM 2837 O O . ASP A 1 370 ? -5.906 1.739 23.516 1.00 90.38 370 ASP A O 1
ATOM 2841 N N . TRP A 1 371 ? -6.056 2.808 21.534 1.00 83.81 371 TRP A N 1
ATOM 2842 C CA . TRP A 1 371 ? -5.946 1.596 20.727 1.00 83.81 371 TRP A CA 1
ATOM 2843 C C . TRP A 1 371 ? -4.528 1.026 20.713 1.00 83.81 371 TRP A C 1
ATOM 2845 O O . TRP A 1 371 ? -4.375 -0.179 20.528 1.00 83.81 371 TRP A O 1
ATOM 2855 N N . THR A 1 372 ? -3.500 1.860 20.911 1.00 81.06 372 THR A N 1
ATOM 2856 C CA . THR A 1 372 ? -2.104 1.403 20.914 1.00 81.06 372 THR A CA 1
ATOM 2857 C C . THR A 1 372 ? -1.809 0.618 22.183 1.00 81.06 372 THR A C 1
ATOM 2859 O O . THR A 1 372 ? -1.226 -0.464 22.126 1.00 81.06 372 THR A O 1
ATOM 2862 N N . ASN A 1 373 ? -2.221 1.151 23.334 1.00 81.19 373 ASN A N 1
ATOM 2863 C CA . ASN A 1 373 ? -1.887 0.575 24.635 1.00 81.19 373 ASN A CA 1
ATOM 2864 C C . ASN A 1 373 ? -2.981 -0.349 25.193 1.00 81.19 373 ASN A C 1
ATOM 2866 O O . ASN A 1 373 ? -2.852 -0.825 26.322 1.00 81.19 373 ASN A O 1
ATOM 2870 N N . ALA A 1 374 ? -4.029 -0.630 24.406 1.00 84.75 374 ALA A N 1
ATOM 2871 C CA . ALA A 1 374 ? -5.155 -1.485 24.781 1.00 84.75 374 ALA A CA 1
ATOM 2872 C C . ALA A 1 374 ? -5.824 -1.036 26.095 1.00 84.75 374 ALA A C 1
ATOM 2874 O O . ALA A 1 374 ? -6.067 -1.836 27.000 1.00 84.75 374 ALA A O 1
ATOM 2875 N N . GLN A 1 375 ? -6.094 0.268 26.210 1.00 88.62 375 GLN A N 1
ATOM 2876 C CA . GLN A 1 375 ? -6.722 0.873 27.384 1.00 88.62 375 GLN A CA 1
ATOM 2877 C C . GLN A 1 375 ? -8.011 1.597 27.003 1.00 88.62 375 GLN A C 1
ATOM 2879 O O . GLN A 1 375 ? -8.141 2.174 25.925 1.00 88.62 375 GLN A O 1
ATOM 2884 N N . ALA A 1 376 ? -8.975 1.602 27.919 1.00 91.81 376 ALA A N 1
ATOM 2885 C CA . ALA A 1 376 ? -10.175 2.410 27.792 1.00 91.81 376 ALA A CA 1
ATOM 2886 C C . ALA A 1 376 ? -10.571 2.999 29.148 1.00 91.81 376 ALA A C 1
ATOM 2888 O O . ALA A 1 376 ? -10.452 2.347 30.184 1.00 91.81 376 ALA A O 1
ATOM 2889 N N . VAL A 1 377 ? -11.059 4.238 29.129 1.00 93.94 377 VAL A N 1
ATOM 2890 C CA . VAL A 1 377 ? -11.549 4.971 30.300 1.00 93.94 377 VAL A CA 1
ATOM 2891 C C . VAL A 1 377 ? -12.998 5.372 30.060 1.00 93.94 377 VAL A C 1
ATOM 2893 O O . VAL A 1 377 ? -13.311 6.076 29.095 1.00 93.94 377 VAL A O 1
ATOM 2896 N N . ILE A 1 378 ? -13.886 4.938 30.953 1.00 93.88 378 ILE A N 1
ATOM 2897 C CA . ILE A 1 378 ? -15.314 5.276 30.926 1.00 93.88 378 ILE A CA 1
ATOM 2898 C C . ILE A 1 378 ? -15.556 6.493 31.827 1.00 93.88 378 ILE A C 1
ATOM 2900 O O . ILE A 1 378 ? -15.160 6.501 32.995 1.00 93.88 378 ILE A O 1
ATOM 2904 N N . GLY A 1 379 ? -16.238 7.515 31.303 1.00 93.94 379 GLY A N 1
ATOM 2905 C CA . GLY A 1 379 ? -16.518 8.761 32.029 1.00 93.94 379 GLY A CA 1
ATOM 2906 C C . GLY A 1 379 ? -15.480 9.869 31.799 1.00 93.94 379 GLY A C 1
ATOM 2907 O O . GLY A 1 379 ? -14.843 9.938 30.752 1.00 93.94 379 GLY A O 1
ATOM 2908 N N . ASP A 1 380 ? -15.359 10.786 32.762 1.00 94.88 380 ASP A N 1
ATOM 2909 C CA . ASP A 1 380 ? -14.531 12.003 32.692 1.00 94.88 380 ASP A CA 1
ATOM 2910 C C . ASP A 1 380 ? -13.515 12.133 33.830 1.00 94.88 380 ASP A C 1
ATOM 2912 O O . ASP A 1 380 ? -13.110 13.241 34.183 1.00 94.88 380 ASP A O 1
ATOM 2916 N N . ASN A 1 381 ? -13.083 11.013 34.416 1.00 93.62 381 ASN A N 1
ATOM 2917 C CA . ASN A 1 381 ? -12.064 11.049 35.458 1.00 93.62 381 ASN A CA 1
ATOM 2918 C C . ASN A 1 381 ? -10.732 11.566 34.888 1.00 93.62 381 ASN A C 1
ATOM 2920 O O . ASN A 1 381 ? -10.029 10.860 34.168 1.00 93.62 381 ASN A O 1
ATOM 2924 N N . GLU A 1 382 ? -10.374 12.799 35.250 1.00 91.94 382 GLU A N 1
ATOM 2925 C CA . GLU A 1 382 ? -9.191 13.492 34.735 1.00 91.94 382 GLU A CA 1
ATOM 2926 C C . GLU A 1 382 ? -7.890 12.734 35.009 1.00 91.94 382 GLU A C 1
ATOM 2928 O O . GLU A 1 382 ? -7.042 12.652 34.128 1.00 91.94 382 GLU A O 1
ATOM 2933 N N . SER A 1 383 ? -7.735 12.119 36.184 1.00 88.69 383 SER A N 1
ATOM 2934 C CA . SER A 1 383 ? -6.522 11.353 36.497 1.00 88.69 383 SER A CA 1
ATOM 2935 C C . SER A 1 383 ? -6.423 10.056 35.695 1.00 88.69 383 SER A C 1
ATOM 2937 O O . SER A 1 383 ? -5.326 9.682 35.295 1.00 88.69 383 SER A O 1
ATOM 2939 N N . GLU A 1 384 ? -7.542 9.368 35.449 1.00 89.38 384 GLU A N 1
ATOM 2940 C CA . GLU A 1 384 ? -7.565 8.157 34.613 1.00 89.38 384 GLU A CA 1
ATOM 2941 C C . GLU A 1 384 ? -7.235 8.507 33.154 1.00 89.38 384 GLU A C 1
ATOM 2943 O O . GLU A 1 384 ? -6.360 7.881 32.558 1.00 89.38 384 GLU A O 1
ATOM 2948 N N . ILE A 1 385 ? -7.850 9.568 32.617 1.00 91.44 385 ILE A N 1
ATOM 2949 C CA . ILE A 1 385 ? -7.596 10.038 31.248 1.00 91.44 385 ILE A CA 1
ATOM 2950 C C . ILE A 1 385 ? -6.138 10.485 31.084 1.00 91.44 385 ILE A C 1
ATOM 2952 O O . ILE A 1 385 ? -5.475 10.041 30.154 1.00 91.44 385 ILE A O 1
ATOM 2956 N N . LEU A 1 386 ? -5.616 11.332 31.980 1.00 90.06 386 LEU A N 1
ATOM 2957 C CA . LEU A 1 386 ? -4.249 11.855 31.868 1.00 90.06 386 LEU A CA 1
ATOM 2958 C C . LEU A 1 386 ? -3.171 10.777 32.052 1.00 90.06 386 LEU A C 1
ATOM 2960 O O . LEU A 1 386 ? -2.109 10.901 31.444 1.00 90.06 386 LEU A O 1
ATOM 2964 N N . ARG A 1 387 ? -3.423 9.731 32.855 1.00 87.38 387 ARG A N 1
ATOM 2965 C CA . ARG A 1 387 ? -2.525 8.562 32.938 1.00 87.38 387 ARG A CA 1
ATOM 2966 C C . ARG A 1 387 ? -2.503 7.785 31.632 1.00 87.38 387 ARG A C 1
ATOM 2968 O O . ARG A 1 387 ? -1.422 7.484 31.150 1.00 87.38 387 ARG A O 1
ATOM 2975 N N . MET A 1 388 ? -3.678 7.498 31.069 1.00 87.12 388 MET A N 1
ATOM 2976 C CA . MET A 1 388 ? -3.792 6.761 29.808 1.00 87.12 388 MET A CA 1
ATOM 2977 C C . MET A 1 388 ? -3.040 7.470 28.675 1.00 87.12 388 MET A C 1
ATOM 2979 O O . MET A 1 388 ? -2.337 6.826 27.915 1.00 87.12 388 MET A O 1
ATOM 2983 N N . VAL A 1 389 ? -3.106 8.805 28.610 1.00 86.94 389 VAL A N 1
ATOM 2984 C CA . VAL A 1 389 ? -2.374 9.590 27.597 1.00 86.94 389 VAL A CA 1
ATOM 2985 C C . VAL A 1 389 ? -0.958 10.015 28.029 1.00 86.94 389 VAL A C 1
ATOM 2987 O O . VAL A 1 389 ? -0.410 10.985 27.504 1.00 86.94 389 VAL A O 1
ATOM 2990 N N . HIS A 1 390 ? -0.366 9.326 29.013 1.00 81.44 390 HIS A N 1
ATOM 2991 C CA . HIS A 1 390 ? 1.020 9.504 29.486 1.00 81.44 390 HIS A CA 1
ATOM 2992 C C . HIS A 1 390 ? 1.404 10.938 29.906 1.00 81.44 390 HIS A C 1
ATOM 2994 O O . HIS A 1 390 ? 2.578 11.318 29.872 1.00 81.44 390 HIS A O 1
ATOM 3000 N N . GLN A 1 391 ? 0.427 11.745 30.332 1.00 73.12 391 GLN A N 1
ATOM 3001 C CA . GLN A 1 391 ? 0.643 13.124 30.798 1.00 73.12 391 GLN A CA 1
ATOM 3002 C C . GLN A 1 391 ? 1.043 13.202 32.277 1.00 73.12 391 GLN A C 1
ATOM 3004 O O . GLN A 1 391 ? 1.541 14.231 32.734 1.00 73.12 391 GLN A O 1
ATOM 3009 N N . ILE A 1 392 ? 0.842 12.125 33.035 1.00 74.31 392 ILE A N 1
ATOM 3010 C CA . ILE A 1 392 ? 1.292 11.984 34.423 1.00 74.31 392 ILE A CA 1
ATOM 3011 C C . ILE A 1 392 ? 1.927 10.603 34.618 1.00 74.31 392 ILE A C 1
ATOM 3013 O O . ILE A 1 392 ? 1.469 9.628 34.028 1.00 74.31 392 ILE A O 1
ATOM 3017 N N . GLU A 1 393 ? 2.995 10.525 35.417 1.00 59.72 393 GLU A N 1
ATOM 3018 C CA . GLU A 1 393 ? 3.700 9.265 35.701 1.00 59.72 393 GLU A CA 1
ATOM 3019 C C . GLU A 1 393 ? 2.858 8.312 36.557 1.00 59.72 393 GLU A C 1
ATOM 3021 O O . GLU A 1 393 ? 2.014 8.739 37.354 1.00 59.72 393 GLU A O 1
ATOM 3026 N N . GLU A 1 394 ? 3.120 7.011 36.408 1.00 54.66 394 GLU A N 1
ATOM 3027 C CA . GLU A 1 394 ? 2.611 5.988 37.317 1.00 54.66 394 GLU A CA 1
ATOM 3028 C C . GLU A 1 394 ? 3.133 6.286 38.732 1.00 54.66 394 GLU A C 1
ATOM 3030 O O . GLU A 1 394 ? 4.331 6.224 39.002 1.00 54.66 394 GLU A O 1
ATOM 3035 N N . GLY A 1 395 ? 2.241 6.690 39.637 1.00 44.84 395 GLY A N 1
ATOM 3036 C CA . GLY A 1 395 ? 2.598 6.933 41.032 1.00 44.84 395 GLY A CA 1
ATOM 3037 C C . GLY A 1 395 ? 2.913 5.624 41.762 1.00 44.84 395 GLY A C 1
ATOM 3038 O O . GLY A 1 395 ? 2.152 4.666 41.630 1.00 44.84 395 GLY A O 1
ATOM 3039 N N . ASN A 1 396 ? 4.012 5.627 42.530 1.00 30.38 396 ASN A N 1
ATOM 3040 C CA . ASN A 1 396 ? 4.372 4.622 43.546 1.00 30.38 396 ASN A CA 1
ATOM 3041 C C . ASN A 1 396 ? 3.231 4.295 44.517 1.00 30.38 396 ASN A C 1
ATOM 3043 O O . ASN A 1 396 ? 2.560 5.253 44.977 1.00 30.38 396 ASN A O 1
#

Mean predicted aligned error: 12.03 Å

pLDDT: mean 86.64, std 13.36, range [30.38, 98.88]

InterPro domains:
  IPR001279 Metallo-beta-lactamase [PF12706] (67-244)
  IPR006660 Arsenate reductase-like [PS51353] (265-396)
  IPR012882 Putative redox protein Fmp46 [PF07955] (261-377)
  IPR036249 Thioredoxin-like superfamily [SSF52833] (264-392)
  IPR036866 Ribonuclease Z/Hydroxyacylglutathione hydrolase-like [G3DSA:3.60.15.10] (3-264)
  IPR036866 Ribonuclease Z/Hydroxyacylglutathione hydrolase-like [SSF56281] (6-257)
  IPR050114 UPF0173/UPF0282/UlaG metal-dependent hydrolases [PTHR43546] (5-260)

Nearest PDB structures (foldseek):
  1y44-assembly1_A  TM=5.479E-01  e=6.354E-07  Bacillus subtilis
  4gcw-assembly1_A  TM=5.331E-01  e=1.363E-05  Bacillus subtilis subsp. subtilis str. 168
  6r9n-assembly1_B  TM=4.727E-01  e=1.353E-03  Treponema denticola ATCC 35404
  6r9n-assembly1_A  TM=4.151E-01  e=4.995E-03  Treponema denticola ATCC 35404

Secondary structure (DSSP, 8-state):
-PPP-EEEEEEETTEEEEEETTEEEEES-----STTEEE--HHHHTT--GGGGT-SSPPPPP-EEE-S--SS-GGGPPP--EEE-S-SS-TTT--HHHHTTSTTSEEEE-HHHHHHTTT-TTEEE--TT-EE--EETTEEEEEEEEE----SSS--EEEEEEEGGG-B-TTT-PBEEEEE--S----GGGHHHHHH-EEEEEEEE-S--EEEETTEEEE-S--HHHHHHHHHHHT-S-EEEESSSSBTT----HHHHHH----EEEEEE--TT-HHHHHHHHHHHHHHHHHHHH-SS-EEEEEE-SPPPHHHHHHHHHHHS--TTS--S-TTPPP--HHHHBTT--SHHHHHHHHHHTTTTTB-S-EEEETTTTEEEES--HHHHHHHTTSS----